Protein 3LRK (pdb70)

Nearest PDB structures (foldseek):
  3lrk-assembly1_A  TM=1.002E+00  e=0.000E+00  Saccharomyces cerevisiae
  3lrm-assembly1_D  TM=1.002E+00  e=3.483E-104  Saccharomyces cerevisiae
  3a5v-assembly1_A  TM=9.708E-01  e=8.062E-57  Umbelopsis vinacea
  3tv8-assembly1_B  TM=8.707E-01  e=4.237E-37  Homo sapiens
  3lx9-assembly1_B  TM=8.626E-01  e=6.511E-37  Homo sapiens

Radius of gyration: 21.51 Å; Cα contacts (8 Å, |Δi|>4): 1093; chains: 1; bounding box: 49×53×59 Å

Structure (mmCIF, N/CA/C/O backbone):
data_3LRK
#
_entry.id   3LRK
#
_cell.length_a   101.243
_cell.length_b   101.243
_cell.length_c   111.521
_cell.angle_alpha   90.00
_cell.angle_beta   90.00
_cell.angle_gamma   90.00
#
_symmetry.space_group_name_H-M   'P 4 21 2'
#
loop_
_entity.id
_entity.type
_entity.pdbx_description
1 polymer 'Alpha-galactosidase 1'
2 branched 2-acetamido-2-deoxy-beta-D-glucopyranose-(1-3)-2-acetamido-2-deoxy-beta-D-glucopyranose
3 branched 2-acetamido-2-deoxy-beta-D-glucopyranose-(1-4)-2-acetamido-2-deoxy-beta-D-glucopyranose
4 non-polymer 2-acetamido-2-deoxy-beta-D-glucopyranose
5 non-polymer GLYCEROL
6 non-polymer 'SODIUM ION'
7 non-polymer 2-[BIS-(2-HYDROXY-ETHYL)-AMINO]-2-HYDROXYMETHYL-PROPANE-1,3-DIOL
8 water water
#
loop_
_atom_site.group_PDB
_atom_site.id
_atom_site.type_symbol
_atom_site.label_atom_id
_atom_site.label_alt_id
_atom_site.label_comp_id
_atom_site.label_asym_id
_atom_site.label_entity_id
_atom_site.label_seq_id
_atom_site.pdbx_PDB_ins_code
_atom_site.Cartn_x
_atom_site.Cartn_y
_atom_site.Cartn_z
_atom_site.occupancy
_atom_site.B_iso_or_equiv
_atom_site.auth_seq_id
_atom_site.auth_comp_id
_atom_site.auth_asym_id
_atom_site.auth_atom_id
_atom_site.pdbx_PDB_model_num
ATOM 1 N N . VAL A 1 19 ? 26.045 44.667 35.624 1.00 32.15 19 VAL A N 1
ATOM 2 C CA . VAL A 1 19 ? 26.709 43.574 36.412 1.00 31.81 19 VAL A CA 1
ATOM 3 C C . VAL A 1 19 ? 26.414 43.716 37.886 1.00 31.01 19 VAL A C 1
ATOM 4 O O . VAL A 1 19 ? 26.317 44.826 38.410 1.00 31.66 19 VAL A O 1
ATOM 8 N N . SER A 1 20 ? 26.263 42.574 38.538 1.00 29.52 20 SER A N 1
ATOM 9 C CA . SER A 1 20 ? 26.065 42.476 39.969 1.00 28.05 20 SER A CA 1
ATOM 10 C C . SER A 1 20 ? 26.512 41.057 40.311 1.00 26.97 20 SER A C 1
ATOM 11 O O . SER A 1 20 ? 26.478 40.192 39.433 1.00 26.85 20 SER A O 1
ATOM 14 N N . PRO A 1 21 ? 26.941 40.811 41.568 1.00 26.10 21 PRO A N 1
ATOM 15 C CA . PRO A 1 21 ? 27.258 39.429 41.924 1.00 24.99 21 PRO A CA 1
ATOM 16 C C . PRO A 1 21 ? 26.007 38.554 41.920 1.00 24.13 21 PRO A C 1
ATOM 17 O O . PRO A 1 21 ? 24.894 39.070 42.079 1.00 22.87 21 PRO A O 1
ATOM 21 N N . SER A 1 22 ? 26.194 37.249 41.730 1.00 22.31 22 SER A N 1
ATOM 22 C CA . SER A 1 22 ? 25.105 36.296 41.906 1.00 21.81 22 SER A CA 1
ATOM 23 C C . SER A 1 22 ? 24.520 36.479 43.309 1.00 21.07 22 SER A C 1
ATOM 24 O O . SER A 1 22 ? 25.263 36.530 44.278 1.00 20.66 22 SER A O 1
ATOM 27 N N . TYR A 1 23 ? 23.197 36.584 43.429 1.00 20.55 23 TYR A N 1
ATOM 28 C CA . TYR A 1 23 ? 22.586 36.817 44.749 1.00 19.99 23 TYR A CA 1
ATOM 29 C C . TYR A 1 23 ? 22.853 35.698 45.786 1.00 20.09 23 TYR A C 1
ATOM 30 O O . TYR A 1 23 ? 22.892 35.947 46.988 1.00 19.42 23 TYR A O 1
ATOM 39 N N . ASN A 1 24 ? 23.039 34.466 45.310 1.00 20.67 24 ASN A N 1
ATOM 40 C CA . ASN A 1 24 ? 23.222 33.304 46.195 1.00 20.72 24 ASN A CA 1
ATOM 41 C C . ASN A 1 24 ? 24.456 32.462 45.863 1.00 21.19 24 ASN A C 1
ATOM 42 O O . ASN A 1 24 ? 24.638 31.381 46.437 1.00 21.47 24 ASN A O 1
ATOM 47 N N . GLY A 1 25 ? 25.257 32.932 44.907 1.00 21.26 25 GLY A N 1
ATOM 48 C CA . GLY A 1 25 ? 26.467 32.227 44.474 1.00 21.61 25 GLY A CA 1
ATOM 49 C C . GLY A 1 25 ? 26.255 31.179 43.395 1.00 21.72 25 GLY A C 1
ATOM 50 O O . GLY A 1 25 ? 27.219 30.638 42.873 1.00 21.36 25 GLY A O 1
ATOM 51 N N . LEU A 1 26 ? 24.996 30.891 43.056 1.00 21.49 26 LEU A N 1
ATOM 52 C CA . LEU A 1 26 ? 24.680 29.927 41.997 1.00 21.67 26 LEU A CA 1
ATOM 53 C C . LEU A 1 26 ? 24.382 30.613 40.656 1.00 21.76 26 LEU A C 1
ATOM 54 O O . LEU A 1 26 ? 24.354 31.839 40.570 1.00 21.65 26 LEU A O 1
ATOM 59 N N . GLY A 1 27 ? 24.156 29.815 39.617 1.00 21.92 27 GLY A N 1
ATOM 60 C CA . GLY A 1 27 ? 23.878 30.339 38.274 1.00 21.52 27 GLY A CA 1
ATOM 61 C C . GLY A 1 27 ? 25.031 31.137 37.681 1.00 21.68 27 GLY A C 1
ATOM 62 O O . GLY A 1 27 ? 24.814 32.102 36.949 1.00 21.80 27 GLY A O 1
ATOM 63 N N . LEU A 1 28 ? 26.266 30.741 37.988 1.00 21.06 28 LEU A N 1
ATOM 64 C CA . LEU A 1 28 ? 27.429 31.438 37.424 1.00 20.52 28 LEU A CA 1
ATOM 65 C C . LEU A 1 28 ? 27.474 31.290 35.905 1.00 19.98 28 LEU A C 1
ATOM 66 O O . LEU A 1 28 ? 28.030 32.134 35.211 1.00 20.01 28 LEU A O 1
ATOM 71 N N . THR A 1 29 ? 26.884 30.204 35.408 1.00 19.40 29 THR A N 1
ATOM 72 C CA . THR A 1 29 ? 26.529 30.046 34.000 1.00 19.14 29 THR A CA 1
ATOM 73 C C . THR A 1 29 ? 25.060 29.569 34.004 1.00 18.89 29 THR A C 1
ATOM 74 O O . THR A 1 29 ? 24.561 29.154 35.052 1.00 18.03 29 THR A O 1
ATOM 78 N N . PRO A 1 30 ? 24.368 29.631 32.849 1.00 18.87 30 PRO A N 1
ATOM 79 C CA . PRO A 1 30 ? 22.974 29.186 32.818 1.00 19.32 30 PRO A CA 1
ATOM 80 C C . PRO A 1 30 ? 22.866 27.702 33.173 1.00 20.35 30 PRO A C 1
ATOM 81 O O . PRO A 1 30 ? 23.805 26.946 32.921 1.00 20.52 30 PRO A O 1
ATOM 85 N N . GLN A 1 31 ? 21.755 27.303 33.786 1.00 20.86 31 GLN A N 1
ATOM 86 C CA . GLN A 1 31 ? 21.564 25.899 34.175 1.00 21.08 31 GLN A CA 1
ATOM 87 C C . GLN A 1 31 ? 21.326 25.011 32.965 1.00 21.10 31 GLN A C 1
ATOM 88 O O . GLN A 1 31 ? 20.863 25.473 31.929 1.00 21.18 31 GLN A O 1
ATOM 94 N N . MET A 1 32 ? 21.677 23.734 33.103 1.00 21.19 32 MET A N 1
ATOM 95 C CA . MET A 1 32 ? 21.390 22.737 32.083 1.00 21.31 32 MET A CA 1
ATOM 96 C C . MET A 1 32 ? 20.771 21.527 32.765 1.00 20.96 32 MET A C 1
ATOM 97 O O . MET A 1 32 ? 21.140 21.185 33.889 1.00 20.05 32 MET A O 1
ATOM 102 N N . GLY A 1 33 ? 19.837 20.881 32.077 1.00 20.73 33 GLY A N 1
ATOM 103 C CA . GLY A 1 33 ? 19.188 19.712 32.631 1.00 20.82 33 GLY A CA 1
ATOM 104 C C . GLY A 1 33 ? 18.038 19.202 31.797 1.00 20.68 33 GLY A C 1
ATOM 105 O O . GLY A 1 33 ? 18.074 19.268 30.577 1.00 20.65 33 GLY A O 1
ATOM 106 N N . TRP A 1 34 ? 17.012 18.708 32.476 1.00 21.46 34 TRP A N 1
ATOM 107 C CA . TRP A 1 34 ? 15.852 18.110 31.835 1.00 21.81 34 TRP A CA 1
ATOM 108 C C . TRP A 1 34 ? 14.627 18.274 32.736 1.00 22.18 34 TRP A C 1
ATOM 109 O O . TRP A 1 34 ? 14.734 18.238 33.965 1.00 21.73 34 TRP A O 1
ATOM 120 N N . ASP A 1 35 ? 13.468 18.444 32.107 1.00 22.67 35 ASP A N 1
ATOM 121 C CA . ASP A 1 35 ? 12.192 18.569 32.805 1.00 23.45 35 ASP A CA 1
ATOM 122 C C . ASP A 1 35 ? 11.209 17.605 32.120 1.00 24.18 35 ASP A C 1
ATOM 123 O O . ASP A 1 35 ? 11.177 17.515 30.889 1.00 24.12 35 ASP A O 1
ATOM 128 N N . ASN A 1 36 ? 10.420 16.896 32.918 1.00 25.22 36 ASN A N 1
ATOM 129 C CA . ASN A 1 36 ? 9.529 15.839 32.417 1.00 27.53 36 ASN A CA 1
ATOM 130 C C . ASN A 1 36 ? 8.241 16.310 31.737 1.00 28.42 36 ASN A C 1
ATOM 131 O O . ASN A 1 36 ? 7.517 15.498 31.147 1.00 29.02 36 ASN A O 1
ATOM 136 N N . TRP A 1 37 ? 7.944 17.606 31.827 1.00 29.49 37 TRP A N 1
ATOM 137 C CA . TRP A 1 37 ? 6.622 18.095 31.435 1.00 30.32 37 TRP A CA 1
ATOM 138 C C . TRP A 1 37 ? 6.252 17.846 29.963 1.00 31.36 37 TRP A C 1
ATOM 139 O O . TRP A 1 37 ? 5.244 17.179 29.689 1.00 31.46 37 TRP A O 1
ATOM 150 N N . ASN A 1 38 ? 7.050 18.378 29.032 1.00 32.07 38 ASN A N 1
ATOM 151 C CA . ASN A 1 38 ? 6.710 18.314 27.599 1.00 33.13 38 ASN A CA 1
ATOM 152 C C . ASN A 1 38 ? 6.240 16.937 27.147 1.00 33.56 38 ASN A C 1
ATOM 153 O O . ASN A 1 38 ? 5.354 16.833 26.302 1.00 34.29 38 ASN A O 1
ATOM 158 N N . THR A 1 39 ? 6.802 15.889 27.742 1.00 33.99 39 THR A N 1
ATOM 159 C CA . THR A 1 39 ? 6.603 14.536 27.234 1.00 34.23 39 THR A CA 1
ATOM 160 C C . THR A 1 39 ? 5.847 13.601 28.179 1.00 34.49 39 THR A C 1
ATOM 161 O O . THR A 1 39 ? 5.354 12.555 27.737 1.00 34.74 39 THR A O 1
ATOM 165 N N . PHE A 1 40 ? 5.724 13.979 29.455 1.00 34.53 40 PHE A N 1
ATOM 166 C CA . PHE A 1 40 ? 5.024 13.145 30.452 1.00 34.56 40 PHE A CA 1
ATOM 167 C C . PHE A 1 40 ? 3.849 13.797 31.206 1.00 34.23 40 PHE A C 1
ATOM 168 O O . PHE A 1 40 ? 3.053 13.099 31.840 1.00 34.11 40 PHE A O 1
ATOM 176 N N . ALA A 1 41 ? 3.747 15.125 31.133 1.00 34.05 41 ALA A N 1
ATOM 177 C CA . ALA A 1 41 ? 2.710 15.879 31.851 1.00 33.56 41 ALA A CA 1
ATOM 178 C C . ALA A 1 41 ? 2.574 15.405 33.314 1.00 33.45 41 ALA A C 1
ATOM 179 O O . ALA A 1 41 ? 3.592 15.250 33.989 1.00 33.43 41 ALA A O 1
ATOM 181 N N . CYS A 1 42 ? 1.349 15.168 33.795 1.00 32.88 42 CYS A N 1
ATOM 182 C CA . CYS A 1 42 ? 1.121 14.744 35.190 1.00 32.88 42 CYS A CA 1
ATOM 183 C C . CYS A 1 42 ? 1.510 13.296 35.490 1.00 33.08 42 CYS A C 1
ATOM 184 O O . CYS A 1 42 ? 1.529 12.886 36.652 1.00 32.97 42 CYS A O 1
ATOM 187 N N . ASP A 1 43 ? 1.818 12.532 34.447 1.00 33.26 43 ASP A N 1
ATOM 188 C CA . ASP A 1 43 ? 2.162 11.120 34.597 1.00 33.65 43 ASP A CA 1
ATOM 189 C C . ASP A 1 43 ? 3.638 10.960 34.988 1.00 33.22 43 ASP A C 1
ATOM 190 O O . ASP A 1 43 ? 4.485 10.594 34.160 1.00 33.73 43 ASP A O 1
ATOM 195 N N . VAL A 1 44 ? 3.924 11.250 36.257 1.00 32.22 44 VAL A N 1
ATOM 196 C CA . VAL A 1 44 ? 5.274 11.218 36.810 1.00 31.16 44 VAL A CA 1
ATOM 197 C C . VAL A 1 44 ? 5.368 10.149 37.895 1.00 30.84 44 VAL A C 1
ATOM 198 O O . VAL A 1 44 ? 4.355 9.752 38.471 1.00 30.37 44 VAL A O 1
ATOM 202 N N . SER A 1 45 ? 6.585 9.681 38.169 1.00 30.45 45 SER A N 1
ATOM 203 C CA . SER A 1 45 ? 6.824 8.754 39.278 1.00 30.36 45 SER A CA 1
ATOM 204 C C . SER A 1 45 ? 8.310 8.726 39.590 1.00 30.31 45 SER A C 1
ATOM 205 O O . SER A 1 45 ? 9.104 9.225 38.802 1.00 30.18 45 SER A O 1
ATOM 208 N N . GLU A 1 46 ? 8.683 8.153 40.736 1.00 30.59 46 GLU A N 1
ATOM 209 C CA . GLU A 1 46 ? 10.101 7.936 41.040 1.00 31.20 46 GLU A CA 1
ATOM 210 C C . GLU A 1 46 ? 10.770 7.193 39.890 1.00 31.46 46 GLU A C 1
ATOM 211 O O . GLU A 1 46 ? 11.829 7.607 39.406 1.00 30.89 46 GLU A O 1
ATOM 217 N N . GLN A 1 47 ? 10.124 6.113 39.447 1.00 32.21 47 GLN A N 1
ATOM 218 C CA . GLN A 1 47 ? 10.651 5.253 38.382 1.00 33.31 47 GLN A CA 1
ATOM 219 C C . GLN A 1 47 ? 10.948 6.007 37.091 1.00 33.17 47 GLN A C 1
ATOM 220 O O . GLN A 1 47 ? 12.023 5.830 36.514 1.00 33.13 47 GLN A O 1
ATOM 226 N N . LEU A 1 48 ? 10.004 6.843 36.646 1.00 33.51 48 LEU A N 1
ATOM 227 C CA . LEU A 1 48 ? 10.208 7.714 35.476 1.00 33.57 48 LEU A CA 1
ATOM 228 C C . LEU A 1 48 ? 11.464 8.544 35.638 1.00 33.31 48 LEU A C 1
ATOM 229 O O . LEU A 1 48 ? 12.300 8.623 34.733 1.00 33.76 48 LEU A O 1
ATOM 234 N N . LEU A 1 49 ? 11.577 9.175 36.800 1.00 32.76 49 LEU A N 1
ATOM 235 C CA . LEU A 1 49 ? 12.636 10.122 37.059 1.00 32.11 49 LEU A CA 1
ATOM 236 C C . LEU A 1 49 ? 13.995 9.434 37.029 1.00 31.74 49 LEU A C 1
ATOM 237 O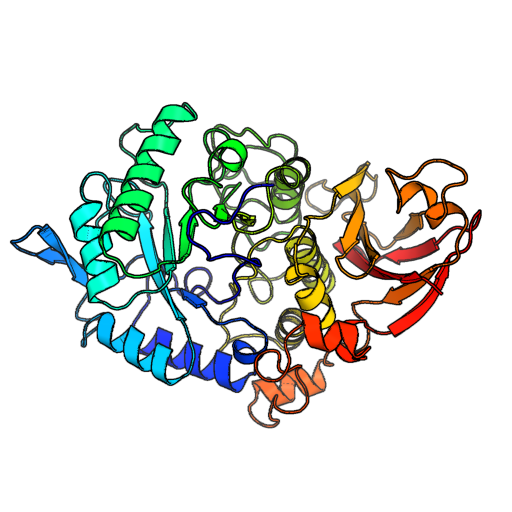 O . LEU A 1 49 ? 14.941 9.941 36.426 1.00 31.83 49 LEU A O 1
ATOM 242 N N . LEU A 1 50 ? 14.085 8.271 37.669 1.00 31.20 50 LEU A N 1
ATOM 243 C CA . LEU A 1 50 ? 15.355 7.548 37.763 1.00 30.65 50 LEU A CA 1
ATOM 244 C C . LEU A 1 50 ? 15.751 6.855 36.453 1.00 30.45 50 LEU A C 1
ATOM 245 O O . LEU A 1 50 ? 16.930 6.832 36.108 1.00 29.93 50 LEU A O 1
ATOM 250 N N . ASP A 1 51 ? 14.771 6.288 35.740 1.00 30.71 51 ASP A N 1
ATOM 251 C CA . ASP A 1 51 ? 14.991 5.747 34.378 1.00 30.84 51 ASP A CA 1
ATOM 252 C C . ASP A 1 51 ? 15.510 6.805 33.410 1.00 30.46 51 ASP A C 1
ATOM 253 O O . ASP A 1 51 ? 16.442 6.554 32.648 1.00 30.29 51 ASP A O 1
ATOM 258 N N . THR A 1 52 ? 14.900 7.989 33.444 1.00 29.85 52 THR A N 1
ATOM 259 C CA . THR A 1 52 ? 15.346 9.116 32.619 1.00 29.48 52 THR A CA 1
ATOM 260 C C . THR A 1 52 ? 16.757 9.549 32.997 1.00 28.75 52 THR A C 1
ATOM 261 O O . THR A 1 52 ? 17.600 9.742 32.129 1.00 28.68 52 THR A O 1
ATOM 265 N N . ALA A 1 53 ? 16.995 9.702 34.297 1.00 28.11 53 ALA A N 1
ATOM 266 C CA . ALA A 1 53 ? 18.288 10.117 34.797 1.00 27.99 53 ALA A CA 1
ATOM 267 C C . ALA A 1 53 ? 19.371 9.116 34.393 1.00 27.58 53 ALA A C 1
ATOM 268 O O . ALA A 1 53 ? 20.454 9.521 33.990 1.00 27.42 53 ALA A O 1
ATOM 270 N N . ASP A 1 54 ? 19.070 7.818 34.503 1.00 27.46 54 ASP A N 1
ATOM 271 C CA . ASP A 1 54 ? 19.999 6.760 34.069 1.00 27.54 54 ASP A CA 1
ATOM 272 C C . ASP A 1 54 ? 20.347 6.927 32.595 1.00 27.53 54 ASP A C 1
ATOM 273 O O . ASP A 1 54 ? 21.515 6.831 32.215 1.00 27.98 54 ASP A O 1
ATOM 278 N N . ARG A 1 55 ? 19.324 7.178 31.778 1.00 27.60 55 ARG A N 1
ATOM 279 C CA . ARG A 1 55 ? 19.477 7.386 30.333 1.00 27.87 55 ARG A CA 1
ATOM 280 C C . ARG A 1 55 ? 20.303 8.635 30.022 1.00 27.96 55 ARG A C 1
ATOM 281 O O . ARG A 1 55 ? 21.174 8.590 29.166 1.00 27.92 55 ARG A O 1
ATOM 289 N N . ILE A 1 56 ? 20.044 9.738 30.731 1.00 27.82 56 ILE A N 1
ATOM 290 C CA . ILE A 1 56 ? 20.802 10.985 30.522 1.00 27.65 56 ILE A CA 1
ATOM 291 C C . ILE A 1 56 ? 22.271 10.808 30.908 1.00 27.42 56 ILE A C 1
ATOM 292 O O . ILE A 1 56 ? 23.167 11.318 30.233 1.00 27.53 56 ILE A O 1
ATOM 297 N N . SER A 1 57 ? 22.506 10.080 31.995 1.00 27.50 57 SER A N 1
ATOM 298 C CA . SER A 1 57 ? 23.857 9.680 32.375 1.00 27.71 57 SER A CA 1
ATOM 299 C C . SER A 1 57 ? 24.521 8.826 31.276 1.00 27.76 57 SER A C 1
ATOM 300 O O . SER A 1 57 ? 25.619 9.157 30.804 1.00 27.68 57 SER A O 1
ATOM 303 N N . ASP A 1 58 ? 23.847 7.748 30.868 1.00 28.00 58 ASP A N 1
ATOM 304 C CA . ASP A 1 58 ? 24.431 6.774 29.922 1.00 28.24 58 ASP A CA 1
ATOM 305 C C . ASP A 1 58 ? 24.692 7.367 28.535 1.00 28.30 58 ASP A C 1
ATOM 306 O O . ASP A 1 58 ? 25.672 6.998 27.878 1.00 28.41 58 ASP A O 1
ATOM 311 N N . LEU A 1 59 ? 23.841 8.302 28.105 1.00 27.84 59 LEU A N 1
ATOM 312 C CA . LEU A 1 59 ? 24.060 9.021 26.837 1.00 27.35 59 LEU A CA 1
ATOM 313 C C . LEU A 1 59 ? 25.206 10.034 26.902 1.00 26.61 59 LEU A C 1
ATOM 314 O O . LEU A 1 59 ? 25.552 10.648 25.892 1.00 26.96 59 LEU A O 1
ATOM 319 N N . GLY A 1 60 ? 25.790 10.210 28.085 1.00 26.08 60 GLY A N 1
ATOM 320 C CA . GLY A 1 60 ? 26.917 11.128 28.263 1.00 25.12 60 GLY A CA 1
ATOM 321 C C . GLY A 1 60 ? 26.466 12.579 28.296 1.00 24.77 60 GLY A C 1
ATOM 322 O O . GLY A 1 60 ? 27.285 13.489 28.243 1.00 24.26 60 GLY A O 1
ATOM 323 N N . LEU A 1 61 ? 25.151 12.785 28.371 1.00 24.53 61 LEU A N 1
ATOM 324 C CA . LEU A 1 61 ? 24.575 14.132 28.419 1.00 24.18 61 LEU A CA 1
ATOM 325 C C . LEU A 1 61 ? 24.755 14.781 29.788 1.00 24.11 61 LEU A C 1
ATOM 326 O O . LEU A 1 61 ? 24.992 15.991 29.879 1.00 23.64 61 LEU A O 1
ATOM 331 N N . LYS A 1 62 ? 24.674 13.969 30.844 1.00 24.42 62 LYS A N 1
ATOM 332 C CA . LYS A 1 62 ? 24.965 14.433 32.207 1.00 24.57 62 LYS A CA 1
ATOM 333 C C . LYS A 1 62 ? 26.352 15.077 32.288 1.00 25.05 62 LYS A C 1
ATOM 334 O O . LYS A 1 62 ? 26.502 16.191 32.800 1.00 24.67 62 LYS A O 1
ATOM 340 N N . ASP A 1 63 ? 27.362 14.384 31.764 1.00 25.24 63 ASP A N 1
ATOM 341 C CA . ASP A 1 63 ? 28.730 14.892 31.848 1.00 25.38 63 ASP A CA 1
ATOM 342 C C . ASP A 1 63 ? 29.042 16.012 30.850 1.00 25.62 63 ASP A C 1
ATOM 343 O O . ASP A 1 63 ? 30.156 16.557 30.852 1.00 26.20 63 ASP A O 1
ATOM 348 N N . MET A 1 64 ? 28.062 16.367 30.016 1.00 25.42 64 MET A N 1
ATOM 349 C CA . MET A 1 64 ? 28.153 17.580 29.191 1.00 25.44 64 MET A CA 1
ATOM 350 C C . MET A 1 64 ? 27.634 18.803 29.954 1.00 25.50 64 MET A C 1
ATOM 351 O O . MET A 1 64 ? 27.846 19.944 29.540 1.00 25.40 64 MET A O 1
ATOM 356 N N . GLY A 1 65 ? 26.955 18.550 31.068 1.00 25.32 65 GLY A N 1
ATOM 357 C CA . GLY A 1 65 ? 26.498 19.616 31.941 1.00 24.88 65 GLY A CA 1
ATOM 358 C C . GLY A 1 65 ? 25.015 19.551 32.235 1.00 24.33 65 GLY A C 1
ATOM 359 O O . GLY A 1 65 ? 24.538 20.284 33.096 1.00 24.40 65 GLY A O 1
ATOM 360 N N . TYR A 1 66 ? 24.292 18.676 31.533 1.00 24.00 66 TYR A N 1
ATOM 361 C CA . TYR A 1 66 ? 22.841 18.499 31.752 1.00 23.67 66 TYR A CA 1
ATOM 362 C C . TYR A 1 66 ? 22.578 17.749 33.060 1.00 23.73 66 TYR A C 1
ATOM 363 O O . TYR A 1 66 ? 22.276 16.545 33.068 1.00 23.36 66 TYR A O 1
ATOM 372 N N . LYS A 1 67 ? 22.680 18.475 34.166 1.00 23.62 67 LYS A N 1
ATOM 373 C CA . LYS A 1 67 ? 22.769 17.848 35.489 1.00 24.01 67 LYS A CA 1
ATOM 374 C C . LYS A 1 67 ? 21.565 18.022 36.404 1.00 23.50 67 LYS A C 1
ATOM 375 O O . LYS A 1 67 ? 21.429 17.291 37.385 1.00 23.32 67 LYS A O 1
ATOM 381 N N . TYR A 1 68 ? 20.709 18.992 36.091 1.00 22.39 68 TYR A N 1
ATOM 382 C CA . TYR A 1 68 ? 19.473 19.186 36.849 1.00 21.91 68 TYR A CA 1
ATOM 383 C C . TYR A 1 68 ? 18.358 18.304 36.287 1.00 21.65 68 TYR A C 1
ATOM 384 O O . TYR A 1 68 ? 17.959 18.456 35.128 1.00 22.30 68 TYR A O 1
ATOM 393 N N . ILE A 1 69 ? 17.910 17.354 37.103 1.00 20.99 69 ILE A N 1
ATOM 394 C CA . ILE A 1 69 ? 16.731 16.531 36.813 1.00 20.42 69 ILE A CA 1
ATOM 395 C C . ILE A 1 69 ? 15.544 17.194 37.500 1.00 20.05 69 ILE A C 1
ATOM 396 O O . ILE A 1 69 ? 15.395 17.126 38.741 1.00 20.06 69 ILE A O 1
ATOM 401 N N . ILE A 1 70 ? 14.720 17.863 36.698 1.00 19.83 70 ILE A N 1
ATOM 402 C CA . ILE A 1 70 ? 13.667 18.718 37.241 1.00 19.77 70 ILE A CA 1
ATOM 403 C C . ILE A 1 70 ? 12.291 18.072 37.123 1.00 19.61 70 ILE A C 1
ATOM 404 O O . ILE A 1 70 ? 11.737 17.946 36.031 1.00 19.71 70 ILE A O 1
ATOM 409 N N . LEU A 1 71 ? 11.765 17.667 38.272 1.00 19.67 71 LEU A N 1
ATOM 410 C CA . LEU A 1 71 ? 10.419 17.135 38.397 1.00 19.78 71 LEU A CA 1
ATOM 411 C C . LEU A 1 71 ? 9.467 18.326 38.394 1.00 20.45 71 LEU A C 1
ATOM 412 O O . LEU A 1 71 ? 9.618 19.245 39.208 1.00 20.26 71 LEU A O 1
ATOM 417 N N . ASP A 1 72 ? 8.499 18.298 37.483 1.00 20.60 72 ASP A N 1
ATOM 418 C CA . ASP A 1 72 ? 7.560 19.407 37.298 1.00 20.90 72 ASP A CA 1
ATOM 419 C C . ASP A 1 72 ? 6.292 19.205 38.150 1.00 20.71 72 ASP A C 1
ATOM 420 O O . ASP A 1 72 ? 6.372 18.693 39.263 1.00 21.12 72 ASP A O 1
ATOM 425 N N . ASP A 1 73 ? 5.139 19.629 37.631 1.00 21.28 73 ASP A N 1
ATOM 426 C CA . ASP A 1 73 ? 3.859 19.683 38.357 1.00 21.64 73 ASP A CA 1
ATOM 427 C C . ASP A 1 73 ? 3.312 18.278 38.688 1.00 22.61 73 ASP A C 1
ATOM 428 O O . ASP A 1 73 ? 3.880 17.272 38.261 1.00 22.84 73 ASP A O 1
ATOM 433 N N . CYS A 1 74 ? 2.211 18.230 39.450 1.00 23.33 74 CYS A N 1
ATOM 434 C CA . CYS A 1 74 ? 1.410 17.003 39.693 1.00 24.27 74 CYS A CA 1
ATOM 435 C C . CYS A 1 74 ? 2.072 15.924 40.552 1.00 24.14 74 CYS A C 1
ATOM 436 O O . CYS A 1 74 ? 1.791 14.721 40.395 1.00 24.59 74 CYS A O 1
ATOM 439 N N . TRP A 1 75 ? 2.928 16.343 41.477 1.00 23.21 75 TRP A N 1
ATOM 440 C CA . TRP A 1 75 ? 3.734 15.390 42.237 1.00 22.16 75 TRP A CA 1
ATOM 441 C C . TRP A 1 75 ? 3.158 15.163 43.642 1.00 22.32 75 TRP A C 1
ATOM 442 O O . TRP A 1 75 ? 3.418 14.127 44.264 1.00 22.30 75 TRP A O 1
ATOM 453 N N . SER A 1 76 ? 2.383 16.138 44.130 1.00 21.54 76 SER A N 1
ATOM 454 C CA . SER A 1 76 ? 1.835 16.121 45.489 1.00 21.54 76 SER A CA 1
ATOM 455 C C . SER A 1 76 ? 0.406 15.568 45.541 1.00 21.95 76 SER A C 1
ATOM 456 O O . SER A 1 76 ? -0.275 15.462 44.518 1.00 22.06 76 SER A O 1
ATOM 459 N N . SER A 1 77 ? -0.039 15.220 46.740 1.00 22.54 77 SER A N 1
ATOM 460 C CA . SER A 1 77 ? -1.413 14.739 46.934 1.00 23.23 77 SER A CA 1
ATOM 461 C C . SER A 1 77 ? -2.241 15.646 47.854 1.00 23.54 77 SER A C 1
ATOM 462 O O . SER A 1 77 ? -3.452 15.454 48.002 1.00 23.91 77 SER A O 1
ATOM 465 N N . GLY A 1 78 ? -1.597 16.649 48.440 1.00 23.83 78 GLY A N 1
ATOM 466 C CA . GLY A 1 78 ? -2.247 17.543 49.407 1.00 24.06 78 GLY A CA 1
ATOM 467 C C . GLY A 1 78 ? -1.286 18.027 50.479 1.00 24.15 78 GLY A C 1
ATOM 468 O O . GLY A 1 78 ? -0.063 18.074 50.257 1.00 24.10 78 GLY A O 1
ATOM 469 N N . ARG A 1 79 ? -1.837 18.382 51.640 1.00 23.83 79 ARG A N 1
ATOM 470 C CA . ARG A 1 79 ? -1.048 18.824 52.795 1.00 24.12 79 ARG A CA 1
ATOM 471 C C . ARG A 1 79 ? -1.448 18.027 54.041 1.00 24.57 79 ARG A C 1
ATOM 472 O O . ARG A 1 79 ? -2.617 17.635 54.188 1.00 24.41 79 ARG A O 1
ATOM 480 N N . ASP A 1 80 ? -0.484 17.788 54.928 1.00 24.95 80 ASP A N 1
ATOM 481 C CA . ASP A 1 80 ? -0.738 17.040 56.172 1.00 25.93 80 ASP A CA 1
ATOM 482 C C . ASP A 1 80 ? -1.364 17.915 57.267 1.00 26.29 80 ASP A C 1
ATOM 483 O O . ASP A 1 80 ? -1.643 19.094 57.033 1.00 26.12 80 ASP A O 1
ATOM 488 N N . SER A 1 81 ? -1.564 17.356 58.462 1.00 26.87 81 SER A N 1
ATOM 489 C CA . SER A 1 81 ? -2.201 18.099 59.563 1.00 27.44 81 SER A CA 1
ATOM 490 C C . SER A 1 81 ? -1.386 19.310 60.043 1.00 27.51 81 SER A C 1
ATOM 491 O O . SER A 1 81 ? -1.928 20.216 60.673 1.00 27.53 81 SER A O 1
ATOM 494 N N . ASP A 1 82 ? -0.091 19.319 59.739 1.00 27.45 82 ASP A N 1
ATOM 495 C CA . ASP A 1 82 ? 0.766 20.474 60.027 1.00 27.26 82 ASP A CA 1
ATOM 496 C C . ASP A 1 82 ? 0.843 21.483 58.888 1.00 26.48 82 ASP A C 1
ATOM 497 O O . ASP A 1 82 ? 1.539 22.499 58.999 1.00 26.82 82 ASP A O 1
ATOM 502 N N . GLY A 1 83 ? 0.140 21.208 57.797 1.00 25.70 83 GLY A N 1
ATOM 503 C CA . GLY A 1 83 ? 0.123 22.111 56.651 1.00 25.09 83 GLY A CA 1
ATOM 504 C C . GLY A 1 83 ? 1.278 21.903 55.687 1.00 24.44 83 GLY A C 1
ATOM 505 O O . GLY A 1 83 ? 1.427 22.661 54.730 1.00 24.40 83 GLY A O 1
ATOM 506 N N . PHE A 1 84 ? 2.085 20.871 55.937 1.00 24.04 84 PHE A N 1
ATOM 507 C CA . PHE A 1 84 ? 3.205 20.509 55.071 1.00 23.65 84 PHE A CA 1
ATOM 508 C C . PHE A 1 84 ? 2.745 19.797 53.820 1.00 23.31 84 PHE A C 1
ATOM 509 O O . PHE A 1 84 ? 1.829 18.964 53.877 1.00 23.66 84 PHE A O 1
ATOM 517 N N . LEU A 1 85 ? 3.394 20.113 52.699 1.00 22.57 85 LEU A N 1
ATOM 518 C CA . LEU A 1 85 ? 3.207 19.392 51.449 1.00 22.47 85 LEU A CA 1
ATOM 519 C C . LEU A 1 85 ? 3.442 17.902 51.660 1.00 22.53 85 LEU A C 1
ATOM 520 O O . LEU A 1 85 ? 4.363 17.513 52.388 1.00 22.30 85 LEU A O 1
ATOM 525 N N . VAL A 1 86 ? 2.601 17.095 51.022 1.00 22.29 86 VAL A N 1
ATOM 526 C CA . VAL A 1 86 ? 2.740 15.636 51.027 1.00 22.83 86 VAL A CA 1
ATOM 527 C C . VAL A 1 86 ? 2.932 15.169 49.583 1.00 23.12 86 VAL A C 1
ATOM 528 O O . VAL A 1 86 ? 2.118 15.481 48.718 1.00 23.27 86 VAL A O 1
ATOM 532 N N . ALA A 1 87 ? 4.018 14.445 49.317 1.00 23.29 87 ALA A N 1
ATOM 533 C CA . ALA A 1 87 ? 4.213 13.837 48.002 1.00 24.15 87 ALA A CA 1
ATOM 534 C C . ALA A 1 87 ? 3.175 12.730 47.791 1.00 24.42 87 ALA A C 1
ATOM 535 O O . ALA A 1 87 ? 2.818 12.046 48.738 1.00 24.71 87 ALA A O 1
ATOM 537 N N . ASP A 1 88 ? 2.692 12.581 46.558 1.00 24.96 88 ASP A N 1
ATOM 538 C CA . ASP A 1 88 ? 1.751 11.524 46.219 1.00 25.99 88 ASP A CA 1
ATOM 539 C C . ASP A 1 88 ? 2.454 10.181 46.463 1.00 26.83 88 ASP A C 1
ATOM 540 O O . ASP A 1 88 ? 3.461 9.885 45.825 1.00 26.34 88 ASP A O 1
ATOM 545 N N . GLU A 1 89 ? 1.939 9.392 47.405 1.00 28.61 89 GLU A N 1
ATOM 546 C CA . GLU A 1 89 ? 2.604 8.134 47.791 1.00 30.34 89 GLU A CA 1
ATOM 547 C C . GLU A 1 89 ? 2.484 6.994 46.779 1.00 30.18 89 GLU A C 1
ATOM 548 O O . GLU A 1 89 ? 3.223 6.008 46.864 1.00 30.88 89 GLU A O 1
ATOM 554 N N . GLN A 1 90 ? 1.567 7.132 45.827 1.00 29.93 90 GLN A N 1
ATOM 555 C CA . GLN A 1 90 ? 1.481 6.210 44.695 1.00 30.14 90 GLN A CA 1
ATOM 556 C C . GLN A 1 90 ? 2.585 6.501 43.671 1.00 29.10 90 GLN A C 1
ATOM 557 O O . GLN A 1 90 ? 3.199 5.580 43.124 1.00 28.71 90 GLN A O 1
ATOM 563 N N . LYS A 1 91 ? 2.832 7.787 43.419 1.00 27.68 91 LYS A N 1
ATOM 564 C CA . LYS A 1 91 ? 3.837 8.207 42.444 1.00 26.68 91 LYS A CA 1
ATOM 565 C C . LYS A 1 91 ? 5.249 8.185 43.044 1.00 26.06 91 LYS A C 1
ATOM 566 O O . LYS A 1 91 ? 6.214 7.883 42.352 1.00 26.40 91 LYS A O 1
ATOM 572 N N . PHE A 1 92 ? 5.351 8.516 44.329 1.00 25.60 92 PHE A N 1
ATOM 573 C CA . PHE A 1 92 ? 6.627 8.595 45.049 1.00 25.36 92 PHE A CA 1
ATOM 574 C C . PHE A 1 92 ? 6.534 7.834 46.375 1.00 25.38 92 PHE A C 1
ATOM 575 O O . PHE A 1 92 ? 6.465 8.440 47.448 1.00 25.21 92 PHE A O 1
ATOM 583 N N . PRO A 1 93 ? 6.539 6.482 46.294 1.00 25.51 93 PRO A N 1
ATOM 584 C CA . PRO A 1 93 ? 6.335 5.605 47.456 1.00 25.59 93 PRO A CA 1
ATOM 585 C C . PRO A 1 93 ? 7.369 5.722 48.585 1.00 25.74 93 PRO A C 1
ATOM 586 O O . PRO A 1 93 ? 7.082 5.331 49.715 1.00 25.77 93 PRO A O 1
ATOM 590 N N . ASN A 1 94 ? 8.538 6.281 48.278 1.00 25.44 94 ASN A N 1
ATOM 591 C CA . ASN A 1 94 ? 9.640 6.411 49.232 1.00 25.47 94 ASN A CA 1
ATOM 592 C C . ASN A 1 94 ? 9.889 7.866 49.690 1.00 25.08 94 ASN A C 1
ATOM 593 O O . ASN A 1 94 ? 10.826 8.144 50.445 1.00 25.56 94 ASN A O 1
ATOM 598 N N . GLY A 1 95 ? 9.023 8.782 49.266 1.00 25.09 95 GLY A N 1
ATOM 599 C CA . GLY A 1 95 ? 9.208 10.206 49.565 1.00 23.96 95 GLY A CA 1
ATOM 600 C C . GLY A 1 95 ? 10.135 10.829 48.529 1.00 23.40 95 GLY A C 1
ATOM 601 O O . GLY A 1 95 ? 10.732 10.128 47.708 1.00 22.99 95 GLY A O 1
ATOM 602 N N . MET A 1 96 ? 10.251 12.153 48.558 1.00 22.31 96 MET A N 1
ATOM 603 C CA . MET A 1 96 ? 11.066 12.865 47.580 1.00 21.25 96 MET A CA 1
ATOM 604 C C . MET A 1 96 ? 12.556 12.801 47.915 1.00 20.86 96 MET A C 1
ATOM 605 O O . MET A 1 96 ? 13.377 12.700 47.019 1.00 20.89 96 MET A O 1
ATOM 610 N N . GLY A 1 97 ? 12.896 12.857 49.203 1.00 20.51 97 GLY A N 1
ATOM 611 C CA . GLY A 1 97 ? 14.301 12.864 49.634 1.00 20.84 97 GLY A CA 1
ATOM 612 C C . GLY A 1 97 ? 15.029 11.631 49.122 1.00 20.89 97 GLY A C 1
ATOM 613 O O . GLY A 1 97 ? 16.197 11.693 48.763 1.00 20.72 97 GLY A O 1
ATOM 614 N N . HIS A 1 98 ? 14.319 10.508 49.075 1.00 21.46 98 HIS A N 1
ATOM 615 C CA . HIS A 1 98 ? 14.875 9.272 48.518 1.00 21.74 98 HIS A CA 1
ATOM 616 C C . HIS A 1 98 ? 15.189 9.348 47.011 1.00 21.53 98 HIS A C 1
ATOM 617 O O . HIS A 1 98 ? 16.173 8.751 46.539 1.00 21.48 98 HIS A O 1
ATOM 624 N N . VAL A 1 99 ? 14.359 10.073 46.263 1.00 21.24 99 VAL A N 1
ATOM 625 C CA . VAL A 1 99 ? 14.640 10.362 44.842 1.00 21.42 99 VAL A CA 1
ATOM 626 C C . VAL A 1 99 ? 15.907 11.224 44.729 1.00 21.57 99 VAL A C 1
ATOM 627 O O . VAL A 1 99 ? 16.783 10.936 43.918 1.00 21.84 99 VAL A O 1
ATOM 631 N N . ALA A 1 100 ? 15.994 12.273 45.553 1.00 22.06 100 ALA A N 1
ATOM 632 C CA . ALA A 1 100 ? 17.186 13.135 45.628 1.00 21.85 100 ALA A CA 1
ATOM 633 C C . ALA A 1 100 ? 18.475 12.336 45.865 1.00 21.81 100 ALA A C 1
ATOM 634 O O . ALA A 1 100 ? 19.504 12.620 45.259 1.00 22.33 100 ALA A O 1
ATOM 636 N N . ASP A 1 101 ? 18.405 11.358 46.765 1.00 22.54 101 ASP A N 1
ATOM 637 C CA . ASP A 1 101 ? 19.573 10.545 47.168 1.00 22.56 101 ASP A CA 1
ATOM 638 C C . ASP A 1 101 ? 20.095 9.702 46.014 1.00 22.41 101 ASP A C 1
ATOM 639 O O . ASP A 1 101 ? 21.310 9.647 45.771 1.00 21.97 101 ASP A O 1
ATOM 644 N N . HIS A 1 102 ? 19.173 9.043 45.309 1.00 22.36 102 HIS A N 1
ATOM 645 C CA . HIS A 1 102 ? 19.493 8.317 44.067 1.00 22.47 102 HIS A CA 1
ATOM 646 C C . HIS A 1 102 ? 20.112 9.225 43.012 1.00 22.26 102 HIS A C 1
ATOM 647 O O . HIS A 1 102 ? 21.106 8.863 42.367 1.00 22.40 102 HIS A O 1
ATOM 654 N N . LEU A 1 103 ? 19.526 10.411 42.831 1.00 21.89 103 LEU A N 1
ATOM 655 C CA . LEU A 1 103 ? 20.072 11.386 41.889 1.00 21.50 103 LEU A CA 1
ATOM 656 C C . LEU A 1 103 ? 21.482 11.833 42.282 1.00 21.43 103 LEU A C 1
ATOM 657 O O . LEU A 1 103 ? 22.394 11.800 41.454 1.00 21.32 103 LEU A O 1
ATOM 662 N N . HIS A 1 104 ? 21.660 12.223 43.544 1.00 21.78 104 HIS A N 1
ATOM 663 C CA . HIS A 1 104 ? 22.958 12.682 44.038 1.00 22.58 104 HIS A CA 1
ATOM 664 C C . HIS A 1 104 ? 24.028 11.588 43.948 1.00 23.25 104 HIS A C 1
ATOM 665 O O . HIS A 1 104 ? 25.190 11.871 43.655 1.00 23.67 104 HIS A O 1
ATOM 672 N N . ASN A 1 105 ? 23.623 10.345 44.186 1.00 24.24 105 ASN A N 1
ATOM 673 C CA . ASN A 1 105 ? 24.535 9.201 44.071 1.00 25.57 105 ASN A CA 1
ATOM 674 C C . ASN A 1 105 ? 24.997 8.912 42.642 1.00 26.25 105 ASN A C 1
ATOM 675 O O . ASN A 1 105 ? 25.965 8.175 42.442 1.00 27.22 105 ASN A O 1
ATOM 680 N N . ASN A 1 106 ? 24.316 9.491 41.653 1.00 26.48 106 ASN A N 1
ATOM 681 C CA . ASN A 1 106 ? 24.781 9.436 40.263 1.00 26.73 106 ASN A CA 1
ATOM 682 C C . ASN A 1 106 ? 25.232 10.811 39.749 1.00 26.02 106 ASN A C 1
ATOM 683 O O . ASN A 1 106 ? 25.260 11.056 38.541 1.00 26.52 106 ASN A O 1
ATOM 688 N N . SER A 1 107 ? 25.605 11.686 40.680 1.00 25.72 107 SER A N 1
ATOM 689 C CA . SER A 1 107 ? 26.160 13.018 40.383 1.00 25.36 107 SER A CA 1
ATOM 690 C C . SER A 1 107 ? 25.175 13.928 39.647 1.00 24.60 107 SER A C 1
ATOM 691 O O . SER A 1 107 ? 25.576 14.788 38.854 1.00 24.51 107 SER A O 1
ATOM 694 N N . PHE A 1 108 ? 23.886 13.716 39.900 1.00 23.75 108 PHE A N 1
ATOM 695 C CA . PHE A 1 108 ? 22.841 14.611 39.414 1.00 23.06 108 PHE A CA 1
ATOM 696 C C . PHE A 1 108 ? 22.432 15.596 40.507 1.00 22.50 108 PHE A C 1
ATOM 697 O O . PHE A 1 108 ? 22.694 15.373 41.692 1.00 22.32 108 PHE A O 1
ATOM 705 N N . LEU A 1 109 ? 21.769 16.674 40.095 1.00 21.32 109 LEU A N 1
ATOM 706 C CA . LEU A 1 109 ? 21.103 17.574 41.017 1.00 20.42 109 LEU A CA 1
ATOM 707 C C . LEU A 1 109 ? 19.581 17.451 40.816 1.00 20.10 109 LEU A C 1
ATOM 708 O O . LEU A 1 109 ? 19.127 17.146 39.714 1.00 19.99 109 LEU A O 1
ATOM 713 N N . PHE A 1 110 ? 18.817 17.677 41.882 1.00 19.88 110 PHE A N 1
ATOM 714 C CA . PHE A 1 110 ? 17.371 17.410 41.891 1.00 19.73 110 PHE A CA 1
ATOM 715 C C . PHE A 1 110 ? 16.578 18.722 41.924 1.00 19.62 110 PHE A C 1
ATOM 716 O O . PHE A 1 110 ? 16.780 19.554 42.811 1.00 19.42 110 PHE A O 1
ATOM 724 N N . GLY A 1 111 ? 15.703 18.895 40.937 1.00 19.29 111 GLY A N 1
ATOM 725 C CA . GLY A 1 111 ? 14.801 20.041 40.879 1.00 19.48 111 GLY A CA 1
ATOM 726 C C . GLY A 1 111 ? 13.364 19.637 41.165 1.00 19.32 111 GLY A C 1
ATOM 727 O O . GLY A 1 111 ? 12.927 18.534 40.808 1.00 19.39 111 GLY A O 1
ATOM 728 N N . MET A 1 112 ? 12.639 20.528 41.835 1.00 18.86 112 MET A N 1
ATOM 729 C CA . MET A 1 112 ? 11.210 20.343 42.109 1.00 18.79 112 MET A CA 1
ATOM 730 C C . MET A 1 112 ? 10.422 21.586 41.696 1.00 18.71 112 MET A C 1
ATOM 731 O O . MET A 1 112 ? 11.000 22.564 41.226 1.00 18.79 112 MET A O 1
ATOM 736 N N . TYR A 1 113 ? 9.105 21.530 41.860 1.00 19.22 113 TYR A N 1
ATOM 737 C CA . TYR A 1 113 ? 8.213 22.538 41.302 1.00 19.53 113 TYR A CA 1
ATOM 738 C C . TYR A 1 113 ? 7.124 22.971 42.296 1.00 19.49 113 TYR A C 1
ATOM 739 O O . TYR A 1 113 ? 6.568 22.158 43.040 1.00 19.56 113 TYR A O 1
ATOM 748 N N . SER A 1 114 ? 6.846 24.271 42.308 1.00 19.03 114 SER A N 1
ATOM 749 C CA . SER A 1 114 ? 5.629 24.781 42.907 1.00 19.01 114 SER A CA 1
ATOM 750 C C . SER A 1 114 ? 5.143 26.006 42.137 1.00 18.75 114 SER A C 1
ATOM 751 O O . SER A 1 114 ? 5.653 26.314 41.054 1.00 18.60 114 SER A O 1
ATOM 754 N N . SER A 1 115 ? 4.128 26.673 42.678 1.00 18.61 115 SER A N 1
ATOM 755 C CA . SER A 1 115 ? 3.611 27.908 42.088 1.00 18.14 115 SER A CA 1
ATOM 756 C C . SER A 1 115 ? 3.452 28.946 43.175 1.00 17.47 115 SER A C 1
ATOM 757 O O . SER A 1 115 ? 3.060 28.616 44.294 1.00 17.38 115 SER A O 1
ATOM 760 N N . ALA A 1 116 ? 3.754 30.200 42.826 1.00 17.10 116 ALA A N 1
ATOM 761 C CA . ALA A 1 116 ? 3.533 31.352 43.688 1.00 16.81 116 ALA A CA 1
ATOM 762 C C . ALA A 1 116 ? 2.046 31.712 43.639 1.00 17.39 116 ALA A C 1
ATOM 763 O O . A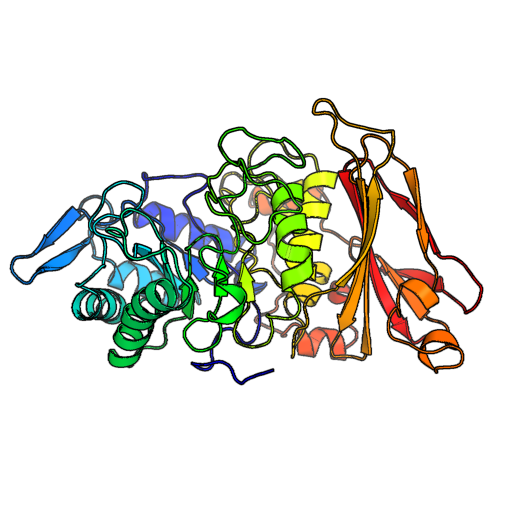LA A 1 116 ? 1.660 32.850 43.337 1.00 16.73 116 ALA A O 1
ATOM 765 N N . GLY A 1 117 ? 1.220 30.718 43.930 1.00 17.35 117 GLY A N 1
ATOM 766 C CA . GLY A 1 117 ? -0.224 30.894 43.890 1.00 17.81 117 GLY A CA 1
ATOM 767 C C . GLY A 1 117 ? -0.887 29.932 44.838 1.00 18.33 117 GLY A C 1
ATOM 768 O O . GLY A 1 117 ? -0.218 29.153 45.519 1.00 18.03 117 GLY A O 1
ATOM 769 N N . GLU A 1 118 ? -2.211 29.998 44.878 1.00 18.80 118 GLU A N 1
ATOM 770 C CA . GLU A 1 118 ? -3.018 29.133 45.709 1.00 18.94 118 GLU A CA 1
ATOM 771 C C . GLU A 1 118 ? -2.867 27.675 45.251 1.00 18.87 118 GLU A C 1
ATOM 772 O O . GLU A 1 118 ? -2.835 26.759 46.072 1.00 18.24 118 GLU A O 1
ATOM 778 N N . TYR A 1 119 ? -2.796 27.495 43.932 1.00 18.42 119 TYR A N 1
ATOM 779 C CA . TYR A 1 119 ? -2.638 26.192 43.293 1.00 19.16 119 TYR A CA 1
ATOM 780 C C . TYR A 1 119 ? -1.549 26.272 42.250 1.00 18.97 119 TYR A C 1
ATOM 781 O O . TYR A 1 119 ? -1.196 27.357 41.791 1.00 17.79 119 TYR A O 1
ATOM 790 N N . THR A 1 120 ? -1.046 25.103 41.854 1.00 19.17 120 THR A N 1
ATOM 791 C CA . THR A 1 120 ? -0.149 24.996 40.720 1.00 19.49 120 THR A CA 1
ATOM 792 C C . THR A 1 120 ? -0.981 25.095 39.449 1.00 19.65 120 THR A C 1
ATOM 793 O O . THR A 1 120 ? -2.214 25.098 39.499 1.00 20.19 120 THR A O 1
ATOM 797 N N . CYS A 1 121 ? -0.312 25.163 38.307 1.00 20.10 121 CYS A N 1
ATOM 798 C CA . CYS A 1 121 ? -1.020 25.257 37.035 1.00 21.07 121 CYS A CA 1
ATOM 799 C C . CYS A 1 121 ? -1.951 24.066 36.750 1.00 21.64 121 CYS A C 1
ATOM 800 O O . CYS A 1 121 ? -3.004 24.237 36.136 1.00 21.42 121 CYS A O 1
ATOM 803 N N . ALA A 1 122 ? -1.573 22.877 37.219 1.00 21.92 122 ALA A N 1
ATOM 804 C CA . ALA A 1 122 ? -2.425 21.690 37.091 1.00 22.13 122 ALA A CA 1
ATOM 805 C C . ALA A 1 122 ? -3.393 21.495 38.260 1.00 22.26 122 ALA A C 1
ATOM 806 O O . ALA A 1 122 ? -4.094 20.482 38.330 1.00 22.69 122 ALA A O 1
ATOM 808 N N . GLY A 1 123 ? -3.422 22.458 39.181 1.00 22.44 123 GLY A N 1
ATOM 809 C CA . GLY A 1 123 ? -4.410 22.488 40.264 1.00 22.16 123 GLY A CA 1
ATOM 810 C C . GLY A 1 123 ? -4.045 21.781 41.548 1.00 21.95 123 GLY A C 1
ATOM 811 O O . GLY A 1 123 ? -4.920 21.489 42.366 1.00 21.45 123 GLY A O 1
ATOM 812 N N . TYR A 1 124 ? -2.752 21.502 41.729 1.00 21.58 124 TYR A N 1
ATOM 813 C CA . TYR A 1 124 ? -2.228 20.926 42.967 1.00 21.40 124 TYR A CA 1
ATOM 814 C C . TYR A 1 124 ? -1.910 22.045 43.961 1.00 21.10 124 TYR A C 1
ATOM 815 O O . TYR A 1 124 ? -1.950 23.209 43.582 1.00 21.56 124 TYR A O 1
ATOM 824 N N . PRO A 1 125 ? -1.627 21.704 45.241 1.00 21.03 125 PRO A N 1
ATOM 825 C CA . PRO A 1 125 ? -1.342 22.734 46.248 1.00 20.48 125 PRO A CA 1
ATOM 826 C C . PRO A 1 125 ? -0.218 23.690 45.857 1.00 20.03 125 PRO A C 1
ATOM 827 O O . PRO A 1 125 ? 0.880 23.258 45.509 1.00 19.69 125 PRO A O 1
ATOM 831 N N . GLY A 1 126 ? -0.519 24.985 45.925 1.00 19.95 126 GLY A N 1
ATOM 832 C CA . GLY A 1 126 ? 0.448 26.039 45.635 1.00 19.67 126 GLY A CA 1
ATOM 833 C C . GLY A 1 126 ? 1.030 26.637 46.903 1.00 19.17 126 GLY A C 1
ATOM 834 O O . GLY A 1 126 ? 0.513 26.413 48.003 1.00 19.78 126 GLY A O 1
ATOM 835 N N . SER A 1 127 ? 2.111 27.405 46.752 1.00 18.58 127 SER A N 1
ATOM 836 C CA . SER A 1 127 ? 2.898 27.866 47.891 1.00 18.48 127 SER A CA 1
ATOM 837 C C . SER A 1 127 ? 2.631 29.299 48.368 1.00 18.64 127 SER A C 1
ATOM 838 O O . SER A 1 127 ? 3.250 29.742 49.339 1.00 18.47 127 SER A O 1
ATOM 841 N N . LEU A 1 128 ? 1.736 30.023 47.701 1.00 18.25 128 LEU A N 1
ATOM 842 C CA . LEU A 1 128 ? 1.468 31.419 48.108 1.00 17.83 128 LEU A CA 1
ATOM 843 C C . LEU A 1 128 ? 0.961 31.512 49.558 1.00 17.84 128 LEU A C 1
ATOM 844 O O . LEU A 1 128 ? -0.059 30.911 49.912 1.00 17.45 128 LEU A O 1
ATOM 849 N N . GLY A 1 129 ? 1.708 32.251 50.378 1.00 17.52 129 GLY A N 1
ATOM 850 C CA . GLY A 1 129 ? 1.429 32.416 51.802 1.00 18.07 129 GLY A CA 1
ATOM 851 C C . GLY A 1 129 ? 1.877 31.217 52.626 1.00 18.20 129 GLY A C 1
ATOM 852 O O . GLY A 1 129 ? 1.632 31.158 53.822 1.00 18.47 129 GLY A O 1
ATOM 853 N N . ARG A 1 130 ? 2.521 30.257 51.969 1.00 17.96 130 ARG A N 1
ATOM 854 C CA . ARG A 1 130 ? 2.971 29.026 52.607 1.00 18.48 130 ARG A CA 1
ATOM 855 C C . ARG A 1 130 ? 4.449 28.821 52.331 1.00 18.32 130 ARG A C 1
ATOM 856 O O . ARG A 1 130 ? 4.953 27.701 52.394 1.00 17.66 130 ARG A O 1
ATOM 864 N N . GLU A 1 131 ? 5.146 29.924 52.060 1.00 18.74 131 GLU A N 1
ATOM 865 C CA . GLU A 1 131 ? 6.508 29.859 51.534 1.00 19.51 131 GLU A CA 1
ATOM 866 C C . GLU A 1 131 ? 7.483 29.247 52.523 1.00 20.08 131 GLU A C 1
ATOM 867 O O . GLU A 1 131 ? 8.332 28.448 52.127 1.00 20.05 131 GLU A O 1
ATOM 873 N N . GLU A 1 132 ? 7.364 29.620 53.800 1.00 20.77 132 GLU A N 1
ATOM 874 C CA . GLU A 1 132 ? 8.283 29.111 54.812 1.00 21.34 132 GLU A CA 1
ATOM 875 C C . GLU A 1 132 ? 8.227 27.580 54.920 1.00 20.92 132 GLU A C 1
ATOM 876 O O . GLU A 1 132 ? 9.273 26.935 54.835 1.00 19.89 132 GLU A O 1
ATOM 882 N N . GLU A 1 133 ? 7.016 27.021 55.061 1.00 20.39 133 GLU A N 1
ATOM 883 C CA . GLU A 1 133 ? 6.812 25.556 55.155 1.00 20.93 133 GLU A CA 1
ATOM 884 C C . GLU A 1 133 ? 7.258 24.863 53.895 1.00 20.02 133 GLU A C 1
ATOM 885 O O . GLU A 1 133 ? 7.789 23.748 53.943 1.00 20.55 133 GLU A O 1
ATOM 891 N N . ASP A 1 134 ? 6.960 25.472 52.751 1.00 19.96 134 ASP A N 1
ATOM 892 C CA . ASP A 1 134 ? 7.185 24.780 51.484 1.00 18.80 134 ASP A CA 1
ATOM 893 C C . ASP A 1 134 ? 8.670 24.731 51.125 1.00 18.76 134 ASP A C 1
ATOM 894 O O . ASP A 1 134 ? 9.190 23.674 50.748 1.00 18.24 134 ASP A O 1
ATOM 899 N N . ALA A 1 135 ? 9.354 25.862 51.293 1.00 17.89 135 ALA A N 1
ATOM 900 C CA . ALA A 1 135 ? 10.818 25.893 51.206 1.00 18.22 135 ALA A CA 1
ATOM 901 C C . ALA A 1 135 ? 11.451 24.870 52.160 1.00 18.17 135 ALA A C 1
ATOM 902 O O . ALA A 1 135 ? 12.390 24.178 51.777 1.00 18.08 135 ALA A O 1
ATOM 904 N N . GLN A 1 136 ? 10.944 24.793 53.397 1.00 19.26 136 GLN A N 1
ATOM 905 C CA . GLN A 1 136 ? 11.392 23.802 54.377 1.00 20.03 136 GLN A CA 1
ATOM 906 C C . GLN A 1 136 ? 11.188 22.359 53.908 1.00 20.20 136 GLN A C 1
ATOM 907 O O . GLN A 1 136 ? 12.105 21.531 54.018 1.00 19.80 136 GLN A O 1
ATOM 913 N N . PHE A 1 137 ? 9.995 22.064 53.390 1.00 19.71 137 PHE A N 1
ATOM 914 C CA . PHE A 1 137 ? 9.746 20.773 52.733 1.00 19.76 137 PHE A CA 1
ATOM 915 C C . PHE A 1 137 ? 10.800 20.451 51.663 1.00 19.78 137 PHE A C 1
ATOM 916 O O . PHE A 1 137 ? 11.344 19.326 51.635 1.00 18.64 137 PHE A O 1
ATOM 924 N N . PHE A 1 138 ? 11.097 21.415 50.783 1.00 19.46 138 PHE A N 1
ATOM 925 C CA . PHE A 1 138 ? 12.058 21.149 49.710 1.00 20.28 138 PHE A CA 1
ATOM 926 C C . PHE A 1 138 ? 13.472 20.877 50.263 1.00 20.80 138 PHE A C 1
ATOM 927 O O . PHE A 1 138 ? 14.152 19.961 49.810 1.00 21.42 138 PHE A O 1
ATOM 935 N N . ALA A 1 139 ? 13.887 21.660 51.255 1.00 21.03 139 ALA A N 1
ATOM 936 C CA . ALA A 1 139 ? 15.182 21.460 51.913 1.00 21.06 139 ALA A CA 1
ATOM 937 C C . ALA A 1 139 ? 15.248 20.138 52.696 1.00 21.21 139 ALA A C 1
ATOM 938 O O . ALA A 1 139 ? 16.273 19.446 52.657 1.00 20.61 139 ALA A O 1
ATOM 940 N N . ASN A 1 140 ? 14.157 19.784 53.384 1.00 21.29 140 ASN A N 1
ATOM 941 C CA . ASN A 1 140 ? 14.065 18.493 54.102 1.00 21.60 140 ASN A CA 1
ATOM 942 C C . ASN A 1 140 ? 14.227 17.315 53.153 1.00 21.61 140 ASN A C 1
ATOM 943 O O . ASN A 1 140 ? 14.742 16.257 53.531 1.00 21.95 140 ASN A O 1
ATOM 948 N N . ASN A 1 141 ? 13.768 17.512 51.918 1.00 21.48 141 ASN A N 1
ATOM 949 C CA . ASN A 1 141 ? 13.837 16.499 50.871 1.00 20.95 141 ASN A CA 1
ATOM 950 C C . ASN A 1 141 ? 15.038 16.632 49.934 1.00 20.49 141 ASN A C 1
ATOM 951 O O . ASN A 1 141 ? 15.089 15.995 48.882 1.00 20.27 141 ASN A O 1
ATOM 956 N N . ARG A 1 142 ? 15.991 17.479 50.334 1.00 20.02 142 ARG A N 1
ATOM 957 C CA . ARG A 1 142 ? 17.331 17.562 49.710 1.00 19.83 142 ARG A CA 1
ATOM 958 C C . ARG A 1 142 ? 17.291 17.979 48.238 1.00 19.78 142 ARG A C 1
ATOM 959 O O . ARG A 1 142 ? 18.092 17.540 47.411 1.00 19.21 142 ARG A O 1
ATOM 967 N N . VAL A 1 143 ? 16.349 18.874 47.951 1.00 19.57 143 VAL A N 1
ATOM 968 C CA . VAL A 1 143 ? 16.148 19.476 46.642 1.00 18.71 143 VAL A CA 1
ATOM 969 C C . VAL A 1 143 ? 17.220 20.551 46.377 1.00 18.90 143 VAL A C 1
ATOM 970 O O . VAL A 1 143 ? 17.621 21.249 47.290 1.00 19.38 143 VAL A O 1
ATOM 974 N N . ASP A 1 144 ? 17.666 20.673 45.127 1.00 19.04 144 ASP A N 1
ATOM 975 C CA . ASP A 1 144 ? 18.752 21.607 44.747 1.00 19.25 144 ASP A CA 1
ATOM 976 C C . ASP A 1 144 ? 18.322 22.761 43.857 1.00 19.13 144 ASP A C 1
ATOM 977 O O . ASP A 1 144 ? 19.136 23.641 43.554 1.00 19.31 144 ASP A O 1
ATOM 982 N N . TYR A 1 145 ? 17.053 22.750 43.434 1.00 18.93 145 TYR A N 1
ATOM 983 C CA . TYR A 1 145 ? 16.543 23.637 42.387 1.00 18.57 145 TYR A CA 1
ATOM 984 C C . TYR A 1 145 ? 15.027 23.719 42.528 1.00 18.75 145 TYR A C 1
ATOM 985 O O . TYR A 1 145 ? 14.360 22.704 42.747 1.00 18.65 145 TYR A O 1
ATOM 994 N N . LEU A 1 146 ? 14.481 24.925 42.406 1.00 18.64 146 LEU A N 1
ATOM 995 C CA . LEU A 1 146 ? 13.017 25.098 42.427 1.00 18.66 146 LEU A CA 1
ATOM 996 C C . LEU A 1 146 ? 12.556 25.889 41.223 1.00 18.57 146 LEU A C 1
ATOM 997 O O . LEU A 1 146 ? 12.995 27.027 41.016 1.00 18.30 146 LEU A O 1
ATOM 1002 N N . LYS A 1 147 ? 11.668 25.293 40.430 1.00 18.65 147 LYS A N 1
ATOM 1003 C CA . LYS A 1 147 ? 10.962 26.032 39.383 1.00 18.98 147 LYS A CA 1
ATOM 1004 C C . LYS A 1 147 ? 9.657 26.570 39.998 1.00 18.95 147 LYS A C 1
ATOM 1005 O O . LYS A 1 147 ? 8.871 25.809 40.568 1.00 18.56 147 LYS A O 1
ATOM 1011 N N . TYR A 1 148 ? 9.430 27.884 39.895 1.00 18.00 148 TYR A N 1
ATOM 1012 C CA . TYR A 1 148 ? 8.412 28.509 40.733 1.00 17.96 148 TYR A CA 1
ATOM 1013 C C . TYR A 1 148 ? 7.431 29.315 39.885 1.00 17.53 148 TYR A C 1
ATOM 1014 O O . TYR A 1 148 ? 7.727 30.422 39.449 1.00 16.82 148 TYR A O 1
ATOM 1023 N N . ASP A 1 149 ? 6.257 28.725 39.687 1.00 17.26 149 ASP A N 1
ATOM 1024 C CA . ASP A 1 149 ? 5.293 29.139 38.670 1.00 17.13 149 ASP A CA 1
ATOM 1025 C C . ASP A 1 149 ? 4.473 30.367 39.082 1.00 16.85 149 ASP A C 1
ATOM 1026 O O . ASP A 1 149 ? 4.740 30.964 40.121 1.00 17.52 149 ASP A O 1
ATOM 1031 N N . ASN A 1 150 ? 3.475 30.710 38.263 1.00 16.48 150 ASN A N 1
ATOM 1032 C CA . ASN A 1 150 ? 2.700 31.957 38.412 1.00 16.33 150 ASN A CA 1
ATOM 1033 C C . ASN A 1 150 ? 1.205 31.753 38.198 1.00 16.44 150 ASN A C 1
ATOM 1034 O O . ASN A 1 150 ? 0.458 32.715 37.965 1.00 16.23 150 ASN A O 1
ATOM 1039 N N . CYS A 1 151 ? 0.766 30.501 38.273 1.00 16.31 151 CYS A N 1
ATOM 1040 C CA . CYS A 1 151 ? -0.668 30.199 38.230 1.00 17.42 151 CYS A CA 1
ATOM 1041 C C . CYS A 1 151 ? -1.371 30.505 39.546 1.00 17.23 151 CYS A C 1
ATOM 1042 O O . CYS A 1 151 ? -0.798 30.308 40.611 1.00 16.94 151 CYS A O 1
ATOM 1045 N N . TYR A 1 152 ? -2.619 30.985 39.452 1.00 17.97 152 TYR A N 1
ATOM 1046 C CA . TYR A 1 152 ? -3.493 31.227 40.616 1.00 18.07 152 TYR A CA 1
ATOM 1047 C C . TYR A 1 152 ? -2.900 32.144 41.684 1.00 17.79 152 TYR A C 1
ATOM 1048 O O . TYR A 1 152 ? -2.939 31.847 42.888 1.00 17.10 152 TYR A O 1
ATOM 1057 N N . ASN A 1 153 ? -2.351 33.276 41.235 1.00 18.60 153 ASN A N 1
ATOM 1058 C CA . ASN A 1 153 ? -1.625 34.171 42.151 1.00 18.89 153 ASN A CA 1
ATOM 1059 C C . ASN A 1 153 ? -2.498 35.139 42.972 1.00 18.86 153 ASN A C 1
ATOM 1060 O O . ASN A 1 153 ? -1.981 36.071 43.595 1.00 18.95 153 ASN A O 1
ATOM 1065 N N . LYS A 1 154 ? -3.818 34.933 42.952 1.00 18.79 154 LYS A N 1
ATOM 1066 C CA . LYS A 1 154 ? -4.735 35.669 43.832 1.00 18.64 154 LYS A CA 1
ATOM 1067 C C . LYS A 1 154 ? -4.637 37.198 43.690 1.00 18.19 154 LYS A C 1
ATOM 1068 O O . LYS A 1 154 ? -4.662 37.914 44.686 1.00 18.40 154 LYS A O 1
ATOM 1074 N N . GLY A 1 155 ? -4.507 37.677 42.457 1.00 18.10 155 GLY A N 1
ATOM 1075 C CA . GLY A 1 155 ? -4.423 39.113 42.169 1.00 18.26 155 GLY A CA 1
ATOM 1076 C C . GLY A 1 155 ? -3.104 39.796 42.507 1.00 18.71 155 GLY A C 1
ATOM 1077 O O . GLY A 1 155 ? -2.994 41.029 42.371 1.00 18.55 155 GLY A O 1
ATOM 1078 N N . GLN A 1 156 ? -2.094 39.011 42.891 1.00 18.46 156 GLN A N 1
ATOM 1079 C CA . GLN A 1 156 ? -0.802 39.572 43.338 1.00 19.25 156 GLN A CA 1
ATOM 1080 C C . GLN A 1 156 ? 0.203 39.771 42.199 1.00 19.12 156 GLN A C 1
ATOM 1081 O O . GLN A 1 156 ? 1.340 39.280 42.234 1.00 19.62 156 GLN A O 1
ATOM 1087 N N . PHE A 1 157 ? -0.244 40.515 41.198 1.00 19.14 157 PHE A N 1
ATOM 1088 C CA . PHE A 1 157 ? 0.533 40.856 40.016 1.00 19.08 157 PHE A CA 1
ATOM 1089 C C . PHE A 1 157 ? 0.023 42.212 39.515 1.00 19.37 157 PHE A C 1
ATOM 1090 O O . PHE A 1 157 ? -0.935 42.760 40.080 1.00 19.47 157 PHE A O 1
ATOM 1098 N N . GLY A 1 158 ? 0.641 42.749 38.465 1.00 19.66 158 GLY A N 1
ATOM 1099 C CA . GLY A 1 158 ? 0.130 43.968 37.824 1.00 20.19 158 GLY A CA 1
ATOM 1100 C C . GLY A 1 158 ? 1.077 45.144 37.884 1.00 20.37 158 GLY A C 1
ATOM 1101 O O . GLY A 1 158 ? 1.034 46.031 37.023 1.00 21.07 158 GLY A O 1
ATOM 1102 N N . THR A 1 159 ? 1.949 45.136 38.888 1.00 19.47 159 THR A N 1
ATOM 1103 C CA . THR A 1 159 ? 3.058 46.087 38.986 1.00 19.13 159 THR A CA 1
ATOM 1104 C C . THR A 1 159 ? 4.354 45.329 39.295 1.00 18.60 159 THR A C 1
ATOM 1105 O O . THR A 1 159 ? 4.316 44.235 39.846 1.00 18.98 159 THR A O 1
ATOM 1109 N N . PRO A 1 160 ? 5.517 45.888 38.910 1.00 19.01 160 PRO A N 1
ATOM 1110 C CA . PRO A 1 160 ? 6.799 45.271 39.328 1.00 18.57 160 PRO A CA 1
ATOM 1111 C C . PRO A 1 160 ? 6.889 44.984 40.835 1.00 18.49 160 PRO A C 1
ATOM 1112 O O . PRO A 1 160 ? 7.321 43.900 41.246 1.00 18.11 160 PRO A O 1
ATOM 1116 N N . GLU A 1 161 ? 6.470 45.940 41.652 1.00 18.69 161 GLU A N 1
ATOM 1117 C CA . GLU A 1 161 ? 6.641 45.831 43.103 1.00 19.46 161 GLU A CA 1
ATOM 1118 C C . GLU A 1 161 ? 5.862 44.672 43.738 1.00 18.30 161 GLU A C 1
ATOM 1119 O O . GLU A 1 161 ? 6.385 43.973 44.611 1.00 17.24 161 GLU A O 1
ATOM 1125 N N . ILE A 1 162 ? 4.609 44.484 43.325 1.00 17.50 162 ILE A N 1
ATOM 1126 C CA . ILE A 1 162 ? 3.814 43.375 43.862 1.00 17.24 162 ILE A CA 1
ATOM 1127 C C . ILE A 1 162 ? 4.338 41.986 43.433 1.00 16.46 162 ILE A C 1
ATOM 1128 O O . ILE A 1 162 ? 4.377 41.066 44.247 1.00 16.16 162 ILE A O 1
ATOM 1133 N N . SER A 1 163 ? 4.732 41.837 42.168 1.00 15.86 163 SER A N 1
ATOM 1134 C CA . SER A 1 163 ? 5.269 40.552 41.692 1.00 16.13 163 SER A CA 1
ATOM 1135 C C . SER A 1 163 ? 6.642 40.263 42.313 1.00 16.04 163 SER A C 1
ATOM 1136 O O . SER A 1 163 ? 6.939 39.131 42.712 1.00 15.86 163 SER A O 1
ATOM 1139 N N . TYR A 1 164 ? 7.479 41.292 42.394 1.00 16.02 164 TYR A N 1
ATOM 1140 C CA . TYR A 1 164 ? 8.759 41.178 43.077 1.00 16.64 164 TYR A CA 1
ATOM 1141 C C . TYR A 1 164 ? 8.614 40.695 44.528 1.00 16.81 164 TYR A C 1
ATOM 1142 O O . TYR A 1 164 ? 9.333 39.801 44.953 1.00 16.90 164 TYR A O 1
ATOM 1151 N N . HIS A 1 165 ? 7.703 41.290 45.294 1.00 17.27 165 HIS A N 1
ATOM 1152 C CA . HIS A 1 165 ? 7.559 40.886 46.695 1.00 18.01 165 HIS A CA 1
ATOM 1153 C C . HIS A 1 165 ? 7.043 39.447 46.848 1.00 17.71 165 HIS A C 1
ATOM 1154 O O . HIS A 1 165 ? 7.485 38.722 47.742 1.00 17.42 165 HIS A O 1
ATOM 1161 N N . ARG A 1 166 ? 6.172 39.018 45.936 1.00 16.81 166 ARG A N 1
ATOM 1162 C CA . ARG A 1 166 ? 5.662 37.629 45.938 1.00 16.83 166 ARG A CA 1
ATOM 1163 C C . ARG A 1 166 ? 6.785 36.614 45.656 1.00 17.19 166 ARG A C 1
ATOM 1164 O O . ARG A 1 166 ? 6.885 35.579 46.338 1.00 18.03 166 ARG A O 1
ATOM 1172 N N . TYR A 1 167 ? 7.617 36.911 44.664 1.00 17.26 167 TYR A N 1
ATOM 1173 C CA . TYR A 1 167 ? 8.763 36.049 44.337 1.00 17.88 167 TYR A CA 1
ATOM 1174 C C . TYR A 1 167 ? 9.898 36.124 45.359 1.00 18.14 167 TYR A C 1
ATOM 1175 O O . TYR A 1 167 ? 10.549 35.098 45.639 1.00 17.49 167 TYR A O 1
ATOM 1184 N N . LYS A 1 168 ? 10.095 37.316 45.941 1.00 17.68 168 LYS A N 1
ATOM 1185 C CA . LYS A 1 168 ? 11.010 37.491 47.070 1.00 18.13 168 LYS A CA 1
ATOM 1186 C C . LYS A 1 168 ? 10.617 36.692 48.307 1.00 17.77 168 LYS A C 1
ATOM 1187 O O . LYS A 1 168 ? 11.493 36.189 49.016 1.00 17.06 168 LYS A O 1
ATOM 1193 N N . ALA A 1 169 ? 9.313 36.577 48.579 1.00 17.44 169 ALA A N 1
ATOM 1194 C CA . ALA A 1 169 ? 8.838 35.762 49.695 1.00 17.57 169 ALA A CA 1
ATOM 1195 C C . ALA A 1 169 ? 9.398 34.332 49.647 1.00 17.49 169 ALA A C 1
ATOM 1196 O O . ALA A 1 169 ? 9.844 33.813 50.680 1.00 17.09 169 ALA A O 1
ATOM 1198 N N . MET A 1 170 ? 9.392 33.704 48.472 1.00 16.81 170 MET A N 1
ATOM 1199 C CA . MET A 1 170 ? 9.965 32.344 48.356 1.00 17.63 170 MET A CA 1
ATOM 1200 C C . MET A 1 170 ? 11.508 32.345 48.325 1.00 17.66 170 MET A C 1
ATOM 1201 O O . MET A 1 170 ? 12.135 31.440 48.873 1.00 18.39 170 MET A O 1
ATOM 1206 N N . SER A 1 171 ? 12.100 33.363 47.706 1.00 17.95 171 SER A N 1
ATOM 1207 C CA . SER A 1 171 ? 13.560 33.540 47.715 1.00 18.41 171 SER A CA 1
ATOM 1208 C C . SER A 1 171 ? 14.092 33.548 49.156 1.00 18.52 171 SER A C 1
ATOM 1209 O O . SER A 1 171 ? 15.035 32.808 49.486 1.00 18.27 171 SER A O 1
ATOM 1212 N N . ASP A 1 172 ? 13.475 34.385 49.994 1.00 18.02 172 ASP A N 1
ATOM 1213 C CA . ASP A 1 172 ? 13.838 34.499 51.409 1.00 18.66 172 ASP A CA 1
ATOM 1214 C C . ASP A 1 172 ? 13.607 33.209 52.190 1.00 18.39 172 ASP A C 1
ATOM 1215 O O . ASP A 1 172 ? 14.449 32.808 53.002 1.00 18.80 172 ASP A O 1
ATOM 1220 N N . ALA A 1 173 ? 12.458 32.578 51.959 1.00 18.27 173 ALA A N 1
ATOM 1221 C CA . ALA A 1 173 ? 12.116 31.308 52.610 1.00 18.06 173 ALA A CA 1
ATOM 1222 C C . ALA A 1 173 ? 13.143 30.212 52.293 1.00 17.82 173 ALA A C 1
ATOM 1223 O O . ALA A 1 173 ? 13.521 29.451 53.173 1.00 18.04 173 ALA A O 1
ATOM 1225 N N . LEU A 1 174 ? 13.578 30.130 51.042 1.00 17.49 174 LEU A N 1
ATOM 1226 C CA . LEU A 1 174 ? 14.595 29.153 50.638 1.00 17.85 174 LEU A CA 1
ATOM 1227 C C . LEU A 1 174 ? 15.934 29.466 51.304 1.00 18.87 174 LEU A C 1
ATOM 1228 O O . LEU A 1 174 ? 16.608 28.568 51.840 1.00 18.60 174 LEU A O 1
ATOM 1233 N N . ASN A 1 175 ? 16.304 30.747 51.310 1.00 19.00 175 ASN A N 1
ATOM 1234 C CA . ASN A 1 175 ? 17.517 31.156 52.003 1.00 19.74 175 ASN A CA 1
ATOM 1235 C C . ASN A 1 175 ? 17.491 30.736 53.478 1.00 19.90 175 ASN A C 1
ATOM 1236 O O . ASN A 1 175 ? 18.496 30.258 54.007 1.00 19.70 175 ASN A O 1
ATOM 1241 N N . LYS A 1 176 ? 16.333 30.904 54.120 1.00 20.00 176 LYS A N 1
ATOM 1242 C CA . LYS A 1 176 ? 16.142 30.612 55.551 1.00 21.02 176 LYS A CA 1
ATOM 1243 C C . LYS A 1 176 ? 16.454 29.148 55.903 1.00 20.75 176 LYS A C 1
ATOM 1244 O O . LYS A 1 176 ? 16.874 28.863 57.023 1.00 21.18 176 LYS A O 1
ATOM 1250 N N . THR A 1 177 ? 16.279 28.244 54.941 1.00 20.38 177 THR A N 1
ATOM 1251 C CA . THR A 1 177 ? 16.541 26.810 55.159 1.00 20.30 177 THR A CA 1
ATOM 1252 C C . THR A 1 177 ? 18.030 26.487 55.304 1.00 21.24 177 THR A C 1
ATOM 1253 O O . THR A 1 177 ? 18.392 25.435 55.858 1.00 21.63 177 THR A O 1
ATOM 1257 N N . GLY A 1 178 ? 18.879 27.374 54.790 1.00 21.49 178 GLY A N 1
ATOM 1258 C CA . GLY A 1 178 ? 20.328 27.159 54.794 1.00 22.15 178 GLY A CA 1
ATOM 1259 C C . GLY A 1 178 ? 20.840 26.231 53.697 1.00 22.33 178 GLY A C 1
ATOM 1260 O O . GLY A 1 178 ? 22.062 26.073 53.541 1.00 22.18 178 GLY A O 1
ATOM 1261 N N . ARG A 1 179 ? 19.922 25.607 52.950 1.00 21.94 179 ARG A N 1
ATOM 1262 C CA . ARG A 1 179 ? 20.304 24.699 51.871 1.00 22.33 179 ARG A CA 1
ATOM 1263 C C . ARG A 1 179 ? 20.346 25.499 50.577 1.00 22.25 179 ARG A C 1
ATOM 1264 O O . ARG A 1 179 ? 19.353 26.141 50.239 1.00 22.20 179 ARG A O 1
ATOM 1272 N N . PRO A 1 180 ? 21.493 25.473 49.858 1.00 22.29 180 PRO A N 1
ATOM 1273 C CA . PRO A 1 180 ? 21.559 26.145 48.562 1.00 22.47 180 PRO A CA 1
ATOM 1274 C C . PRO A 1 180 ? 20.543 25.558 47.592 1.00 22.03 180 PRO A C 1
ATOM 1275 O O . PRO A 1 180 ? 20.475 24.336 47.395 1.00 21.66 180 PRO A O 1
ATOM 1279 N N . VAL A 1 181 ? 19.730 26.440 47.031 1.00 21.20 181 VAL A N 1
ATOM 1280 C CA . VAL A 1 181 ? 18.732 26.057 46.033 1.00 20.04 181 VAL A CA 1
ATOM 1281 C C . VAL A 1 181 ? 18.827 27.044 44.876 1.00 19.71 181 VAL A C 1
ATOM 1282 O O . VAL A 1 181 ? 18.734 28.270 45.070 1.00 19.78 181 VAL A O 1
ATOM 1286 N N . PHE A 1 182 ? 19.058 26.509 43.680 1.00 18.48 182 PHE A N 1
ATOM 1287 C CA . PHE A 1 182 ? 18.980 27.276 42.451 1.00 17.80 182 PHE A CA 1
ATOM 1288 C C . PHE A 1 182 ? 17.515 27.690 42.263 1.00 17.81 182 PHE A C 1
ATOM 1289 O O . PHE A 1 182 ? 16.635 26.832 42.155 1.00 16.97 182 PHE A O 1
ATOM 1297 N N . TYR A 1 183 ? 17.257 29.000 42.226 1.00 17.40 183 TYR A N 1
ATOM 1298 C CA . TYR A 1 183 ? 15.870 29.497 42.209 1.00 17.37 183 TYR A CA 1
ATOM 1299 C C . TYR A 1 183 ? 15.477 30.006 40.815 1.00 17.76 183 TYR A C 1
ATOM 1300 O O . TYR A 1 183 ? 15.987 31.030 40.336 1.00 17.96 183 TYR A O 1
ATOM 1309 N N . SER A 1 184 ? 14.583 29.254 40.171 1.00 17.47 184 SER A N 1
ATOM 1310 C CA . SER A 1 184 ? 14.140 29.492 38.804 1.00 17.45 184 SER A CA 1
ATOM 1311 C C . SER A 1 184 ? 12.729 30.070 38.808 1.00 17.79 184 SER A C 1
ATOM 1312 O O . SER A 1 184 ? 11.780 29.405 39.200 1.00 17.19 184 SER A O 1
ATOM 1315 N N . LEU A 1 185 ? 12.603 31.329 38.395 1.00 18.23 185 LEU A N 1
ATOM 1316 C CA . LEU A 1 185 ? 11.296 31.991 38.311 1.00 18.78 185 LEU A CA 1
ATOM 1317 C C . LEU A 1 185 ? 10.520 31.561 37.077 1.00 18.61 185 LEU A C 1
ATOM 1318 O O . LEU A 1 185 ? 11.088 31.391 36.001 1.00 18.40 185 LEU A O 1
ATOM 1323 N N . CYS A 1 186 ? 9.209 31.384 37.237 1.00 18.75 186 CYS A N 1
ATOM 1324 C CA . CYS A 1 186 ? 8.357 31.058 36.106 1.00 18.24 186 CYS A CA 1
ATOM 1325 C C . CYS A 1 186 ? 7.126 31.955 36.145 1.00 17.81 186 CYS A C 1
ATOM 1326 O O . CYS A 1 186 ? 6.028 31.485 36.403 1.00 16.71 186 CYS A O 1
ATOM 1329 N N . ASN A 1 187 ? 7.327 33.253 35.900 1.00 17.65 187 ASN A N 1
ATOM 1330 C CA . ASN A 1 187 ? 6.217 34.184 35.816 1.00 17.53 187 ASN A CA 1
ATOM 1331 C C . ASN A 1 187 ? 6.021 34.789 34.425 1.00 17.42 187 ASN A C 1
ATOM 1332 O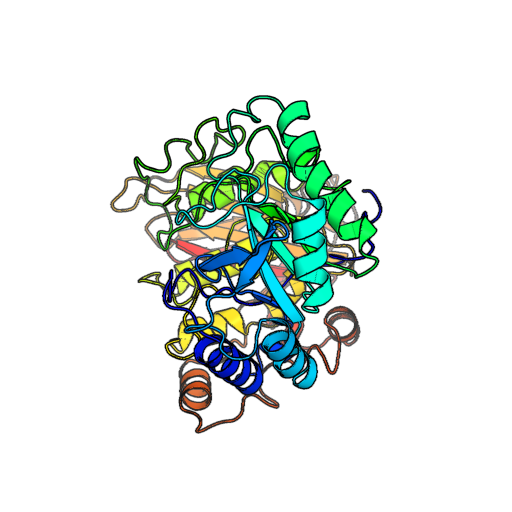 O . ASN A 1 187 ? 5.310 35.784 34.283 1.00 17.44 187 ASN A O 1
ATOM 1337 N N . TRP A 1 188 ? 6.662 34.196 33.412 1.00 17.04 188 TRP A N 1
ATOM 1338 C CA . TRP A 1 188 ? 6.411 34.530 32.001 1.00 17.30 188 TRP A CA 1
ATOM 1339 C C . TRP A 1 188 ? 6.753 35.984 31.594 1.00 17.07 188 TRP A C 1
ATOM 1340 O O . TRP A 1 188 ? 6.184 36.520 30.631 1.00 17.10 188 TRP A O 1
ATOM 1351 N N . GLY A 1 189 ? 7.665 36.605 32.336 1.00 17.10 189 GLY A N 1
ATOM 1352 C CA . GLY A 1 189 ? 8.103 37.988 32.067 1.00 17.44 189 GLY A CA 1
ATOM 1353 C C . GLY A 1 189 ? 7.197 39.051 32.647 1.00 17.59 189 GLY A C 1
ATOM 1354 O O . GLY A 1 189 ? 7.427 40.250 32.449 1.00 17.26 189 GLY A O 1
ATOM 1355 N N . GLN A 1 190 ? 6.171 38.615 33.374 1.00 18.16 190 GLN A N 1
ATOM 1356 C CA . GLN A 1 190 ? 5.080 39.494 33.806 1.00 18.25 190 GLN A CA 1
ATOM 1357 C C . GLN A 1 190 ? 5.610 40.555 34.748 1.00 18.50 190 GLN A C 1
ATOM 1358 O O . GLN A 1 190 ? 6.362 40.246 35.687 1.00 19.02 190 GLN A O 1
ATOM 1364 N N . ASP A 1 191 ? 5.220 41.801 34.485 1.00 17.75 191 ASP A N 1
ATOM 1365 C CA . ASP A 1 191 ? 5.643 42.954 35.280 1.00 17.38 191 ASP A CA 1
ATOM 1366 C C . ASP A 1 191 ? 7.161 43.235 35.179 1.00 17.29 191 ASP A C 1
ATOM 1367 O O . ASP A 1 191 ? 7.773 43.666 36.150 1.00 16.65 191 ASP A O 1
ATOM 1372 N N . LEU A 1 192 ? 7.721 43.018 33.983 1.00 17.41 192 LEU A N 1
ATOM 1373 C CA . LEU A 1 192 ? 9.121 43.354 33.640 1.00 17.72 192 LEU A CA 1
ATOM 1374 C C . LEU A 1 192 ? 10.180 42.648 34.485 1.00 17.83 192 LEU A C 1
ATOM 1375 O O . LEU A 1 192 ? 11.139 43.270 34.978 1.00 17.41 192 LEU A O 1
ATOM 1380 N N . THR A 1 193 ? 10.017 41.333 34.605 1.00 17.00 193 THR A N 1
ATOM 1381 C CA . THR A 1 193 ? 10.858 40.512 35.455 1.00 17.15 193 THR A CA 1
ATOM 1382 C C . THR A 1 193 ? 12.366 40.712 35.265 1.00 16.70 193 THR A C 1
ATOM 1383 O O . THR A 1 193 ? 13.107 40.632 36.225 1.00 16.34 193 THR A O 1
ATOM 1387 N N . PHE A 1 194 ? 12.799 40.951 34.033 1.00 17.30 194 PHE A N 1
ATOM 1388 C CA . PHE A 1 194 ? 14.232 41.146 33.717 1.00 18.09 194 PHE A CA 1
ATOM 1389 C C . PHE A 1 194 ? 14.875 42.276 34.544 1.00 18.18 194 PHE A C 1
ATOM 1390 O O . PHE A 1 194 ? 16.101 42.291 34.764 1.00 17.75 194 PHE A O 1
ATOM 1398 N N . TYR A 1 195 ? 14.049 43.224 34.998 1.00 18.08 195 TYR A N 1
ATOM 1399 C CA . TYR A 1 195 ? 14.548 44.346 35.797 1.00 18.44 195 TYR A CA 1
ATOM 1400 C C . TYR A 1 195 ? 14.814 43.963 37.265 1.00 18.38 195 TYR A C 1
ATOM 1401 O O . TYR A 1 195 ? 15.759 44.474 37.878 1.00 18.50 195 TYR A O 1
ATOM 1410 N N . TRP A 1 196 ? 13.997 43.067 37.820 1.00 17.73 196 TRP A N 1
ATOM 1411 C CA . TRP A 1 196 ? 14.040 42.752 39.259 1.00 17.97 196 TRP A CA 1
ATOM 1412 C C . TRP A 1 196 ? 14.416 41.310 39.642 1.00 17.48 196 TRP A C 1
ATOM 1413 O O . TRP A 1 196 ? 14.556 40.992 40.823 1.00 17.77 196 TRP A O 1
ATOM 1424 N N . GLY A 1 197 ? 14.545 40.445 38.653 1.00 17.32 197 GLY A N 1
ATOM 1425 C CA . GLY A 1 197 ? 14.854 39.039 38.913 1.00 17.95 197 GLY A CA 1
ATOM 1426 C C . GLY A 1 197 ? 16.187 38.799 39.600 1.00 18.31 197 GLY A C 1
ATOM 1427 O O . GLY A 1 197 ? 16.283 37.936 40.470 1.00 18.31 197 GLY A O 1
ATOM 1428 N N . SER A 1 198 ? 17.211 39.578 39.242 1.00 18.45 198 SER A N 1
ATOM 1429 C CA . SER A 1 198 ? 18.607 39.236 39.597 1.00 18.53 198 SER A CA 1
ATOM 1430 C C . SER A 1 198 ? 18.923 39.223 41.094 1.00 19.18 198 SER A C 1
ATOM 1431 O O . SER A 1 198 ? 19.699 38.375 41.568 1.00 19.48 198 SER A O 1
ATOM 1434 N N . GLY A 1 199 ? 18.318 40.143 41.840 1.00 18.74 199 GLY A N 1
ATOM 1435 C CA . GLY A 1 199 ? 18.571 40.266 43.271 1.00 18.57 199 GLY A CA 1
ATOM 1436 C C . GLY A 1 199 ? 17.940 39.209 44.153 1.00 18.68 199 GLY A C 1
ATOM 1437 O O . GLY A 1 199 ? 18.261 39.116 45.345 1.00 18.49 199 GLY A O 1
ATOM 1438 N N . ILE A 1 200 ? 17.038 38.410 43.577 1.00 18.86 200 ILE A N 1
ATOM 1439 C CA . ILE A 1 200 ? 16.304 37.399 44.339 1.00 18.56 200 ILE A CA 1
ATOM 1440 C C . ILE A 1 200 ? 16.251 36.003 43.684 1.00 18.59 200 ILE A C 1
ATOM 1441 O O . ILE A 1 200 ? 15.722 35.076 44.289 1.00 18.72 200 ILE A O 1
ATOM 1446 N N . ALA A 1 201 ? 16.764 35.865 42.459 1.00 18.65 201 ALA A N 1
ATOM 1447 C CA . ALA A 1 201 ? 16.654 34.609 41.694 1.00 19.05 201 ALA A CA 1
ATOM 1448 C C . ALA A 1 201 ? 17.827 34.382 40.741 1.00 19.23 201 ALA A C 1
ATOM 1449 O O . ALA A 1 201 ? 18.551 35.320 40.409 1.00 19.84 201 ALA A O 1
ATOM 1451 N N . ASN A 1 202 ? 17.985 33.134 40.289 1.00 18.61 202 ASN A N 1
ATOM 1452 C CA . ASN A 1 202 ? 19.051 32.748 39.365 1.00 18.11 202 ASN A CA 1
ATOM 1453 C C . ASN A 1 202 ? 18.659 32.755 37.889 1.00 17.65 202 ASN A C 1
ATOM 1454 O O . ASN A 1 202 ? 19.517 32.862 37.007 1.00 16.97 202 ASN A O 1
ATOM 1459 N N . SER A 1 203 ? 17.363 32.603 37.614 1.00 17.29 203 SER A N 1
ATOM 1460 C CA . SER A 1 203 ? 16.844 32.704 36.249 1.00 17.19 203 SER A CA 1
ATOM 1461 C C . SER A 1 203 ? 15.351 33.065 36.319 1.00 17.26 203 SER A C 1
ATOM 1462 O O . SER A 1 203 ? 14.711 32.902 37.365 1.00 16.60 203 SER A O 1
ATOM 1465 N N . TRP A 1 204 ? 14.831 33.599 35.220 1.00 17.28 204 TRP A N 1
ATOM 1466 C CA . TRP A 1 204 ? 13.411 33.970 35.117 1.00 17.31 204 TRP A CA 1
ATOM 1467 C C . TRP A 1 204 ? 12.895 33.710 33.716 1.00 17.38 204 TRP A C 1
ATOM 1468 O O . TRP A 1 204 ? 13.475 34.167 32.726 1.00 17.10 204 TRP A O 1
ATOM 1479 N N . ARG A 1 205 ? 11.798 32.962 33.627 1.00 17.96 205 ARG A N 1
ATOM 1480 C CA . ARG A 1 205 ? 11.082 32.856 32.372 1.00 17.95 205 ARG A CA 1
ATOM 1481 C C . ARG A 1 205 ? 10.700 34.272 31.956 1.00 18.37 205 ARG A C 1
ATOM 1482 O O . ARG A 1 205 ? 10.318 35.072 32.797 1.00 18.75 205 ARG A O 1
ATOM 1490 N N . MET A 1 206 ? 10.807 34.583 30.671 1.00 18.02 206 MET A N 1
ATOM 1491 C CA . MET A 1 206 ? 10.520 35.937 30.220 1.00 18.22 206 MET A CA 1
ATOM 1492 C C . MET A 1 206 ? 9.379 35.951 29.216 1.00 18.00 206 MET A C 1
ATOM 1493 O O . MET A 1 206 ? 9.128 36.973 28.584 1.00 17.29 206 MET A O 1
ATOM 1498 N N . SER A 1 207 ? 8.716 34.802 29.056 1.00 18.12 207 SER A N 1
ATOM 1499 C CA . SER A 1 207 ? 7.586 34.676 28.123 1.00 18.37 207 SER A CA 1
ATOM 1500 C C . SER A 1 207 ? 6.625 33.553 28.522 1.00 19.10 207 SER A C 1
ATOM 1501 O O . SER A 1 207 ? 6.940 32.734 29.390 1.00 19.50 207 SER A O 1
ATOM 1504 N N . GLY A 1 208 ? 5.462 33.514 27.863 1.00 19.79 208 GLY A N 1
ATOM 1505 C CA . GLY A 1 208 ? 4.556 32.354 27.922 1.00 20.30 208 GLY A CA 1
ATOM 1506 C C . GLY A 1 208 ? 5.234 31.117 27.341 1.00 20.60 208 GLY A C 1
ATOM 1507 O O . GLY A 1 208 ? 6.280 31.227 26.691 1.00 21.22 208 GLY A O 1
ATOM 1508 N N . ASP A 1 209 ? 4.649 29.942 27.556 1.00 20.80 209 ASP A N 1
ATOM 1509 C CA . ASP A 1 209 ? 5.316 28.685 27.174 1.00 20.85 209 ASP A CA 1
ATOM 1510 C C . ASP A 1 209 ? 5.601 28.608 25.684 1.00 20.68 209 ASP A C 1
ATOM 1511 O O . ASP A 1 209 ? 4.765 28.977 24.867 1.00 20.22 209 ASP A O 1
ATOM 1516 N N . VAL A 1 210 ? 6.805 28.142 25.361 1.00 20.52 210 VAL A N 1
ATOM 1517 C CA . VAL A 1 210 ? 7.177 27.769 24.007 1.00 20.43 210 VAL A CA 1
ATOM 1518 C C . VAL A 1 210 ? 6.406 26.522 23.555 1.00 20.51 210 VAL A C 1
ATOM 1519 O O . VAL A 1 210 ? 5.886 25.764 24.378 1.00 20.10 210 VAL A O 1
ATOM 1523 N N . THR A 1 211 ? 6.325 26.349 22.239 1.00 21.12 211 THR A N 1
ATOM 1524 C CA . THR A 1 211 ? 5.777 25.150 21.631 1.00 21.88 211 THR A CA 1
ATOM 1525 C C . THR A 1 211 ? 6.655 24.771 20.439 1.00 22.23 211 THR A C 1
ATOM 1526 O O . THR A 1 211 ? 7.486 25.575 19.996 1.00 22.26 211 THR A O 1
ATOM 1530 N N . ALA A 1 212 ? 6.491 23.544 19.945 1.00 22.36 212 ALA A N 1
ATOM 1531 C CA . ALA A 1 212 ? 7.278 23.042 18.822 1.00 22.81 212 ALA A CA 1
ATOM 1532 C C . ALA A 1 212 ? 6.818 23.625 17.473 1.00 22.76 212 ALA A C 1
ATOM 1533 O O . ALA A 1 212 ? 6.450 22.893 16.541 1.00 22.95 212 ALA A O 1
ATOM 1535 N N . GLU A 1 213 ? 6.840 24.952 17.386 1.00 21.95 213 GLU A N 1
ATOM 1536 C CA . GLU A 1 213 ? 6.524 25.675 16.165 1.00 22.13 213 GLU A CA 1
ATOM 1537 C C . GLU A 1 213 ? 7.577 26.758 16.017 1.00 21.86 213 GLU A C 1
ATOM 1538 O O . GLU A 1 213 ? 7.905 27.437 16.993 1.00 21.60 213 GLU A O 1
ATOM 1544 N N . PHE A 1 214 ? 8.110 26.926 14.810 1.00 21.61 214 PHE A N 1
ATOM 1545 C CA . PHE A 1 214 ? 9.217 27.866 14.635 1.00 21.72 214 PHE A CA 1
ATOM 1546 C C . PHE A 1 214 ? 8.735 29.314 14.521 1.00 21.70 214 PHE A C 1
ATOM 1547 O O . PHE A 1 214 ? 9.403 30.216 15.016 1.00 22.19 214 PHE A O 1
ATOM 1555 N N . THR A 1 215 ? 7.575 29.526 13.890 1.00 21.69 215 THR A N 1
ATOM 1556 C CA . THR A 1 215 ? 7.071 30.880 13.618 1.00 21.80 215 THR A CA 1
ATOM 1557 C C . THR A 1 215 ? 5.581 31.086 13.913 1.00 22.38 215 THR A C 1
ATOM 1558 O O . THR A 1 215 ? 5.120 32.225 13.996 1.00 22.72 215 THR A O 1
ATOM 1562 N N . ARG A 1 216 ? 4.827 29.998 14.038 1.00 22.89 216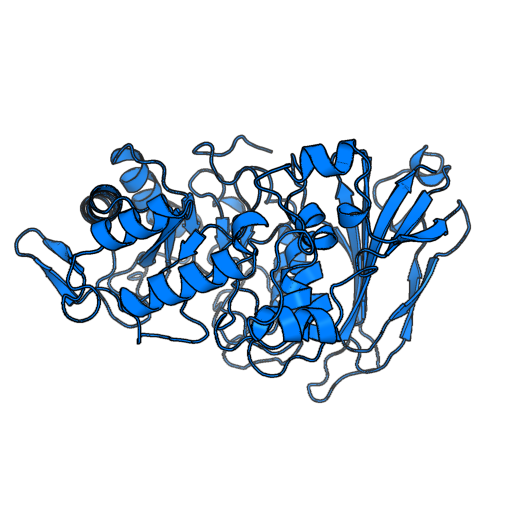 ARG A N 1
ATOM 1563 C CA . ARG A 1 216 ? 3.353 30.066 14.020 1.00 23.37 216 ARG A CA 1
ATOM 1564 C C . ARG A 1 216 ? 2.735 31.019 15.069 1.00 23.59 216 ARG A C 1
ATOM 1565 O O . ARG A 1 216 ? 2.875 30.793 16.274 1.00 22.99 216 ARG A O 1
ATOM 1573 N N . PRO A 1 217 ? 2.058 32.094 14.613 1.00 24.01 217 PRO A N 1
ATOM 1574 C CA . PRO A 1 217 ? 1.265 32.868 15.561 1.00 24.32 217 PRO A CA 1
ATOM 1575 C C . PRO A 1 217 ? 0.133 32.007 16.132 1.00 24.27 217 PRO A C 1
ATOM 1576 O O . PRO A 1 217 ? -0.420 31.152 15.428 1.00 24.54 217 PRO A O 1
ATOM 1580 N N . ASP A 1 218 ? -0.170 32.209 17.411 1.00 23.72 218 ASP A N 1
ATOM 1581 C CA . ASP A 1 218 ? -1.183 31.433 18.100 1.00 23.37 218 ASP A CA 1
ATOM 1582 C C . ASP A 1 218 ? -2.056 32.370 18.925 1.00 23.07 218 ASP A C 1
ATOM 1583 O O . ASP A 1 218 ? -1.547 33.255 19.613 1.00 22.64 218 ASP A O 1
ATOM 1588 N N . SER A 1 219 ? -3.371 32.160 18.857 1.00 22.24 219 SER A N 1
ATOM 1589 C CA . SER A 1 219 ? -4.330 32.994 19.576 1.00 21.96 219 SER A CA 1
ATOM 1590 C C . SER A 1 219 ? -4.150 32.881 21.102 1.00 21.42 219 SER A C 1
ATOM 1591 O O . SER A 1 219 ? -4.546 33.775 21.842 1.00 21.27 219 SER A O 1
ATOM 1594 N N . ARG A 1 220 ? -3.548 31.782 21.556 1.00 21.01 220 ARG A N 1
ATOM 1595 C CA . ARG A 1 220 ? -3.242 31.585 22.981 1.00 20.93 220 ARG A CA 1
ATOM 1596 C C . ARG A 1 220 ? -1.981 32.343 23.427 1.00 20.56 220 ARG A C 1
ATOM 1597 O O . ARG A 1 220 ? -1.679 32.392 24.621 1.00 20.23 220 ARG A O 1
ATOM 1605 N N . CYS A 1 221 ? -1.265 32.919 22.461 1.00 20.60 221 CYS A N 1
ATOM 1606 C CA . CYS A 1 221 ? -0.078 33.747 22.709 1.00 21.09 221 CYS A CA 1
ATOM 1607 C C . CYS A 1 221 ? -0.262 35.107 22.017 1.00 21.32 221 CYS A C 1
ATOM 1608 O O . CYS A 1 221 ? 0.382 35.384 20.996 1.00 22.01 221 CYS A O 1
ATOM 1611 N N . PRO A 1 222 ? -1.162 35.961 22.563 1.00 21.62 222 PRO A N 1
ATOM 1612 C CA . PRO A 1 222 ? -1.594 37.168 21.843 1.00 21.82 222 PRO A CA 1
ATOM 1613 C C . PRO A 1 222 ? -0.532 38.264 21.654 1.00 22.15 222 PRO A C 1
ATOM 1614 O O . PRO A 1 222 ? -0.698 39.118 20.776 1.00 22.79 222 PRO A O 1
ATOM 1618 N N . CYS A 1 223 ? 0.541 38.241 22.442 1.00 21.82 223 CYS A N 1
ATOM 1619 C CA . CYS A 1 223 ? 1.606 39.240 22.307 1.00 21.74 223 CYS A CA 1
ATOM 1620 C C . CYS A 1 223 ? 2.597 38.809 21.241 1.00 21.79 223 CYS A C 1
ATOM 1621 O O . CYS A 1 223 ? 3.164 37.719 21.329 1.00 21.54 223 CYS A O 1
ATOM 1624 N N . ASP A 1 224 ? 2.794 39.652 20.225 1.00 22.08 224 ASP A N 1
ATOM 1625 C CA . ASP A 1 224 ? 3.733 39.318 19.153 1.00 22.66 224 ASP A CA 1
ATOM 1626 C C . ASP A 1 224 ? 5.195 39.516 19.587 1.00 22.41 224 ASP A C 1
ATOM 1627 O O . ASP A 1 224 ? 5.457 39.869 20.742 1.00 22.52 224 ASP A O 1
ATOM 1632 N N . GLY A 1 225 ? 6.132 39.276 18.672 1.00 21.99 225 GLY A N 1
ATOM 1633 C CA . GLY A 1 225 ? 7.565 39.303 18.988 1.00 22.15 225 GLY A CA 1
ATOM 1634 C C . GLY A 1 225 ? 8.082 40.635 19.490 1.00 22.41 225 GLY A C 1
ATOM 1635 O O . GLY A 1 225 ? 9.093 40.690 20.202 1.00 22.06 225 GLY A O 1
ATOM 1636 N N . ASP A 1 226 ? 7.396 41.715 19.118 1.00 22.36 226 ASP A N 1
ATOM 1637 C CA . ASP A 1 226 ? 7.808 43.060 19.542 1.00 23.54 226 ASP A CA 1
ATOM 1638 C C . ASP A 1 226 ? 7.226 43.459 20.899 1.00 23.39 226 ASP A C 1
ATOM 1639 O O . ASP A 1 226 ? 7.606 44.486 21.452 1.00 23.68 226 ASP A O 1
ATOM 1644 N N . GLU A 1 227 ? 6.294 42.662 21.416 1.00 23.32 227 GLU A N 1
ATOM 1645 C CA . GLU A 1 227 ? 5.630 43.000 22.679 1.00 23.52 227 GLU A CA 1
ATOM 1646 C C . GLU A 1 227 ? 6.300 42.313 23.876 1.00 23.44 227 GLU A C 1
ATOM 1647 O O . GLU A 1 227 ? 5.735 41.391 24.479 1.00 23.48 227 GLU A O 1
ATOM 1653 N N . TYR A 1 228 ? 7.521 42.761 24.192 1.00 23.32 228 TYR A N 1
ATOM 1654 C CA . TYR A 1 228 ? 8.306 42.239 25.319 1.00 23.24 228 TYR A CA 1
ATOM 1655 C C . TYR A 1 228 ? 7.642 42.524 26.665 1.00 22.95 228 TYR A C 1
ATOM 1656 O O . TYR A 1 228 ? 7.828 41.780 27.618 1.00 22.61 228 TYR A O 1
ATOM 1665 N N . ASP A 1 229 ? 6.902 43.633 26.740 1.00 23.13 229 ASP A N 1
ATOM 1666 C CA . ASP A 1 229 ? 6.138 44.007 27.918 1.00 22.73 229 ASP A CA 1
ATOM 1667 C C . ASP A 1 229 ? 4.687 43.628 27.638 1.00 22.50 229 ASP A C 1
ATOM 1668 O O . ASP A 1 229 ? 3.884 44.441 27.177 1.00 22.78 229 ASP A O 1
ATOM 1673 N N . CYS A 1 230 ? 4.369 42.380 27.942 1.00 21.68 230 CYS A N 1
ATOM 1674 C CA . CYS A 1 230 ? 3.124 41.747 27.535 1.00 20.95 230 CYS A CA 1
ATOM 1675 C C . CYS A 1 230 ? 2.205 41.595 28.742 1.00 20.72 230 CYS A C 1
ATOM 1676 O O . CYS A 1 230 ? 2.660 41.208 29.815 1.00 20.72 230 CYS A O 1
ATOM 1679 N N . LYS A 1 231 ? 0.911 41.877 28.568 1.00 20.46 231 LYS A N 1
ATOM 1680 C CA . LYS A 1 231 ? -0.039 41.798 29.681 1.00 20.28 231 LYS A CA 1
ATOM 1681 C C . LYS A 1 231 ? -0.812 40.473 29.746 1.00 20.28 231 LYS A C 1
ATOM 1682 O O . LYS A 1 231 ? -1.580 40.228 30.685 1.00 19.51 231 LYS A O 1
ATOM 1688 N N . TYR A 1 232 ? -0.604 39.625 28.749 1.00 19.62 232 TYR A N 1
ATOM 1689 C CA . TYR A 1 232 ? -1.197 38.292 28.727 1.00 19.95 232 TYR A CA 1
ATOM 1690 C C . TYR A 1 232 ? -0.193 37.351 28.085 1.00 19.61 232 TYR A C 1
ATOM 1691 O O . TYR A 1 232 ? -0.262 37.107 26.883 1.00 19.92 232 TYR A O 1
ATOM 1700 N N . ALA A 1 233 ? 0.753 36.851 28.882 1.00 19.78 233 ALA A N 1
ATOM 1701 C CA . ALA A 1 233 ? 1.856 36.031 28.366 1.00 19.80 233 ALA A CA 1
ATOM 1702 C C . ALA A 1 233 ? 1.377 34.813 27.569 1.00 19.80 233 ALA A C 1
ATOM 1703 O O . ALA A 1 233 ? 1.926 34.493 26.500 1.00 19.75 233 ALA A O 1
ATOM 1705 N N . GLY A 1 234 ? 0.348 34.159 28.096 1.00 20.09 234 GLY A N 1
ATOM 1706 C CA . GLY A 1 234 ? -0.291 33.023 27.438 1.00 19.95 234 GLY A CA 1
ATOM 1707 C C . GLY A 1 234 ? 0.663 31.856 27.277 1.00 20.30 234 GLY A C 1
ATOM 1708 O O . GLY A 1 234 ? 1.572 31.674 28.092 1.00 19.73 234 GLY A O 1
ATOM 1709 N N . PHE A 1 235 ? 0.456 31.076 26.215 1.00 20.15 235 PHE A N 1
ATOM 1710 C CA . PHE A 1 235 ? 1.314 29.930 25.890 1.00 20.70 235 PHE A CA 1
ATOM 1711 C C . PHE A 1 235 ? 1.134 29.503 24.432 1.00 21.12 235 PHE A C 1
ATOM 1712 O O . PHE A 1 235 ? 0.436 30.183 23.675 1.00 20.57 235 PHE A O 1
ATOM 1720 N N . HIS A 1 236 ? 1.782 28.398 24.045 1.00 21.36 236 HIS A N 1
ATOM 1721 C CA . HIS A 1 236 ? 1.910 28.015 22.625 1.00 22.00 236 HIS A CA 1
ATOM 1722 C C . HIS A 1 236 ? 2.539 29.122 21.781 1.00 21.76 236 HIS A C 1
ATOM 1723 O O . HIS A 1 236 ? 2.190 29.326 20.613 1.00 21.66 236 HIS A O 1
ATOM 1730 N N . CYS A 1 237 ? 3.494 29.821 22.390 1.00 22.07 237 CYS A N 1
ATOM 1731 C CA . CYS A 1 237 ? 4.259 30.852 21.707 1.00 22.21 237 CYS A CA 1
ATOM 1732 C C . CYS A 1 237 ? 5.332 30.161 20.872 1.00 21.97 237 CYS A C 1
ATOM 1733 O O . CYS A 1 237 ? 5.958 29.220 21.340 1.00 22.41 237 CYS A O 1
ATOM 1736 N N . SER A 1 238 ? 5.523 30.614 19.638 1.00 21.71 238 SER A N 1
ATOM 1737 C CA . SER A 1 238 ? 6.524 30.021 18.743 1.00 21.51 238 SER A CA 1
ATOM 1738 C C . SER A 1 238 ? 7.957 30.368 19.153 1.00 21.21 238 SER A C 1
ATOM 1739 O O . SER A 1 238 ? 8.189 31.299 19.921 1.00 21.28 238 SER A O 1
ATOM 1742 N N . ILE A 1 239 ? 8.907 29.604 18.624 1.00 20.61 239 ILE A N 1
ATOM 1743 C CA . ILE A 1 239 ? 10.340 29.810 18.872 1.00 20.33 239 ILE A CA 1
ATOM 1744 C C . ILE A 1 239 ? 10.788 31.256 18.569 1.00 20.42 239 ILE A C 1
ATOM 1745 O O . ILE A 1 239 ? 11.393 31.914 19.418 1.00 19.98 239 ILE A O 1
ATOM 1750 N N . MET A 1 240 ? 10.447 31.742 17.379 1.00 20.39 240 MET A N 1
ATOM 1751 C CA . MET A 1 240 ? 10.798 33.089 16.945 1.00 20.73 240 MET A CA 1
ATOM 1752 C C . MET A 1 240 ? 10.078 34.178 17.728 1.00 20.40 240 MET A C 1
ATOM 1753 O O . MET A 1 240 ? 10.635 35.254 17.941 1.00 20.93 240 MET A O 1
ATOM 1758 N N . ASN A 1 241 ? 8.833 33.911 18.125 1.00 20.54 241 ASN A N 1
ATOM 1759 C CA . ASN A 1 241 ? 8.073 34.837 18.967 1.00 20.42 241 ASN A CA 1
ATOM 1760 C C . ASN A 1 241 ? 8.824 35.086 20.272 1.00 20.25 241 ASN A C 1
ATOM 1761 O O . ASN A 1 241 ? 8.952 36.231 20.700 1.00 19.82 241 ASN A O 1
ATOM 1766 N N . ILE A 1 242 ? 9.350 34.008 20.866 1.00 19.72 242 ILE A N 1
ATOM 1767 C CA . ILE A 1 242 ? 10.028 34.067 22.163 1.00 20.01 242 ILE A CA 1
ATOM 1768 C C . ILE A 1 242 ? 11.427 34.672 22.033 1.00 20.01 242 ILE A C 1
ATOM 1769 O O . ILE A 1 242 ? 11.818 35.505 22.851 1.00 19.58 242 ILE A O 1
ATOM 1774 N N . LEU A 1 243 ? 12.162 34.276 20.991 1.00 20.19 243 LEU A N 1
ATOM 1775 C CA . LEU A 1 243 ? 13.471 34.881 20.724 1.00 20.47 243 LEU A CA 1
ATOM 1776 C C . LEU A 1 243 ? 13.348 36.396 20.514 1.00 20.34 243 LEU A C 1
ATOM 1777 O O . LEU A 1 243 ? 14.158 37.167 21.023 1.00 20.29 243 LEU A O 1
ATOM 1782 N N . ASN A 1 244 ? 12.346 36.805 19.749 1.00 20.24 244 ASN A N 1
ATOM 1783 C CA . ASN A 1 244 ? 12.088 38.229 19.499 1.00 20.72 244 ASN A CA 1
ATOM 1784 C C . ASN A 1 244 ? 11.765 39.019 20.770 1.00 20.25 244 ASN A C 1
ATOM 1785 O O . ASN A 1 244 ? 12.274 40.125 20.973 1.00 20.52 244 ASN A O 1
ATOM 1790 N N . LYS A 1 245 ? 10.914 38.450 21.614 1.00 20.08 245 LYS A N 1
ATOM 1791 C CA . LYS A 1 245 ? 10.659 39.001 22.949 1.00 19.65 245 LYS A CA 1
ATOM 1792 C C . LYS A 1 245 ? 11.938 39.138 23.795 1.00 19.89 245 LYS A C 1
ATOM 1793 O O . LYS A 1 245 ? 12.114 40.133 24.512 1.00 19.52 245 LYS A O 1
ATOM 1799 N N . ALA A 1 246 ? 12.824 38.147 23.692 1.00 19.54 246 ALA A N 1
ATOM 1800 C CA . ALA A 1 246 ? 14.058 38.118 24.480 1.00 19.74 246 ALA A CA 1
ATOM 1801 C C . ALA A 1 246 ? 15.121 39.115 24.012 1.00 19.41 246 ALA A C 1
ATOM 1802 O O . ALA A 1 246 ? 15.987 39.517 24.794 1.00 19.53 246 ALA A O 1
ATOM 1804 N N . ALA A 1 247 ? 15.061 39.482 22.735 1.00 19.47 247 ALA A N 1
ATOM 1805 C CA . ALA A 1 247 ? 16.094 40.296 22.094 1.00 19.76 247 ALA A CA 1
ATOM 1806 C C . ALA A 1 247 ? 16.563 41.529 22.888 1.00 19.68 247 ALA A C 1
ATOM 1807 O O . ALA A 1 247 ? 17.773 41.680 23.114 1.00 19.56 247 ALA A O 1
ATOM 1809 N N . PRO A 1 248 ? 15.626 42.410 23.318 1.00 19.34 248 PRO A N 1
ATOM 1810 C CA . PRO A 1 248 ? 16.076 43.576 24.089 1.00 19.34 248 PRO A CA 1
ATOM 1811 C C . PRO A 1 248 ? 16.538 43.237 25.515 1.00 19.27 248 PRO A C 1
ATOM 1812 O O . PRO A 1 248 ? 17.220 44.044 26.129 1.00 19.52 248 PRO A O 1
ATOM 1816 N N . MET A 1 249 ? 16.200 42.041 26.006 1.00 19.06 249 MET A N 1
ATOM 1817 C CA . MET A 1 249 ? 16.420 41.668 27.418 1.00 18.80 249 MET A CA 1
ATOM 1818 C C . MET A 1 249 ? 17.824 41.205 27.789 1.00 18.23 249 MET A C 1
ATOM 1819 O O . MET A 1 249 ? 18.138 41.099 28.975 1.00 18.12 249 MET A O 1
ATOM 1824 N N . GLY A 1 250 ? 18.660 40.931 26.792 1.00 18.26 250 GLY A N 1
ATOM 1825 C CA . GLY A 1 250 ? 20.032 40.458 27.044 1.00 18.80 250 GLY A CA 1
ATOM 1826 C C . GLY A 1 250 ? 20.833 41.358 27.968 1.00 18.76 250 GLY A C 1
ATOM 1827 O O . GLY A 1 250 ? 21.623 40.888 28.788 1.00 18.96 250 GLY A O 1
ATOM 1828 N N . GLN A 1 251 ? 20.620 42.663 27.831 1.00 18.60 251 GLN A N 1
ATOM 1829 C CA . GLN A 1 251 ? 21.321 43.666 28.626 1.00 18.70 251 GLN A CA 1
ATOM 1830 C C . GLN A 1 251 ? 21.032 43.583 30.125 1.00 18.84 251 GLN A C 1
ATOM 1831 O O . GLN A 1 251 ? 21.783 44.130 30.925 1.00 19.20 251 GLN A O 1
ATOM 1837 N N . ASN A 1 252 ? 19.936 42.913 30.492 1.00 18.79 252 ASN A N 1
ATOM 1838 C CA . ASN A 1 252 ? 19.576 42.710 31.890 1.00 19.08 252 ASN A CA 1
ATOM 1839 C C . ASN A 1 252 ? 19.839 41.297 32.406 1.00 19.35 252 ASN A C 1
ATOM 1840 O O . ASN A 1 252 ? 19.404 40.941 33.497 1.00 19.57 252 ASN A O 1
ATOM 1845 N N . ALA A 1 253 ? 20.589 40.512 31.636 1.00 19.97 253 ALA A N 1
ATOM 1846 C CA . ALA A 1 253 ? 21.065 39.210 32.098 1.00 20.12 253 ALA A CA 1
ATOM 1847 C C . ALA A 1 253 ? 22.595 39.154 32.225 1.00 20.94 253 ALA A C 1
ATOM 1848 O O . ALA A 1 253 ? 23.308 39.997 31.683 1.00 21.05 253 ALA A O 1
ATOM 1850 N N . GLY A 1 254 ? 23.083 38.150 32.946 1.00 21.19 254 GLY A N 1
ATOM 1851 C CA . GLY A 1 254 ? 24.516 37.955 33.144 1.00 21.62 254 GLY A CA 1
ATOM 1852 C C . GLY A 1 254 ? 24.785 37.036 34.320 1.00 21.43 254 GLY A C 1
ATOM 1853 O O . GLY A 1 254 ? 23.853 36.480 34.901 1.00 20.64 254 GLY A O 1
ATOM 1854 N N . VAL A 1 255 ? 26.068 36.878 34.665 1.00 21.07 255 VAL A N 1
ATOM 1855 C CA . VAL A 1 255 ? 26.486 35.971 35.734 1.00 21.17 255 VAL A CA 1
ATOM 1856 C C . VAL A 1 255 ? 25.546 36.038 36.941 1.00 20.96 255 VAL A C 1
ATOM 1857 O O . VAL A 1 255 ? 25.352 37.115 37.522 1.00 20.59 255 VAL A O 1
ATOM 1861 N N . GLY A 1 256 ? 24.943 34.894 37.280 1.00 20.23 256 GLY A N 1
ATOM 1862 C CA . GLY A 1 256 ? 24.068 34.793 38.445 1.00 20.51 256 GLY A CA 1
ATOM 1863 C C . GLY A 1 256 ? 22.568 34.933 38.204 1.00 20.37 256 GLY A C 1
ATOM 1864 O O . GLY A 1 256 ? 21.777 34.546 39.052 1.00 21.20 256 GLY A O 1
ATOM 1865 N N . GLY A 1 257 ? 22.173 35.490 37.063 1.00 20.08 257 GLY A N 1
ATOM 1866 C CA . GLY A 1 257 ? 20.755 35.778 36.792 1.00 19.21 257 GLY A CA 1
ATOM 1867 C C . GLY A 1 257 ? 20.488 35.856 35.298 1.00 19.35 257 GLY A C 1
ATOM 1868 O O . GLY A 1 257 ? 20.932 36.786 34.638 1.00 18.90 257 GLY A O 1
ATOM 1869 N N . TRP A 1 258 ? 19.734 34.891 34.774 1.00 18.47 258 TRP A N 1
ATOM 1870 C CA . TRP A 1 258 ? 19.583 34.725 33.333 1.00 18.61 258 TRP A CA 1
ATOM 1871 C C . TRP A 1 258 ? 18.140 34.862 32.876 1.00 18.51 258 TRP A C 1
ATOM 1872 O O . TRP A 1 258 ? 17.231 34.517 33.608 1.00 18.66 258 TRP A O 1
ATOM 1883 N N . ASN A 1 259 ? 17.955 35.354 31.654 1.00 18.92 259 ASN A N 1
ATOM 1884 C CA . ASN A 1 259 ? 16.684 35.241 30.949 1.00 19.49 259 ASN A CA 1
ATOM 1885 C C . ASN A 1 259 ? 16.479 33.770 30.576 1.00 19.93 259 ASN A C 1
ATOM 1886 O O . ASN A 1 259 ? 17.426 33.084 30.181 1.00 20.01 259 ASN A O 1
ATOM 1891 N N . ASP A 1 260 ? 15.243 33.299 30.707 1.00 19.61 260 ASP A N 1
ATOM 1892 C CA . ASP A 1 260 ? 14.894 31.890 30.461 1.00 19.64 260 ASP A CA 1
ATOM 1893 C C . ASP A 1 260 ? 13.855 31.851 29.342 1.00 19.64 260 ASP A C 1
ATOM 1894 O O . ASP A 1 260 ? 12.722 32.317 29.511 1.00 19.31 260 ASP A O 1
ATOM 1899 N N . LEU A 1 261 ? 14.256 31.314 28.190 1.00 19.31 261 LEU A N 1
ATOM 1900 C CA . LEU A 1 261 ? 13.388 31.232 27.013 1.00 19.45 261 LEU A CA 1
ATOM 1901 C C . LEU A 1 261 ? 12.554 29.922 26.937 1.00 19.43 261 LEU A C 1
ATOM 1902 O O . LEU A 1 261 ? 12.020 29.578 25.873 1.00 19.13 261 LEU A O 1
ATOM 1907 N N . ASP A 1 262 ? 12.454 29.222 28.073 1.00 19.17 262 ASP A N 1
ATOM 1908 C CA . ASP A 1 262 ? 11.659 27.989 28.261 1.00 19.53 262 ASP A CA 1
ATOM 1909 C C . ASP A 1 262 ? 12.423 26.752 27.765 1.00 20.22 262 ASP A C 1
ATOM 1910 O O . ASP A 1 262 ? 13.447 26.885 27.109 1.00 20.62 262 ASP A O 1
ATOM 1915 N N . ASN A 1 263 ? 11.943 25.560 28.115 1.00 20.39 263 ASN A N 1
ATOM 1916 C CA . ASN A 1 263 ? 12.627 24.318 27.752 1.00 21.08 263 ASN A CA 1
ATOM 1917 C C . ASN A 1 263 ? 12.758 24.157 26.234 1.00 21.70 263 ASN A C 1
ATOM 1918 O O . ASN A 1 263 ? 11.880 24.582 25.473 1.00 21.69 263 ASN A O 1
ATOM 1923 N N . LEU A 1 264 ? 13.861 23.546 25.816 1.00 22.13 264 LEU A N 1
ATOM 1924 C CA . LEU A 1 264 ? 14.138 23.250 24.413 1.00 22.60 264 LEU A CA 1
ATOM 1925 C C . LEU A 1 264 ? 13.143 22.252 23.838 1.00 23.06 264 LEU A C 1
ATOM 1926 O O . LEU A 1 264 ? 12.798 21.258 24.486 1.00 23.83 264 LEU A O 1
ATOM 1931 N N . GLU A 1 265 ? 12.694 22.526 22.618 1.00 23.55 265 GLU A N 1
ATOM 1932 C CA . GLU A 1 265 ? 11.747 21.680 21.918 1.00 24.30 265 GLU A CA 1
ATOM 1933 C C . GLU A 1 265 ? 12.474 20.747 20.945 1.00 24.05 265 GLU A C 1
ATOM 1934 O O . GLU A 1 265 ? 11.842 20.035 20.164 1.00 23.67 265 GLU A O 1
ATOM 1940 N N . VAL A 1 266 ? 13.805 20.763 21.007 1.00 24.14 266 VAL A N 1
ATOM 1941 C CA . VAL A 1 266 ? 14.626 19.827 20.248 1.00 23.46 266 VAL A CA 1
ATOM 1942 C C . VAL A 1 266 ? 14.191 18.407 20.626 1.00 23.30 266 VAL A C 1
ATOM 1943 O O . VAL A 1 266 ? 14.114 18.063 21.805 1.00 22.11 266 VAL A O 1
ATOM 1947 N N . GLY A 1 267 ? 13.867 17.606 19.615 1.00 23.59 267 GLY A N 1
ATOM 1948 C CA . GLY A 1 267 ? 13.400 16.240 19.837 1.00 24.53 267 GLY A CA 1
ATOM 1949 C C . GLY A 1 267 ? 11.946 16.151 20.259 1.00 25.16 267 GLY A C 1
ATOM 1950 O O . GLY A 1 267 ? 11.480 15.077 20.647 1.00 25.27 267 GLY A O 1
ATOM 1951 N N . VAL A 1 268 ? 11.235 17.278 20.204 1.00 25.81 268 VAL A N 1
ATOM 1952 C CA . VAL A 1 268 ? 9.802 17.309 20.513 1.00 26.77 268 VAL A CA 1
ATOM 1953 C C . VAL A 1 268 ? 9.024 17.716 19.260 1.00 27.45 268 VAL A C 1
ATOM 1954 O O . VAL A 1 268 ? 9.414 18.639 18.543 1.00 28.12 268 VAL A O 1
ATOM 1958 N N . GLY A 1 269 ? 7.917 17.030 19.008 1.00 28.27 269 GLY A N 1
ATOM 1959 C CA . GLY A 1 269 ? 7.071 17.343 17.868 1.00 29.13 269 GLY A CA 1
ATOM 1960 C C . GLY A 1 269 ? 7.802 17.198 16.547 1.00 29.58 269 GLY A C 1
ATOM 1961 O O . GLY A 1 269 ? 8.626 16.289 16.375 1.00 29.91 269 GLY A O 1
ATOM 1962 N N . ASN A 1 270 ? 7.534 18.097 15.618 1.00 30.09 270 ASN A N 1
ATOM 1963 C CA . ASN A 1 270 ? 7.973 17.941 14.241 1.00 30.76 270 ASN A CA 1
ATOM 1964 C C . ASN A 1 270 ? 8.814 19.063 13.637 1.00 30.33 270 ASN A C 1
ATOM 1965 O O . ASN A 1 270 ? 8.687 19.434 12.520 1.00 30.96 270 ASN A O 1
ATOM 1970 N N . LEU A 1 271 ? 9.711 19.582 14.419 1.00 30.16 271 LEU A N 1
ATOM 1971 C CA . LEU A 1 271 ? 10.659 20.574 13.949 1.00 29.55 271 LEU A CA 1
ATOM 1972 C C . LEU A 1 271 ? 11.613 19.913 12.950 1.00 29.34 271 LEU A C 1
ATOM 1973 O O . LEU A 1 271 ? 11.980 18.741 13.111 1.00 29.30 271 LEU A O 1
ATOM 1978 N N . THR A 1 272 ? 11.977 20.646 11.901 1.00 28.89 272 THR A N 1
ATOM 1979 C CA . THR A 1 272 ? 12.988 20.161 10.957 1.00 28.70 272 THR A CA 1
ATOM 1980 C C . THR A 1 272 ? 14.350 20.188 11.644 1.00 28.10 272 THR A C 1
ATOM 1981 O O . THR A 1 272 ? 14.485 20.746 12.738 1.00 27.92 272 THR A O 1
ATOM 1985 N N . ASP A 1 273 ? 15.357 19.588 11.018 1.00 27.42 273 ASP A N 1
ATOM 1986 C CA . ASP A 1 273 ? 16.708 19.611 11.576 1.00 27.24 273 ASP A CA 1
ATOM 1987 C C . ASP A 1 273 ? 17.262 21.041 11.613 1.00 26.97 273 ASP A C 1
ATOM 1988 O O . ASP A 1 273 ? 17.913 21.435 12.577 1.00 26.64 273 ASP A O 1
ATOM 1993 N N . ASP A 1 274 ? 17.005 21.809 10.561 1.00 26.87 274 ASP A N 1
ATOM 1994 C CA . ASP A 1 274 ? 17.409 23.218 10.546 1.00 26.65 274 ASP A CA 1
ATOM 1995 C C . ASP A 1 274 ? 16.746 24.027 11.659 1.00 25.92 274 ASP A C 1
ATOM 1996 O O . ASP A 1 274 ? 17.409 24.828 12.311 1.00 25.59 274 ASP A O 1
ATOM 2001 N N . GLU A 1 275 ? 15.445 23.805 11.860 1.00 25.12 275 GLU A N 1
ATOM 2002 C CA . GLU A 1 275 ? 14.680 24.481 12.905 1.00 24.96 275 GLU A CA 1
ATOM 2003 C C . GLU A 1 275 ? 15.224 24.170 14.299 1.00 24.83 275 GLU A C 1
ATOM 2004 O O . GLU A 1 275 ? 15.331 25.068 15.131 1.00 25.02 275 GLU A O 1
ATOM 2010 N N . GLU A 1 276 ? 15.570 22.904 14.542 1.00 24.33 276 GLU A N 1
ATOM 2011 C CA . GLU A 1 276 ? 16.142 22.490 15.816 1.00 24.14 276 GLU A CA 1
ATOM 2012 C C . GLU A 1 276 ? 17.542 23.074 16.044 1.00 24.03 276 GLU A C 1
ATOM 2013 O O . GLU A 1 276 ? 17.874 23.444 17.166 1.00 23.77 276 GLU A O 1
ATOM 2019 N N . LYS A 1 277 ? 18.344 23.187 14.981 1.00 24.29 277 LYS A N 1
ATOM 2020 C CA . LYS A 1 277 ? 19.692 23.784 15.082 1.00 24.62 277 LYS A CA 1
ATOM 2021 C C . LYS A 1 277 ? 19.624 25.280 15.397 1.00 24.48 277 LYS A C 1
ATOM 2022 O O . LYS A 1 277 ? 20.386 25.783 16.230 1.00 24.84 277 LYS A O 1
ATOM 2028 N N . ALA A 1 278 ? 18.725 25.978 14.703 1.00 24.13 278 ALA A N 1
ATOM 2029 C CA . ALA A 1 278 ? 18.468 27.404 14.926 1.00 24.01 278 ALA A CA 1
ATOM 2030 C C . ALA A 1 278 ? 18.022 27.650 16.367 1.00 23.78 278 ALA A C 1
ATOM 2031 O O . ALA A 1 278 ? 18.540 28.537 17.040 1.00 23.78 278 ALA A O 1
ATOM 2033 N N . HIS A 1 279 ? 17.079 26.827 16.827 1.00 23.67 279 HIS A N 1
ATOM 2034 C CA . HIS A 1 279 ? 16.490 26.918 18.163 1.00 23.24 279 HIS A CA 1
ATOM 2035 C C . HIS A 1 279 ? 17.538 26.672 19.267 1.00 23.16 279 HIS A C 1
ATOM 2036 O O . HIS A 1 279 ? 17.685 27.491 20.182 1.00 23.30 279 HIS A O 1
ATOM 2043 N N . PHE A 1 280 ? 18.290 25.575 19.156 1.00 22.11 280 PHE A N 1
ATOM 2044 C CA . PHE A 1 280 ? 19.333 25.248 20.131 1.00 21.74 280 PHE A CA 1
ATOM 2045 C C . PHE A 1 280 ? 20.452 26.298 20.147 1.00 21.12 280 PHE A C 1
ATOM 2046 O O . PHE A 1 280 ? 20.875 26.738 21.219 1.00 20.65 280 PHE A O 1
ATOM 2054 N N . SER A 1 281 ? 20.895 26.713 18.958 1.00 21.07 281 SER A N 1
ATOM 2055 C CA . SER A 1 281 ? 21.966 27.706 18.811 1.00 21.43 281 SER A CA 1
ATOM 2056 C C . SER A 1 281 ? 21.579 29.072 19.370 1.00 21.24 281 SER A C 1
ATOM 2057 O O . SER A 1 281 ? 22.400 29.733 20.009 1.00 20.97 281 SER A O 1
ATOM 2060 N N . MET A 1 282 ? 20.339 29.498 19.121 1.00 21.28 282 MET A N 1
ATOM 2061 C CA . MET A 1 282 ? 19.899 30.817 19.599 1.00 21.16 282 MET A CA 1
ATOM 2062 C C . MET A 1 282 ? 19.680 30.860 21.123 1.00 21.16 282 MET A C 1
ATOM 2063 O O . MET A 1 282 ? 20.086 31.824 21.775 1.00 21.13 282 MET A O 1
ATOM 2068 N N . TRP A 1 283 ? 19.083 29.806 21.681 1.00 20.75 283 TRP A N 1
ATOM 2069 C CA . TRP A 1 283 ? 18.979 29.638 23.146 1.00 20.62 283 TRP A CA 1
ATOM 2070 C C . TRP A 1 283 ? 20.371 29.626 23.798 1.00 20.79 283 TRP A C 1
ATOM 2071 O O . TRP A 1 283 ? 20.586 30.267 24.834 1.00 20.80 283 TRP A O 1
ATOM 2082 N N . ALA A 1 284 ? 21.327 28.915 23.197 1.00 21.00 284 ALA A N 1
ATOM 2083 C CA . ALA A 1 284 ? 22.701 28.958 23.713 1.00 21.16 284 ALA A CA 1
ATOM 2084 C C . ALA A 1 284 ? 23.260 30.390 23.699 1.00 20.89 284 ALA A C 1
ATOM 2085 O O . ALA A 1 284 ? 23.809 30.878 24.703 1.00 20.88 284 ALA A O 1
ATOM 2087 N N . MET A 1 285 ? 23.104 31.045 22.555 1.00 20.83 285 MET A N 1
ATOM 2088 C CA . MET A 1 285 ? 23.728 32.337 22.281 1.00 21.40 285 MET A CA 1
ATOM 2089 C C . MET A 1 285 ? 23.220 33.487 23.156 1.00 21.27 285 MET A C 1
ATOM 2090 O O . MET A 1 285 ? 23.969 34.427 23.455 1.00 21.43 285 MET A O 1
ATOM 2095 N N . VAL A 1 286 ? 21.946 33.420 23.549 1.00 21.12 286 VAL A N 1
ATOM 2096 C CA . VAL A 1 286 ? 21.373 34.425 24.452 1.00 20.71 286 VAL A CA 1
ATOM 2097 C C . VAL A 1 286 ? 21.534 34.040 25.927 1.00 21.10 286 VAL A C 1
ATOM 2098 O O . VAL A 1 286 ? 21.008 34.720 26.815 1.00 20.92 286 VAL A O 1
ATOM 2102 N N . LYS A 1 287 ? 22.262 32.950 26.184 1.00 21.15 287 LYS A N 1
ATOM 2103 C CA . LYS A 1 287 ? 22.491 32.461 27.550 1.00 21.33 287 LYS A CA 1
ATOM 2104 C C . LYS A 1 287 ? 21.175 32.131 28.285 1.00 21.28 287 LYS A C 1
ATOM 21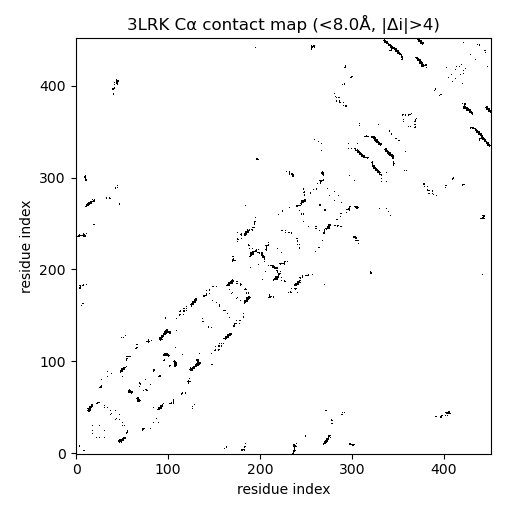05 O O . LYS A 1 287 ? 21.002 32.420 29.475 1.00 21.53 287 LYS A O 1
ATOM 2111 N N . SER A 1 288 ? 20.247 31.523 27.554 1.00 21.22 288 SER A N 1
ATOM 2112 C CA . SER A 1 288 ? 19.096 30.894 28.171 1.00 21.48 288 SER A CA 1
ATOM 2113 C C . SER A 1 288 ? 19.570 29.616 28.868 1.00 21.83 288 SER A C 1
ATOM 2114 O O . SER A 1 288 ? 20.560 29.007 28.432 1.00 21.49 288 SER A O 1
ATOM 2117 N N . PRO A 1 289 ? 18.891 29.222 29.968 1.00 21.88 289 PRO A N 1
ATOM 2118 C CA . PRO A 1 289 ? 18.991 27.839 30.427 1.00 21.84 289 PRO A CA 1
ATOM 2119 C C . PRO A 1 289 ? 18.818 26.867 29.257 1.00 21.99 289 PRO A C 1
ATOM 2120 O O . PRO A 1 289 ? 18.091 27.156 28.294 1.00 21.85 289 PRO A O 1
ATOM 2124 N N . LEU A 1 290 ? 19.511 25.733 29.326 1.00 22.19 290 LEU A N 1
ATOM 2125 C CA . LEU A 1 290 ? 19.370 24.703 28.307 1.00 22.39 290 LEU A CA 1
ATOM 2126 C C . LEU A 1 290 ? 18.823 23.470 28.995 1.00 22.45 290 LEU A C 1
ATOM 2127 O O . LEU A 1 290 ? 19.569 22.665 29.532 1.00 21.85 290 LEU A O 1
ATOM 2132 N N . ILE A 1 291 ? 17.499 23.372 29.000 1.00 22.47 291 ILE A N 1
ATOM 2133 C CA . ILE A 1 291 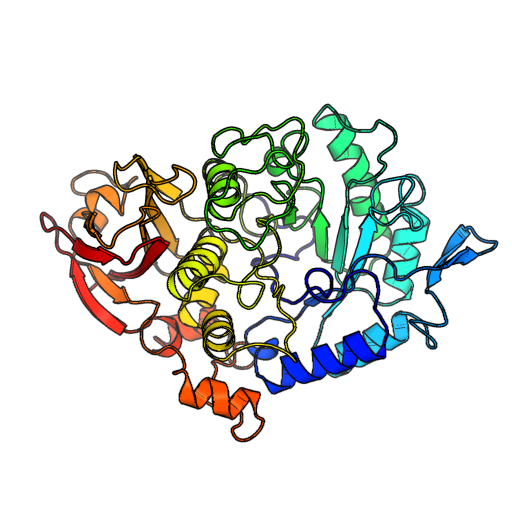? 16.792 22.300 29.663 1.00 22.66 291 ILE A CA 1
ATOM 2134 C C . ILE A 1 291 ? 16.131 21.453 28.567 1.00 22.76 291 ILE A C 1
ATOM 2135 O O . ILE A 1 291 ? 15.313 21.944 27.777 1.00 22.90 291 ILE A O 1
ATOM 2140 N N . ILE A 1 292 ? 16.544 20.189 28.504 1.00 22.50 292 ILE A N 1
ATOM 2141 C CA . ILE A 1 292 ? 16.017 19.236 27.540 1.00 22.59 292 ILE A CA 1
ATOM 2142 C C . ILE A 1 292 ? 14.521 19.057 27.774 1.00 22.54 292 ILE A C 1
ATOM 2143 O O . ILE A 1 292 ? 14.101 18.739 28.883 1.00 22.71 292 ILE A O 1
ATOM 2148 N N . GLY A 1 293 ? 13.723 19.280 26.729 1.00 22.91 293 GLY A N 1
ATOM 2149 C CA . GLY A 1 293 ? 12.264 19.079 26.795 1.00 23.41 293 GLY A CA 1
ATOM 2150 C C . GLY A 1 293 ? 11.820 17.745 26.205 1.00 24.04 293 GLY A C 1
ATOM 2151 O O . GLY A 1 293 ? 10.683 17.308 26.408 1.00 24.25 293 GLY A O 1
ATOM 2152 N N . ALA A 1 294 ? 12.731 17.093 25.494 1.00 24.49 294 ALA A N 1
ATOM 2153 C CA . ALA A 1 294 ? 12.479 15.802 24.853 1.00 25.18 294 ALA A CA 1
ATOM 2154 C C . ALA A 1 294 ? 12.338 14.645 25.853 1.00 25.75 294 ALA A C 1
ATOM 2155 O O . ALA A 1 294 ? 12.733 14.756 27.020 1.00 25.35 294 ALA A O 1
ATOM 2157 N N . ASN A 1 295 ? 11.731 13.550 25.393 1.00 26.74 295 ASN A N 1
ATOM 2158 C CA . ASN A 1 295 ? 11.778 12.273 26.107 1.00 27.61 295 ASN A CA 1
ATOM 2159 C C . ASN A 1 295 ? 13.081 11.606 25.702 1.00 27.93 295 ASN A C 1
ATOM 2160 O O . ASN A 1 295 ? 13.245 11.223 24.538 1.00 27.94 295 ASN A O 1
ATOM 2165 N N . VAL A 1 296 ? 14.013 11.487 26.643 1.00 28.32 296 VAL A N 1
ATOM 2166 C CA . VAL A 1 296 ? 15.353 10.983 26.322 1.00 29.22 296 VAL A CA 1
ATOM 2167 C C . VAL A 1 296 ? 15.357 9.482 25.976 1.00 30.24 296 VAL A C 1
ATOM 2168 O O . VAL A 1 296 ? 16.287 8.995 25.331 1.00 30.13 296 VAL A O 1
ATOM 2172 N N . ASN A 1 297 ? 14.311 8.773 26.399 1.00 31.59 297 ASN A N 1
ATOM 2173 C CA . ASN A 1 297 ? 14.124 7.358 26.048 1.00 33.23 297 ASN A CA 1
ATOM 2174 C C . ASN A 1 297 ? 13.297 7.201 24.771 1.00 33.45 297 ASN A C 1
ATOM 2175 O O . ASN A 1 297 ? 12.974 6.089 24.352 1.00 33.68 297 ASN A O 1
ATOM 2180 N N . ASN A 1 298 ? 12.957 8.333 24.163 1.00 33.61 298 ASN A N 1
ATOM 2181 C CA . ASN A 1 298 ? 12.252 8.362 22.898 1.00 33.79 298 ASN A CA 1
ATOM 2182 C C . ASN A 1 298 ? 12.762 9.567 22.111 1.00 33.50 298 ASN A C 1
ATOM 2183 O O . ASN A 1 298 ? 11.993 10.431 21.671 1.00 33.71 298 ASN A O 1
ATOM 2188 N N . LEU A 1 299 ? 14.084 9.619 21.972 1.00 32.72 299 LEU A N 1
ATOM 2189 C CA . LEU A 1 299 ? 14.778 10.729 21.352 1.00 31.72 299 LEU A CA 1
ATOM 2190 C C . LEU A 1 299 ? 15.416 10.249 20.049 1.00 31.29 299 LEU A C 1
ATOM 2191 O O . LEU A 1 299 ? 16.154 9.253 20.049 1.00 31.18 299 LEU A O 1
ATOM 2196 N N . LYS A 1 300 ? 15.129 10.951 18.953 1.00 30.18 300 LYS A N 1
ATOM 2197 C CA . LYS A 1 300 ? 15.695 10.598 17.653 1.00 29.80 300 LYS A CA 1
ATOM 2198 C C . LYS A 1 300 ? 17.144 11.060 17.506 1.00 29.22 300 LYS A C 1
ATOM 2199 O O . LYS A 1 300 ? 17.599 11.953 18.237 1.00 28.70 300 LYS A O 1
ATOM 2205 N N . ALA A 1 301 ? 17.842 10.440 16.550 1.00 28.31 301 ALA A N 1
ATOM 2206 C CA . ALA A 1 301 ? 19.274 10.642 16.316 1.00 27.52 301 ALA A CA 1
ATOM 2207 C C . ALA A 1 301 ? 19.689 12.094 16.066 1.00 26.93 301 ALA A C 1
ATOM 2208 O O . ALA A 1 301 ? 20.621 12.588 16.710 1.00 27.05 301 ALA A O 1
ATOM 2210 N N . SER A 1 302 ? 19.024 12.766 15.126 1.00 26.38 302 SER A N 1
ATOM 2211 C CA . SER A 1 302 ? 19.390 14.144 14.780 1.00 25.29 302 SER A CA 1
ATOM 2212 C C . SER A 1 302 ? 19.240 15.081 15.976 1.00 25.24 302 SER A C 1
ATOM 2213 O O . SER A 1 302 ? 20.043 16.005 16.157 1.00 24.59 302 SER A O 1
ATOM 2216 N N . SER A 1 303 ? 18.207 14.843 16.781 1.00 24.97 303 SER A N 1
ATOM 2217 C CA . SER A 1 303 ? 17.947 15.673 17.961 1.00 24.94 303 SER A CA 1
ATOM 2218 C C . SER A 1 303 ? 18.999 15.439 19.039 1.00 25.18 303 SER A C 1
ATOM 2219 O O . SER A 1 303 ? 19.505 16.391 19.642 1.00 25.29 303 SER A O 1
ATOM 2222 N N . TYR A 1 304 ? 19.341 14.171 19.266 1.00 25.37 304 TYR A N 1
ATOM 2223 C CA . TYR A 1 304 ? 20.424 13.807 20.184 1.00 25.61 304 TYR A CA 1
ATOM 2224 C C . TYR A 1 304 ? 21.747 14.508 19.856 1.00 25.63 304 TYR A C 1
ATOM 2225 O O . TYR A 1 304 ? 22.400 15.025 20.750 1.00 25.36 304 TYR A O 1
ATOM 2234 N N . SER A 1 305 ? 22.139 14.541 18.583 1.00 26.11 305 SER A N 1
ATOM 2235 C CA . SER A 1 305 ? 23.417 15.176 18.234 1.00 26.37 305 SER A CA 1
ATOM 2236 C C . SER A 1 305 ? 23.356 16.709 18.300 1.00 26.14 305 SER A C 1
ATOM 2237 O O . SER A 1 305 ? 24.391 17.374 18.387 1.00 25.90 305 SER A O 1
ATOM 2240 N N . ILE A 1 306 ? 22.145 17.261 18.249 1.00 25.81 306 ILE A N 1
ATOM 2241 C CA . ILE A 1 306 ? 21.967 18.693 18.508 1.00 25.57 306 ILE A CA 1
ATOM 2242 C C . ILE A 1 306 ? 22.254 18.985 19.996 1.00 25.71 306 ILE A C 1
ATOM 2243 O O . ILE A 1 306 ? 23.110 19.825 20.318 1.00 25.48 306 ILE A O 1
ATOM 2248 N N . TYR A 1 307 ? 21.585 18.253 20.891 1.00 25.55 307 TYR A N 1
ATOM 2249 C CA . TYR A 1 307 ? 21.805 18.400 22.340 1.00 25.23 307 TYR A CA 1
ATOM 2250 C C . TYR A 1 307 ? 23.252 18.142 22.758 1.00 25.76 307 TYR A C 1
ATOM 2251 O O . TYR A 1 307 ? 23.691 18.613 23.802 1.00 25.07 307 TYR A O 1
ATOM 2260 N N . SER A 1 308 ? 23.975 17.371 21.948 1.00 26.26 308 SER A N 1
ATOM 2261 C CA . SER A 1 308 ? 25.325 16.950 22.300 1.00 27.18 308 SER A CA 1
ATOM 2262 C C . SER A 1 308 ? 26.420 17.778 21.623 1.00 27.52 308 SER A C 1
ATOM 2263 O O . SER A 1 308 ? 27.601 17.453 21.745 1.00 27.58 308 SER A O 1
ATOM 2266 N N . GLN A 1 309 ? 26.041 18.857 20.936 1.00 27.88 309 GLN A N 1
ATOM 2267 C CA . GLN A 1 309 ? 27.032 19.714 20.269 1.00 28.21 309 GLN A CA 1
ATOM 2268 C C . GLN A 1 309 ? 27.822 20.560 21.276 1.00 27.97 309 GLN A C 1
ATOM 2269 O O . GLN A 1 309 ? 27.394 21.658 21.673 1.00 28.20 309 GLN A O 1
ATOM 2275 N N . ALA A 1 310 ? 28.988 20.039 21.661 1.00 27.17 310 ALA A N 1
ATOM 2276 C CA . ALA A 1 310 ? 29.866 20.659 22.653 1.00 26.35 310 ALA A CA 1
ATOM 2277 C C . ALA A 1 310 ? 30.230 22.103 22.328 1.00 25.91 310 ALA A C 1
ATOM 2278 O O . ALA A 1 310 ? 30.301 22.937 23.222 1.00 25.23 310 ALA A O 1
ATOM 2280 N N . SER A 1 311 ? 30.438 22.377 21.043 1.00 25.59 311 SER A N 1
ATOM 2281 C CA . SER A 1 311 ? 30.818 23.695 20.533 1.00 26.03 311 SER A CA 1
ATOM 2282 C C . SER A 1 311 ? 29.760 24.759 20.850 1.00 25.41 311 SER A C 1
ATOM 2283 O O . SER A 1 311 ? 30.075 25.909 21.179 1.00 25.32 311 SER A O 1
ATOM 2286 N N . VAL A 1 312 ? 28.500 24.366 20.728 1.00 24.86 312 VAL A N 1
ATOM 2287 C CA . VAL A 1 312 ? 27.387 25.283 20.962 1.00 24.00 312 VAL A CA 1
ATOM 2288 C C . VAL A 1 312 ? 27.134 25.475 22.466 1.00 23.99 312 VAL A C 1
ATOM 2289 O O . VAL A 1 312 ? 26.878 26.599 22.919 1.00 24.09 312 VAL A O 1
ATOM 2293 N N . ILE A 1 313 ? 27.221 24.390 23.233 1.00 23.50 313 ILE A N 1
ATOM 2294 C CA . ILE A 1 313 ? 27.135 24.443 24.702 1.00 23.60 313 ILE A CA 1
ATOM 2295 C C . ILE A 1 313 ? 28.235 25.331 25.310 1.00 23.80 313 ILE A C 1
ATOM 2296 O O . ILE A 1 313 ? 27.991 26.074 26.273 1.00 23.46 313 ILE A O 1
ATOM 2301 N N . ALA A 1 314 ? 29.432 25.278 24.722 1.00 23.35 314 ALA A N 1
ATOM 2302 C CA . ALA A 1 314 ? 30.545 26.096 25.187 1.00 23.39 314 ALA A CA 1
ATOM 2303 C C . ALA A 1 314 ? 30.243 27.605 25.071 1.00 23.25 314 ALA A C 1
ATOM 2304 O O . ALA A 1 314 ? 30.696 28.386 25.905 1.00 23.31 314 ALA A O 1
ATOM 2306 N N . ILE A 1 315 ? 29.483 27.993 24.045 1.00 23.21 315 ILE A N 1
ATOM 2307 C CA . ILE A 1 315 ? 28.975 29.367 23.901 1.00 23.42 315 ILE A CA 1
ATOM 2308 C C . ILE A 1 315 ? 28.079 29.726 25.085 1.00 23.66 315 ILE A C 1
ATOM 2309 O O . ILE A 1 315 ? 28.265 30.769 25.711 1.00 23.46 315 ILE A O 1
ATOM 2314 N N . ASN A 1 316 ? 27.116 28.848 25.370 1.00 23.38 316 ASN A N 1
ATOM 2315 C CA . ASN A 1 316 ? 26.145 29.037 26.443 1.00 23.11 316 ASN A CA 1
ATOM 2316 C C . ASN A 1 316 ? 26.811 29.081 27.805 1.00 23.44 316 ASN A C 1
ATOM 2317 O O . ASN A 1 316 ? 26.370 29.795 28.698 1.00 23.30 316 ASN A O 1
ATOM 2322 N N . GLN A 1 317 ? 27.899 28.328 27.935 1.00 23.96 317 GLN A N 1
ATOM 2323 C CA . GLN A 1 317 ? 28.601 28.161 29.197 1.00 24.24 317 GLN A CA 1
ATOM 2324 C C . GLN A 1 317 ? 29.884 28.984 29.250 1.00 24.79 317 GLN A C 1
ATOM 2325 O O . GLN A 1 317 ? 30.762 28.715 30.070 1.00 24.31 317 GLN A O 1
ATOM 2331 N N . ASP A 1 318 ? 29.977 29.996 28.387 1.00 25.14 318 ASP A N 1
ATOM 2332 C CA . ASP A 1 318 ? 31.093 30.938 28.429 1.00 25.72 318 ASP A CA 1
ATOM 2333 C C . ASP A 1 318 ? 31.225 31.523 29.840 1.00 26.36 318 ASP A C 1
ATOM 2334 O O . ASP A 1 318 ? 30.231 31.916 30.449 1.00 25.80 318 ASP A O 1
ATOM 2339 N N . SER A 1 319 ? 32.442 31.584 30.367 1.00 26.70 319 SER A N 1
ATOM 2340 C CA . SER A 1 319 ? 32.615 32.156 31.694 1.00 28.08 319 SER A CA 1
ATOM 2341 C C . SER A 1 319 ? 32.408 33.670 31.600 1.00 27.95 319 SER A C 1
ATOM 2342 O O . SER A 1 319 ? 32.653 34.269 30.555 1.00 27.78 319 SER A O 1
ATOM 2345 N N . ASN A 1 320 ? 31.892 34.269 32.669 1.00 28.47 320 ASN A N 1
ATOM 2346 C CA . ASN A 1 320 ? 31.535 35.699 32.650 1.00 29.28 320 ASN A CA 1
ATOM 2347 C C . ASN A 1 320 ? 30.583 36.020 31.493 1.00 28.79 320 ASN A C 1
ATOM 2348 O O . ASN A 1 320 ? 30.644 37.095 30.891 1.00 29.10 320 ASN A O 1
ATOM 2353 N N . GLY A 1 321 ? 29.686 35.068 31.232 1.00 28.06 321 GLY A N 1
ATOM 2354 C CA . GLY A 1 321 ? 28.780 35.059 30.091 1.00 27.02 321 GLY A CA 1
ATOM 2355 C C . GLY A 1 321 ? 28.002 36.323 29.821 1.00 26.74 321 GLY A C 1
ATOM 2356 O O . GLY A 1 321 ? 27.437 36.936 30.728 1.00 26.72 321 GLY A O 1
ATOM 2357 N N . ILE A 1 322 ? 27.980 36.704 28.549 1.00 26.04 322 ILE A N 1
ATOM 2358 C CA . ILE A 1 322 ? 27.214 37.845 28.084 1.00 25.92 322 ILE A CA 1
ATOM 2359 C C . ILE A 1 322 ? 26.283 37.357 26.976 1.00 25.60 322 ILE A C 1
ATOM 2360 O O . ILE A 1 322 ? 26.750 36.758 26.010 1.00 25.31 322 ILE A O 1
ATOM 2365 N N . PRO A 1 323 ? 24.957 37.579 27.128 1.00 24.88 323 PRO A N 1
ATOM 2366 C CA . PRO A 1 323 ? 24.039 37.289 26.035 1.00 24.36 323 PRO A CA 1
ATOM 2367 C C . PRO A 1 323 ? 24.420 38.059 24.775 1.00 24.07 323 PRO A C 1
ATOM 2368 O O . PRO A 1 323 ? 24.858 39.212 24.855 1.00 24.00 323 PRO A O 1
ATOM 2372 N N . ALA A 1 324 ? 24.253 37.434 23.617 1.00 23.94 324 ALA A N 1
ATOM 2373 C CA . ALA A 1 324 ? 24.524 38.115 22.358 1.00 24.10 324 ALA A CA 1
ATOM 2374 C C . ALA A 1 324 ? 23.465 39.186 22.045 1.00 24.08 324 ALA A C 1
ATOM 2375 O O . ALA A 1 324 ? 22.376 39.196 22.631 1.00 24.67 324 ALA A O 1
ATOM 2377 N N . THR A 1 325 ? 23.808 40.078 21.120 1.00 23.99 325 THR A N 1
ATOM 2378 C CA . THR A 1 325 ? 22.992 41.221 20.752 1.00 23.76 325 THR A CA 1
ATOM 2379 C C . THR A 1 325 ? 22.482 41.039 19.331 1.00 24.21 325 THR A C 1
ATOM 2380 O O . THR A 1 325 ? 23.233 40.631 18.441 1.00 23.76 325 THR A O 1
ATOM 2384 N N . ARG A 1 326 ? 21.205 41.341 19.111 1.00 24.33 326 ARG A N 1
ATOM 2385 C CA . ARG A 1 326 ? 20.677 41.327 17.758 1.00 25.36 326 ARG A CA 1
ATOM 2386 C C . ARG A 1 326 ? 21.132 42.602 17.040 1.00 25.69 326 ARG A C 1
ATOM 2387 O O . ARG A 1 326 ? 20.820 43.721 17.475 1.00 26.02 326 ARG A O 1
ATOM 2395 N N . VAL A 1 327 ? 21.887 42.426 15.957 1.00 25.89 327 VAL A N 1
ATOM 2396 C CA . VAL A 1 327 ? 22.480 43.558 15.233 1.00 26.30 327 VAL A CA 1
ATOM 2397 C C . VAL A 1 327 ? 21.479 44.148 14.242 1.00 26.29 327 VAL A C 1
ATOM 2398 O O . VAL A 1 327 ? 21.339 45.377 14.149 1.00 25.60 327 VAL A O 1
ATOM 2402 N N . TRP A 1 328 ? 20.785 43.271 13.514 1.00 26.51 328 TRP A N 1
ATOM 2403 C CA . TRP A 1 328 ? 19.705 43.690 12.611 1.00 26.94 328 TRP A CA 1
ATOM 2404 C C . TRP A 1 328 ? 18.622 42.642 12.413 1.00 26.98 328 TRP A C 1
ATOM 2405 O O . TRP A 1 328 ? 18.842 41.449 12.636 1.00 26.98 328 TRP A O 1
ATOM 2416 N N . ARG A 1 329 ? 17.450 43.118 12.006 1.00 27.39 329 ARG A N 1
ATOM 2417 C CA . ARG A 1 329 ? 16.317 42.271 11.663 1.00 27.98 329 ARG A CA 1
ATOM 2418 C C . ARG A 1 329 ? 15.561 42.883 10.488 1.00 28.77 329 ARG A C 1
ATOM 2419 O O . ARG A 1 329 ? 15.202 44.066 10.517 1.00 29.28 329 ARG A O 1
ATOM 2427 N N . TYR A 1 330 ? 15.322 42.071 9.461 1.00 29.30 330 TYR A N 1
ATOM 2428 C CA . TYR A 1 330 ? 14.549 42.493 8.286 1.00 29.73 330 TYR A CA 1
ATOM 2429 C C . TYR A 1 330 ? 13.505 41.458 7.936 1.00 29.66 330 TYR A C 1
ATOM 2430 O O . TYR A 1 330 ? 13.766 40.254 7.995 1.00 29.28 330 TYR A O 1
ATOM 2439 N N . TYR A 1 331 ? 12.320 41.935 7.575 1.00 29.79 331 TYR A N 1
ATOM 2440 C CA . TYR A 1 331 ? 11.282 41.062 7.072 1.00 30.31 331 TYR A CA 1
ATOM 2441 C C . TYR A 1 331 ? 11.534 40.795 5.591 1.00 30.66 331 TYR A C 1
ATOM 2442 O O . TYR A 1 331 ? 11.936 41.699 4.852 1.00 30.35 331 TYR A O 1
ATOM 2451 N N . VAL A 1 332 ? 11.308 39.548 5.180 1.00 30.72 332 VAL A N 1
ATOM 2452 C CA . VAL A 1 332 ? 11.524 39.112 3.796 1.00 31.12 332 VAL A CA 1
ATOM 2453 C C . VAL A 1 332 ? 10.218 38.682 3.116 1.00 31.48 332 VAL A C 1
ATOM 2454 O O . VAL A 1 332 ? 9.246 38.325 3.786 1.00 31.55 332 VAL A O 1
ATOM 2458 N N . SER A 1 333 ? 10.202 38.711 1.784 1.00 32.10 333 SER A N 1
ATOM 2459 C CA . SER A 1 333 ? 9.010 38.332 1.026 1.00 32.84 333 SER A CA 1
ATOM 2460 C C . SER A 1 333 ? 8.797 36.812 0.997 1.00 33.04 333 SER A C 1
ATOM 2461 O O . SER A 1 333 ? 7.707 36.342 0.684 1.00 33.13 333 SER A O 1
ATOM 2464 N N . ASP A 1 334 ? 9.841 36.058 1.332 1.00 33.22 334 ASP A N 1
ATOM 2465 C CA . ASP A 1 334 ? 9.773 34.598 1.406 1.00 33.68 334 ASP A CA 1
ATOM 2466 C C . ASP A 1 334 ? 9.162 34.170 2.736 1.00 33.49 334 ASP A C 1
ATOM 2467 O O . ASP A 1 334 ? 9.870 33.952 3.722 1.00 33.15 334 ASP A O 1
ATOM 2472 N N . THR A 1 335 ? 7.835 34.061 2.749 1.00 33.19 335 THR A N 1
ATOM 2473 C CA . THR A 1 335 ? 7.099 33.749 3.968 1.00 32.74 335 THR A CA 1
ATOM 2474 C C . THR A 1 335 ? 6.542 32.327 3.940 1.00 32.41 335 THR A C 1
ATOM 2475 O O . THR A 1 335 ? 6.315 31.747 2.870 1.00 32.57 335 THR A O 1
ATOM 2479 N N . ASP A 1 336 ? 6.339 31.766 5.125 1.00 31.42 336 ASP A N 1
ATOM 2480 C CA . ASP A 1 336 ? 5.879 30.392 5.258 1.00 30.81 336 ASP A CA 1
ATOM 2481 C C . ASP A 1 336 ? 4.347 30.328 5.213 1.00 30.93 336 ASP A C 1
ATOM 2482 O O . ASP A 1 336 ? 3.688 31.341 4.954 1.00 30.21 336 ASP A O 1
ATOM 2487 N N . GLU A 1 337 ? 3.797 29.139 5.461 1.00 31.47 337 GLU A N 1
ATOM 2488 C CA . GLU A 1 337 ? 2.346 28.917 5.467 1.00 32.13 337 GLU A CA 1
ATOM 2489 C C . GLU A 1 337 ? 1.572 29.853 6.416 1.00 32.00 337 GLU A C 1
ATOM 2490 O O . GLU A 1 337 ? 0.359 30.048 6.256 1.00 32.11 337 GLU A O 1
ATOM 2496 N N . TYR A 1 338 ? 2.277 30.439 7.386 1.00 31.62 338 TYR A N 1
ATOM 2497 C CA . TYR A 1 338 ? 1.652 31.327 8.376 1.00 31.18 338 TYR A CA 1
ATOM 2498 C C . TYR A 1 338 ? 1.936 32.803 8.127 1.00 30.97 338 TYR A C 1
ATOM 2499 O O . TYR A 1 338 ? 1.660 33.648 8.981 1.00 30.95 338 TYR A O 1
ATOM 2508 N N . GLY A 1 339 ? 2.495 33.105 6.958 1.00 30.51 339 GLY A N 1
ATOM 2509 C CA . GLY A 1 339 ? 2.815 34.478 6.583 1.00 30.21 339 GLY A CA 1
ATOM 2510 C C . GLY A 1 339 ? 4.045 35.053 7.257 1.00 29.87 339 GLY A C 1
ATOM 2511 O O . GLY A 1 339 ? 4.283 36.261 7.193 1.00 29.89 339 GLY A O 1
ATOM 2512 N N . GLN A 1 340 ? 4.842 34.190 7.885 1.00 29.42 340 GLN A N 1
ATOM 2513 C CA . GLN A 1 340 ? 6.002 34.641 8.653 1.00 28.81 340 GLN A CA 1
ATOM 2514 C C . GLN A 1 340 ? 7.295 34.514 7.863 1.00 28.56 340 GLN A C 1
ATOM 2515 O O . GLN A 1 340 ? 7.495 33.530 7.157 1.00 28.72 340 GLN A O 1
ATOM 2521 N N . GLY A 1 341 ? 8.169 35.509 7.993 1.00 28.03 341 GLY A N 1
ATOM 2522 C CA . GLY A 1 341 ? 9.475 35.460 7.347 1.00 27.48 341 GLY A CA 1
ATOM 2523 C C . GLY A 1 341 ? 10.334 36.654 7.672 1.00 27.10 341 GLY A C 1
ATOM 2524 O O . GLY A 1 341 ? 10.030 37.787 7.282 1.00 27.34 341 GLY A O 1
ATOM 2525 N N . GLU A 1 342 ? 11.417 36.400 8.393 1.00 26.81 342 GLU A N 1
ATOM 2526 C CA . GLU A 1 342 ? 12.355 37.443 8.750 1.00 26.31 342 GLU A CA 1
ATOM 2527 C C . GLU A 1 342 ? 13.763 36.862 8.816 1.00 26.16 342 GLU A C 1
ATOM 2528 O O . GLU A 1 342 ? 13.944 35.661 9.013 1.00 25.83 342 GLU A O 1
ATOM 2534 N N . ILE A 1 343 ? 14.748 37.727 8.645 1.00 25.88 343 ILE A N 1
ATOM 2535 C CA . ILE A 1 343 ? 16.152 37.342 8.752 1.00 26.45 343 ILE A CA 1
ATOM 2536 C C . ILE A 1 343 ? 16.826 38.208 9.807 1.00 26.10 343 ILE A C 1
ATOM 2537 O O . ILE A 1 343 ? 16.497 39.390 9.953 1.00 26.53 343 ILE A O 1
ATOM 2542 N N . GLN A 1 344 ? 17.746 37.612 10.561 1.00 25.80 344 GLN A N 1
ATOM 2543 C CA . GLN A 1 344 ? 18.398 38.309 11.662 1.00 25.20 344 GLN A CA 1
ATOM 2544 C C . GLN A 1 344 ? 19.891 38.018 11.695 1.00 25.50 344 GLN A C 1
ATOM 2545 O O . GLN A 1 344 ? 20.340 36.936 11.305 1.00 25.46 344 GLN A O 1
ATOM 2551 N N . MET A 1 345 ? 20.645 39.001 12.159 1.00 25.51 345 MET A N 1
ATOM 2552 C CA . MET A 1 345 ? 22.041 38.811 12.505 1.00 26.00 345 MET A CA 1
ATOM 2553 C C . MET A 1 345 ? 22.232 39.101 13.987 1.00 25.32 345 MET A C 1
ATOM 2554 O O . MET A 1 345 ? 21.768 40.133 14.489 1.00 25.76 345 MET A O 1
ATOM 2559 N N . TRP A 1 346 ? 22.911 38.190 14.679 1.00 24.33 346 TRP A N 1
ATOM 2560 C CA . TRP A 1 346 ? 23.265 38.384 16.078 1.00 23.84 346 TRP A CA 1
ATOM 2561 C C . TRP A 1 346 ? 24.776 38.289 16.226 1.00 24.50 346 TRP A C 1
ATOM 2562 O O . TRP A 1 346 ? 25.453 37.625 15.431 1.00 24.34 346 TRP A O 1
ATOM 2573 N N . SER A 1 347 ? 25.297 38.960 17.247 1.00 25.04 347 SER A N 1
ATOM 2574 C CA . SER A 1 347 ? 26.730 38.986 17.528 1.00 25.40 347 SER A CA 1
ATOM 2575 C C . SER A 1 347 ? 26.920 39.226 19.014 1.00 25.59 347 SER A C 1
ATOM 2576 O O . SER A 1 347 ? 26.140 39.960 19.631 1.00 25.90 347 SER A O 1
ATOM 2579 N N . GLY A 1 348 ? 27.948 38.608 19.587 1.00 25.72 348 GLY A N 1
ATOM 2580 C CA . GLY A 1 348 ? 28.229 38.749 21.012 1.00 26.04 348 GLY A CA 1
ATOM 2581 C C . GLY A 1 348 ? 29.659 38.407 21.388 1.00 26.61 348 GLY A C 1
ATOM 2582 O O . GLY A 1 348 ? 30.281 37.540 20.762 1.00 26.38 348 GLY A O 1
ATOM 2583 N N . PRO A 1 349 ? 30.188 39.081 22.426 1.00 26.86 349 PRO A N 1
ATOM 2584 C CA . PRO A 1 349 ? 31.552 38.834 22.881 1.00 26.89 349 PRO A CA 1
ATOM 2585 C C . PRO A 1 349 ? 31.675 37.531 23.655 1.00 27.25 349 PRO A C 1
ATOM 2586 O O . PRO A 1 349 ? 30.698 37.062 24.250 1.00 26.95 349 PRO A O 1
ATOM 2590 N N . LEU A 1 350 ? 32.878 36.961 23.630 1.00 27.25 350 LEU A N 1
ATOM 2591 C CA . LEU A 1 350 ? 33.191 35.753 24.375 1.00 27.45 350 LEU A CA 1
ATOM 2592 C C . LEU A 1 350 ? 34.389 36.034 25.253 1.00 27.63 350 LEU A C 1
ATOM 2593 O O . LEU A 1 350 ? 35.259 36.824 24.880 1.00 27.25 350 LEU A O 1
ATOM 2598 N N . ASP A 1 351 ? 34.435 35.380 26.412 1.00 27.94 351 ASP A N 1
ATOM 2599 C CA . ASP A 1 351 ? 35.404 35.724 27.443 1.00 28.88 351 ASP A CA 1
ATOM 2600 C C . ASP A 1 351 ? 36.875 35.676 26.999 1.00 29.37 351 ASP A C 1
ATOM 2601 O O . ASP A 1 351 ? 37.677 36.497 27.452 1.00 29.56 351 ASP A O 1
ATOM 2606 N N . ASN A 1 352 ? 37.220 34.734 26.121 1.00 29.85 352 ASN A N 1
ATOM 2607 C CA . ASN A 1 352 ? 38.612 34.602 25.631 1.00 30.39 352 ASN A CA 1
ATOM 2608 C C . ASN A 1 352 ? 39.000 35.605 24.533 1.00 30.43 352 ASN A C 1
ATOM 2609 O O . ASN A 1 352 ? 40.133 35.583 24.025 1.00 30.52 352 ASN A O 1
ATOM 2614 N N . GLY A 1 353 ? 38.055 36.467 24.159 1.00 30.18 353 GLY A N 1
ATOM 2615 C CA . GLY A 1 353 ? 38.284 37.486 23.142 1.00 29.68 353 GLY A CA 1
ATOM 2616 C C . GLY A 1 353 ? 37.672 37.170 21.789 1.00 29.42 353 GLY A C 1
ATOM 2617 O O . GLY A 1 353 ? 37.674 38.015 20.895 1.00 29.41 353 GLY A O 1
ATOM 2618 N N . ASP A 1 354 ? 37.151 35.954 21.635 1.00 28.91 354 ASP A N 1
ATOM 2619 C CA . ASP A 1 354 ? 36.470 35.555 20.410 1.00 28.82 354 ASP A CA 1
ATOM 2620 C C . ASP A 1 354 ? 35.091 36.239 20.310 1.00 28.75 354 ASP A C 1
ATOM 2621 O O . ASP A 1 354 ? 34.666 36.917 21.238 1.00 28.64 354 ASP A O 1
ATOM 2626 N N . GLN A 1 355 ? 34.426 36.079 19.169 1.00 28.75 355 GLN A N 1
ATOM 2627 C CA . GLN A 1 355 ? 33.083 36.623 18.934 1.00 28.83 355 GLN A CA 1
ATOM 2628 C C . GLN A 1 355 ? 32.184 35.513 18.404 1.00 28.86 355 GLN A C 1
ATOM 2629 O O . GLN A 1 355 ? 32.623 34.722 17.572 1.00 29.06 355 GLN A O 1
ATOM 2635 N N . VAL A 1 356 ? 30.939 35.441 18.885 1.00 29.16 356 VAL A N 1
ATOM 2636 C CA . VAL A 1 356 ? 29.943 34.525 18.306 1.00 29.23 356 VAL A CA 1
ATOM 2637 C C . VAL A 1 356 ? 29.078 35.312 17.355 1.00 29.10 356 VAL A C 1
ATOM 2638 O O . VAL A 1 356 ? 28.590 36.392 17.701 1.00 29.01 356 VAL A O 1
ATOM 2642 N N . VAL A 1 357 ? 28.868 34.754 16.168 1.00 28.83 357 VAL A N 1
ATOM 2643 C CA . VAL A 1 357 ? 28.048 35.390 15.146 1.00 28.35 357 VAL A CA 1
ATOM 2644 C C . VAL A 1 357 ? 26.965 34.415 14.705 1.00 27.82 357 VAL A C 1
ATOM 2645 O O . VAL A 1 357 ? 27.234 33.226 14.508 1.00 27.76 357 VAL A O 1
ATOM 2649 N N . ALA A 1 358 ? 25.737 34.911 14.587 1.00 26.86 358 ALA A N 1
ATOM 2650 C CA . ALA A 1 358 ? 24.631 34.102 14.076 1.00 26.45 358 ALA A CA 1
ATOM 2651 C C . ALA A 1 358 ? 24.007 34.788 12.875 1.00 26.50 358 ALA A C 1
ATOM 2652 O O . ALA A 1 358 ? 23.621 35.956 12.948 1.00 26.55 358 ALA A O 1
ATOM 2654 N N . LEU A 1 359 ? 23.943 34.074 11.760 1.00 26.25 359 LEU A N 1
ATOM 2655 C CA . LEU A 1 359 ? 23.141 34.519 10.629 1.00 26.37 359 LEU A CA 1
ATOM 2656 C C . LEU A 1 359 ? 21.888 33.649 10.562 1.00 26.40 359 LEU A C 1
ATOM 2657 O O . LEU A 1 359 ? 21.950 32.451 10.275 1.00 26.39 359 LEU A O 1
ATOM 2662 N N . LEU A 1 360 ? 20.751 34.262 10.868 1.00 26.31 360 LEU A N 1
ATOM 2663 C CA . LEU A 1 360 ? 19.526 33.516 11.090 1.00 26.11 360 LEU A CA 1
ATOM 2664 C C . LEU A 1 360 ? 18.532 33.762 9.960 1.00 26.25 360 LEU A C 1
ATOM 2665 O O . LEU A 1 360 ? 18.113 34.897 9.715 1.00 26.26 360 LEU A O 1
ATOM 2670 N N . ASN A 1 361 ? 18.178 32.687 9.265 1.00 26.33 361 ASN A N 1
ATOM 2671 C CA . ASN A 1 361 ? 17.256 32.754 8.140 1.00 26.51 361 ASN A CA 1
ATOM 2672 C C . ASN A 1 361 ? 15.871 32.242 8.531 1.00 26.69 361 ASN A C 1
ATOM 2673 O O . ASN A 1 361 ? 15.572 31.054 8.400 1.00 26.94 361 ASN A O 1
ATOM 2678 N N . GLY A 1 362 ? 15.024 33.148 8.997 1.00 26.80 362 GLY A N 1
ATOM 2679 C CA . GLY A 1 362 ? 13.650 32.793 9.346 1.00 27.34 362 GLY A CA 1
ATOM 2680 C C . GLY A 1 362 ? 12.697 32.797 8.163 1.00 27.42 362 GLY A C 1
ATOM 2681 O O . GLY A 1 362 ? 11.494 32.618 8.341 1.00 27.44 362 GLY A O 1
ATOM 2682 N N . GLY A 1 363 ? 13.232 33.008 6.960 1.00 27.98 363 GLY A N 1
ATOM 2683 C CA . GLY A 1 363 ? 12.439 32.977 5.727 1.00 28.15 363 GLY A CA 1
ATOM 2684 C C . GLY A 1 363 ? 12.152 31.558 5.255 1.00 28.89 363 GLY A C 1
ATOM 2685 O O . GLY A 1 363 ? 12.741 30.599 5.751 1.00 28.97 363 GLY A O 1
ATOM 2686 N N . SER A 1 364 ? 11.242 31.431 4.290 1.00 29.74 364 SER A N 1
ATOM 2687 C CA . SER A 1 364 ? 10.730 30.123 3.849 1.00 30.29 364 SER A CA 1
ATOM 2688 C C . SER A 1 364 ? 11.622 29.394 2.826 1.00 30.69 364 SER A C 1
ATOM 2689 O O . SER A 1 364 ? 11.421 28.208 2.537 1.00 30.42 364 SER A O 1
ATOM 2692 N N . VAL A 1 365 ? 12.605 30.103 2.284 1.00 31.52 365 VAL A N 1
ATOM 2693 C CA . VAL A 1 365 ? 13.493 29.533 1.275 1.00 32.48 365 VAL A CA 1
ATOM 2694 C C . VAL A 1 365 ? 14.941 29.724 1.699 1.00 32.72 365 VAL A C 1
ATOM 2695 O O . VAL A 1 365 ? 15.259 30.633 2.472 1.00 32.65 365 VAL A O 1
ATOM 2699 N N . SER A 1 366 ? 15.806 28.850 1.193 1.00 33.28 366 SER A N 1
ATOM 2700 C CA . SER A 1 366 ? 17.247 28.988 1.339 1.00 33.76 366 SER A CA 1
ATOM 2701 C C . SER A 1 366 ? 17.655 30.316 0.722 1.00 33.92 366 SER A C 1
ATOM 2702 O O . SER A 1 366 ? 17.174 30.672 -0.352 1.00 34.16 366 SER A O 1
ATOM 2705 N N . ARG A 1 367 ? 18.518 31.061 1.402 1.00 34.19 367 ARG A N 1
ATOM 2706 C CA . ARG A 1 367 ? 18.966 32.346 0.877 1.00 34.70 367 ARG A CA 1
ATOM 2707 C C . ARG A 1 367 ? 20.437 32.606 1.197 1.00 34.75 367 ARG A C 1
ATOM 2708 O O . ARG A 1 367 ? 20.960 32.088 2.187 1.00 34.66 367 ARG A O 1
ATOM 2716 N N . PRO A 1 368 ? 21.114 33.395 0.346 1.00 35.12 368 PRO A N 1
ATOM 2717 C CA . PRO A 1 368 ? 22.445 33.859 0.718 1.00 35.20 368 PRO A CA 1
ATOM 2718 C C . PRO A 1 368 ? 22.340 34.922 1.816 1.00 35.16 368 PRO A C 1
ATOM 2719 O O . PRO A 1 368 ? 21.434 35.755 1.791 1.00 34.97 368 PRO A O 1
ATOM 2723 N N . MET A 1 369 ? 23.249 34.861 2.781 1.00 35.53 369 MET A N 1
ATOM 2724 C CA . MET A 1 369 ? 23.299 35.826 3.875 1.00 35.87 369 MET A CA 1
ATOM 2725 C C . MET A 1 369 ? 24.733 36.322 4.037 1.00 36.38 369 MET A C 1
ATOM 2726 O O . MET A 1 369 ? 25.692 35.571 3.839 1.00 36.58 369 MET A O 1
ATOM 2731 N N . ASN A 1 370 ? 24.864 37.592 4.360 1.00 36.78 370 ASN A N 1
ATOM 2732 C CA . ASN A 1 370 ? 26.122 38.293 4.385 1.00 37.51 370 ASN A CA 1
ATOM 2733 C C . ASN A 1 370 ? 26.311 39.277 5.538 1.00 36.68 370 ASN A C 1
ATOM 2734 O O . ASN A 1 370 ? 25.376 39.894 5.945 1.00 36.60 370 ASN A O 1
ATOM 2739 N N . THR A 1 371 ? 27.534 39.448 6.013 1.00 36.06 371 THR A N 1
ATOM 2740 C CA . THR A 1 371 ? 27.869 40.510 6.948 1.00 35.62 371 THR A CA 1
ATOM 2741 C C . THR A 1 371 ? 29.335 40.931 6.779 1.00 35.41 371 THR A C 1
ATOM 2742 O O . THR A 1 371 ? 30.051 40.387 5.933 1.00 35.42 371 THR A O 1
ATOM 2746 N N . THR A 1 372 ? 29.755 41.918 7.568 1.00 35.02 372 THR A N 1
ATOM 2747 C CA . THR A 1 372 ? 31.114 42.458 7.537 1.00 34.60 372 THR A CA 1
ATOM 2748 C C . THR A 1 372 ? 31.615 42.560 8.969 1.00 34.34 372 THR A C 1
ATOM 2749 O O . THR A 1 372 ? 30.830 42.423 9.907 1.00 33.71 372 THR A O 1
ATOM 2753 N N . LEU A 1 373 ? 32.911 42.824 9.140 1.00 34.24 373 LEU A N 1
ATOM 2754 C CA . LEU A 1 373 ? 33.487 43.066 10.468 1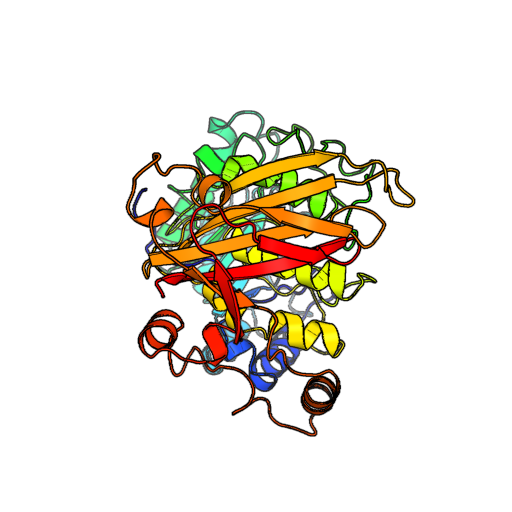.00 34.26 373 LEU A CA 1
ATOM 2755 C C . LEU A 1 373 ? 32.855 44.261 11.181 1.00 34.84 373 LEU A C 1
ATOM 2756 O O . LEU A 1 373 ? 32.734 44.258 12.413 1.00 34.83 373 LEU A O 1
ATOM 2761 N N . GLU A 1 374 ? 32.465 45.277 10.410 1.00 35.09 374 GLU A N 1
ATOM 2762 C CA . GLU A 1 374 ? 31.831 46.483 10.963 1.00 35.77 374 GLU A CA 1
ATOM 2763 C C . GLU A 1 374 ? 30.507 46.151 11.652 1.00 35.27 374 GLU A C 1
ATOM 2764 O O . GLU A 1 374 ? 30.237 46.664 12.735 1.00 35.62 374 GLU A O 1
ATOM 2770 N N . GLU A 1 375 ? 29.711 45.279 11.029 1.00 34.84 375 GLU A N 1
ATOM 2771 C CA . GLU A 1 375 ? 28.435 44.815 11.593 1.00 34.32 375 GLU A CA 1
ATOM 2772 C C . GLU A 1 375 ? 28.631 43.848 12.753 1.00 33.72 375 GLU A C 1
ATOM 2773 O O . GLU A 1 375 ? 27.950 43.962 13.776 1.00 33.76 375 GLU A O 1
ATOM 2779 N N . ILE A 1 376 ? 29.539 42.887 12.578 1.00 32.95 376 ILE A N 1
ATOM 2780 C CA . ILE A 1 376 ? 29.874 41.918 13.626 1.00 32.56 376 ILE A CA 1
ATOM 2781 C C . ILE A 1 376 ? 30.358 42.624 14.895 1.00 32.39 376 ILE A C 1
ATOM 2782 O O . ILE A 1 376 ? 29.861 42.354 15.993 1.00 32.22 376 ILE A O 1
ATOM 2787 N N . PHE A 1 377 ? 31.313 43.536 14.735 1.00 31.82 377 PHE A N 1
ATOM 2788 C CA . PHE A 1 377 ? 31.854 44.277 15.858 1.00 31.50 377 PHE A CA 1
ATOM 2789 C C . PHE A 1 377 ? 31.170 45.637 15.945 1.00 31.54 377 PHE A C 1
ATOM 2790 O O . PHE A 1 377 ? 31.783 46.707 15.782 1.00 30.43 377 PHE A O 1
ATOM 2798 N N . PHE A 1 378 ? 29.872 45.535 16.242 1.00 31.57 378 PHE A N 1
ATOM 2799 C CA . PHE A 1 378 ? 28.890 46.613 16.192 1.00 31.59 378 PHE A CA 1
ATOM 2800 C C . PHE A 1 378 ? 29.170 47.824 17.089 1.00 31.47 378 PHE A C 1
ATOM 2801 O O . PHE A 1 378 ? 28.711 48.924 16.776 1.00 31.88 378 PHE A O 1
ATOM 2809 N N . ASP A 1 379 ? 29.877 47.632 18.205 1.00 31.34 379 ASP A N 1
ATOM 2810 C CA . ASP A 1 379 ? 30.241 48.758 19.078 1.00 31.43 379 ASP A CA 1
ATOM 2811 C C . ASP A 1 379 ? 31.712 49.188 18.945 1.00 31.97 379 ASP A C 1
ATOM 2812 O O . ASP A 1 379 ? 32.226 49.921 19.795 1.00 31.66 379 ASP A O 1
ATOM 2817 N N . SER A 1 380 ? 32.372 48.738 17.877 1.00 32.18 380 SER A N 1
ATOM 2818 C CA . SER A 1 380 ? 33.760 49.121 17.591 1.00 32.76 380 SER A CA 1
ATOM 2819 C C . SER A 1 380 ? 33.834 50.298 16.625 1.00 33.29 380 SER A C 1
ATOM 2820 O O . SER A 1 380 ? 33.101 50.343 15.628 1.00 33.30 380 SER A O 1
ATOM 2823 N N . ASN A 1 381 ? 34.722 51.245 16.928 1.00 34.01 381 ASN A N 1
ATOM 2824 C CA . ASN A 1 381 ? 34.933 52.420 16.085 1.00 34.92 381 ASN A CA 1
ATOM 2825 C C . ASN A 1 381 ? 35.764 52.073 14.859 1.00 35.32 381 ASN A C 1
ATOM 2826 O O . ASN A 1 381 ? 36.552 51.129 14.889 1.00 35.47 381 ASN A O 1
ATOM 2831 N N . LEU A 1 382 ? 35.580 52.836 13.784 1.00 36.10 382 LEU A N 1
ATOM 2832 C CA . LEU A 1 382 ? 36.447 52.729 12.612 1.00 36.67 382 LEU A CA 1
ATOM 2833 C C . LEU A 1 382 ? 37.899 52.907 13.044 1.00 36.92 382 LEU A C 1
ATOM 2834 O O . LEU A 1 382 ? 38.213 53.776 13.860 1.00 37.19 382 LEU A O 1
ATOM 2839 N N . GLY A 1 383 ? 38.774 52.043 12.535 1.00 37.36 383 GLY A N 1
ATOM 2840 C CA . GLY A 1 383 ? 40.192 52.100 12.872 1.00 37.47 383 GLY A CA 1
ATOM 2841 C C . GLY A 1 383 ? 40.569 51.404 14.164 1.00 37.86 383 GLY A C 1
ATOM 2842 O O . GLY A 1 383 ? 41.740 51.405 14.544 1.00 37.88 383 GLY A O 1
ATOM 2843 N N . SER A 1 384 ? 39.585 50.819 14.850 1.00 37.59 384 SER A N 1
ATOM 2844 C CA . SER A 1 384 ? 39.848 50.052 16.064 1.00 37.70 384 SER A CA 1
ATOM 2845 C C . SER A 1 384 ? 40.575 48.770 15.684 1.00 37.85 384 SER A C 1
ATOM 2846 O O . SER A 1 384 ? 40.529 48.356 14.530 1.00 37.89 384 SER A O 1
ATOM 2849 N N . LYS A 1 385 ? 41.238 48.140 16.645 1.00 38.35 385 LYS A N 1
ATOM 2850 C CA . LYS A 1 385 ? 42.007 46.936 16.330 1.00 38.98 385 LYS A CA 1
ATOM 2851 C C . LYS A 1 385 ? 41.154 45.733 15.926 1.00 38.55 385 LYS A C 1
ATOM 2852 O O . LYS A 1 385 ? 41.618 44.876 15.185 1.00 38.78 385 LYS A O 1
ATOM 2858 N N . LYS A 1 386 ? 39.903 45.687 16.381 1.00 38.17 386 LYS A N 1
ATOM 2859 C CA . LYS A 1 386 ? 38.970 44.642 15.943 1.00 37.63 386 LYS A CA 1
ATOM 2860 C C . LYS A 1 386 ? 38.561 44.792 14.472 1.00 37.22 386 LYS A C 1
ATOM 2861 O O . LYS A 1 386 ? 38.400 43.794 13.767 1.00 37.13 386 LYS A O 1
ATOM 2867 N N . LEU A 1 387 ? 38.403 46.033 14.012 1.00 36.84 387 LEU A N 1
ATOM 2868 C CA . LEU A 1 387 ? 37.962 46.294 12.636 1.00 36.88 387 LEU A CA 1
ATOM 2869 C C . LEU A 1 387 ? 39.121 46.274 11.639 1.00 37.07 387 LEU A C 1
ATOM 2870 O O . LEU A 1 387 ? 38.913 46.131 10.434 1.00 37.28 387 LEU A O 1
ATOM 2875 N N . THR A 1 388 ? 40.333 46.409 12.170 1.00 37.41 388 THR A N 1
ATOM 2876 C CA . THR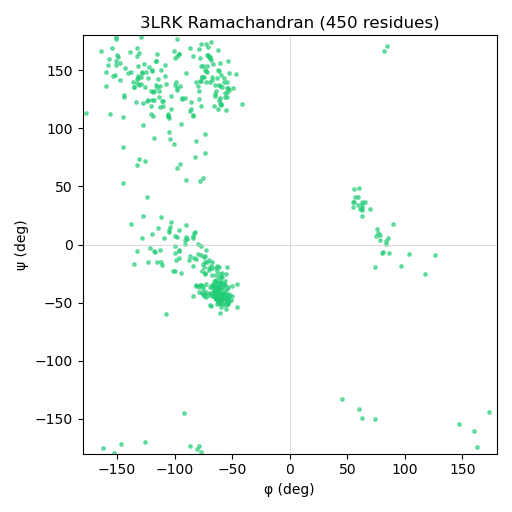 A 1 388 ? 41.568 46.477 11.390 1.00 37.81 388 THR A CA 1
ATOM 2877 C C . THR A 1 388 ? 42.249 45.103 11.288 1.00 37.68 388 THR A C 1
ATOM 2878 O O . THR A 1 388 ? 43.163 44.916 10.479 1.00 38.06 388 THR A O 1
ATOM 2882 N N . SER A 1 389 ? 41.787 44.147 12.093 1.00 37.25 389 SER A N 1
ATOM 2883 C CA . SER A 1 389 ? 42.374 42.805 12.147 1.00 36.93 389 SER A CA 1
ATOM 2884 C C . SER A 1 389 ? 41.650 41.797 11.273 1.00 36.58 389 SER A C 1
ATOM 2885 O O . SER A 1 389 ? 40.511 42.022 10.853 1.00 36.55 389 SER A O 1
ATOM 2888 N N . THR A 1 390 ? 42.323 40.675 11.016 1.00 35.82 390 THR A N 1
ATOM 2889 C CA . THR A 1 390 ? 41.739 39.556 10.280 1.00 35.23 390 THR A CA 1
ATOM 2890 C C . THR A 1 390 ? 41.273 38.492 11.279 1.00 34.57 390 THR A C 1
ATOM 2891 O O . THR A 1 390 ? 41.966 38.202 12.260 1.00 34.31 390 THR A O 1
ATOM 2895 N N . TRP A 1 391 ? 40.085 37.938 11.035 1.00 34.08 391 TRP A N 1
ATOM 2896 C CA . TRP A 1 391 ? 39.475 36.970 11.949 1.00 33.44 391 TRP A CA 1
ATOM 2897 C C . TRP A 1 391 ? 39.233 35.645 11.259 1.00 33.20 391 TRP A C 1
ATOM 2898 O O . TRP A 1 391 ? 38.694 35.613 10.155 1.00 33.34 391 TRP A O 1
ATOM 2909 N N . ASP A 1 392 ? 39.631 34.559 11.917 1.00 32.77 392 ASP A N 1
ATOM 2910 C CA . ASP A 1 392 ? 39.346 33.213 11.435 1.00 32.97 392 ASP A CA 1
ATOM 2911 C C . ASP A 1 392 ? 37.909 32.833 11.768 1.00 32.73 392 ASP A C 1
ATOM 2912 O O . ASP A 1 392 ? 37.457 33.029 12.898 1.00 32.42 392 ASP A O 1
ATOM 2917 N N . ILE A 1 393 ? 37.204 32.309 10.771 1.00 32.48 393 ILE A N 1
ATOM 2918 C CA . ILE A 1 393 ? 35.819 31.882 10.927 1.00 32.43 393 ILE A CA 1
ATOM 2919 C C . ILE A 1 393 ? 35.791 30.396 11.259 1.00 32.32 393 ILE A C 1
ATOM 2920 O O . ILE A 1 393 ? 36.375 29.582 10.538 1.00 32.20 393 ILE A O 1
ATOM 2925 N N . TYR A 1 394 ? 35.122 30.052 12.357 1.00 31.90 394 TYR A N 1
ATOM 2926 C CA . TYR A 1 394 ? 34.889 28.663 12.712 1.00 31.78 394 TYR A CA 1
ATOM 2927 C C . TYR A 1 394 ? 33.397 28.341 12.629 1.00 31.73 394 TYR A C 1
ATOM 2928 O O . TYR A 1 394 ? 32.568 29.086 13.160 1.00 31.59 394 TYR A O 1
ATOM 2937 N N . ASP A 1 395 ? 33.072 27.233 11.965 1.00 31.50 395 ASP A N 1
ATOM 2938 C CA . ASP A 1 395 ? 31.699 26.725 11.880 1.00 31.39 395 ASP A CA 1
ATOM 2939 C C . ASP A 1 395 ? 31.427 25.900 13.130 1.00 31.40 395 ASP A C 1
ATOM 2940 O O . ASP A 1 395 ? 31.983 24.809 13.298 1.00 31.16 395 ASP A O 1
ATOM 2945 N N . LEU A 1 396 ? 30.560 26.422 14.000 1.00 30.86 396 LEU A N 1
ATOM 2946 C CA . LEU A 1 396 ? 30.241 25.754 15.265 1.00 30.82 396 LEU A CA 1
ATOM 2947 C C . LEU A 1 396 ? 29.420 24.471 15.083 1.00 30.59 396 LEU A C 1
ATOM 2948 O O . LEU A 1 396 ? 29.289 23.681 16.022 1.00 30.61 396 LEU A O 1
ATOM 2953 N N . TRP A 1 397 ? 28.874 24.261 13.883 1.00 30.49 397 TRP A N 1
ATOM 2954 C CA . TRP A 1 397 ? 28.112 23.036 13.601 1.00 31.01 397 TRP A CA 1
ATOM 2955 C C . TRP A 1 397 ? 28.918 21.925 12.910 1.00 31.57 397 TRP A C 1
ATOM 2956 O O . TRP A 1 397 ? 28.431 20.806 12.738 1.00 31.60 397 TRP A O 1
ATOM 2967 N N . ALA A 1 398 ? 30.160 22.239 12.553 1.00 32.45 398 ALA A N 1
ATOM 2968 C CA . ALA A 1 398 ? 31.090 21.242 12.025 1.00 33.50 398 ALA A CA 1
ATOM 2969 C C . ALA A 1 398 ? 31.369 20.163 13.068 1.00 34.08 398 ALA A C 1
ATOM 2970 O O . ALA A 1 398 ? 31.323 20.420 14.278 1.00 34.40 398 ALA A O 1
ATOM 2972 N N . ASN A 1 399 ? 31.648 18.953 12.590 1.00 34.91 399 ASN A N 1
ATOM 2973 C CA . ASN A 1 399 ? 32.005 17.823 13.451 1.00 35.57 399 ASN A CA 1
ATOM 2974 C C . ASN A 1 399 ? 30.897 17.415 14.421 1.00 35.71 399 ASN A C 1
ATOM 2975 O O . ASN A 1 399 ? 31.173 16.946 15.524 1.00 35.69 399 ASN A O 1
ATOM 2980 N N . ARG A 1 400 ? 29.644 17.602 14.016 1.00 35.88 400 ARG A N 1
ATOM 2981 C CA . ARG A 1 400 ? 28.532 17.143 14.835 1.00 36.15 400 ARG A CA 1
ATOM 2982 C C . ARG A 1 400 ? 28.450 15.617 14.725 1.00 36.23 400 ARG A C 1
ATOM 2983 O O . ARG A 1 400 ? 28.849 15.037 13.709 1.00 36.13 400 ARG A O 1
ATOM 2991 N N . VAL A 1 401 ? 27.966 14.968 15.778 1.00 36.39 401 VAL A N 1
ATOM 2992 C CA . VAL A 1 401 ? 27.830 13.511 15.773 1.00 36.76 401 VAL A CA 1
ATOM 2993 C C . VAL A 1 401 ? 26.876 13.121 14.647 1.00 37.01 401 VAL A C 1
ATOM 2994 O O . VAL A 1 401 ? 25.732 13.584 14.612 1.00 36.54 401 VAL A O 1
ATOM 2998 N N . ASP A 1 402 ? 27.350 12.292 13.714 1.00 37.50 402 ASP A N 1
ATOM 2999 C CA . ASP A 1 402 ? 26.529 11.943 12.553 1.00 38.10 402 ASP A CA 1
ATOM 3000 C C . ASP A 1 402 ? 25.340 11.057 12.935 1.00 38.32 402 ASP A C 1
ATOM 3001 O O . ASP A 1 402 ? 25.327 10.453 14.018 1.00 38.34 402 ASP A O 1
ATOM 3006 N N . ASN A 1 403 ? 24.337 11.006 12.063 1.00 38.68 403 ASN A N 1
ATOM 3007 C CA . ASN A 1 403 ? 23.111 10.259 12.347 1.00 39.31 403 ASN A CA 1
ATOM 3008 C C . ASN A 1 403 ? 23.358 8.786 12.671 1.00 39.18 403 ASN A C 1
ATOM 3009 O O . ASN A 1 403 ? 22.634 8.199 13.478 1.00 38.90 403 ASN A O 1
ATOM 3014 N N . SER A 1 404 ? 24.397 8.207 12.067 1.00 39.16 404 SER A N 1
ATOM 3015 C CA . SER A 1 404 ? 24.747 6.804 12.312 1.00 39.28 404 SER A CA 1
ATOM 3016 C C . SER A 1 404 ? 25.288 6.552 13.717 1.00 38.82 404 SER A C 1
ATOM 3017 O O . SER A 1 404 ? 24.805 5.661 14.413 1.00 38.78 404 SER A O 1
ATOM 3020 N N . THR A 1 405 ? 26.289 7.332 14.120 1.00 38.44 405 THR A N 1
ATOM 3021 C CA . THR A 1 405 ? 26.877 7.214 15.453 1.00 38.14 405 THR A CA 1
ATOM 3022 C C . THR A 1 405 ? 25.824 7.504 16.530 1.00 37.70 405 THR A C 1
ATOM 3023 O O . THR A 1 405 ? 25.705 6.760 17.502 1.00 37.47 405 THR A O 1
ATOM 3027 N N . ALA A 1 406 ? 25.063 8.580 16.332 1.00 37.23 406 ALA A N 1
ATOM 3028 C CA . ALA A 1 406 ? 23.943 8.935 17.203 1.00 36.86 406 ALA A CA 1
ATOM 3029 C C . ALA A 1 406 ? 22.934 7.790 17.351 1.00 36.51 406 ALA A C 1
ATOM 3030 O O . ALA A 1 406 ? 22.536 7.448 18.467 1.00 35.98 406 ALA A O 1
ATOM 3032 N N . SER A 1 407 ? 22.539 7.194 16.227 1.00 36.43 407 SER A N 1
ATOM 3033 C CA . SER A 1 407 ? 21.615 6.053 16.234 1.00 36.64 407 SER A CA 1
ATOM 3034 C C . SER A 1 407 ? 22.202 4.862 16.986 1.00 36.22 407 SER A C 1
ATOM 3035 O O . SER A 1 407 ? 21.498 4.204 17.751 1.00 36.37 407 SER A O 1
ATOM 3038 N N . ALA A 1 408 ? 23.491 4.600 16.767 1.00 35.91 408 ALA A N 1
ATOM 3039 C CA . ALA A 1 408 ? 24.205 3.534 17.473 1.00 35.69 408 ALA A CA 1
ATOM 3040 C C . ALA A 1 408 ? 24.211 3.753 18.983 1.00 35.45 408 ALA A C 1
ATOM 3041 O O . ALA A 1 408 ? 23.915 2.828 19.745 1.00 35.52 408 ALA A O 1
ATOM 3043 N N . ILE A 1 409 ? 24.548 4.972 19.411 1.00 35.17 409 ILE A N 1
ATOM 3044 C CA . ILE A 1 409 ? 24.585 5.299 20.844 1.00 34.74 409 ILE A CA 1
ATOM 3045 C C . ILE A 1 409 ? 23.195 5.150 21.473 1.00 34.53 409 ILE A C 1
ATOM 3046 O O . ILE A 1 409 ? 23.053 4.519 22.521 1.00 34.34 409 ILE A O 1
ATOM 3051 N N . LEU A 1 410 ? 22.179 5.717 20.821 1.00 34.28 410 LEU A N 1
ATOM 3052 C CA . LEU A 1 410 ? 20.801 5.635 21.321 1.00 34.60 410 LEU A CA 1
ATOM 3053 C C . LEU A 1 410 ? 20.263 4.207 21.401 1.00 35.43 410 LEU A C 1
ATOM 3054 O O . LEU A 1 410 ? 19.457 3.898 22.280 1.00 35.08 410 LEU A O 1
ATOM 3059 N N . GLY A 1 411 ? 20.704 3.354 20.476 1.00 37.04 411 GLY A N 1
ATOM 3060 C CA . GLY A 1 411 ? 20.290 1.944 20.442 1.00 38.91 411 GLY A CA 1
ATOM 3061 C C . GLY A 1 411 ? 21.107 1.042 21.352 1.00 40.47 411 GLY A C 1
ATOM 3062 O O . GLY A 1 411 ? 20.948 -0.187 21.325 1.00 40.59 411 GLY A O 1
ATOM 3063 N N . ARG A 1 412 ? 21.976 1.662 22.155 1.00 41.87 412 ARG A N 1
ATOM 3064 C CA . ARG A 1 412 ? 22.859 0.983 23.116 1.00 43.55 412 ARG A CA 1
ATOM 3065 C C . ARG A 1 412 ? 23.838 -0.004 22.463 1.00 44.37 412 ARG A C 1
ATOM 3066 O O . ARG A 1 412 ? 24.225 -1.006 23.065 1.00 44.75 412 ARG A O 1
ATOM 3074 N N . ASN A 1 413 ? 24.240 0.294 21.232 1.00 45.36 413 ASN A N 1
ATOM 3075 C CA . ASN A 1 413 ? 25.239 -0.504 20.535 1.00 46.28 413 ASN A CA 1
ATOM 3076 C C . ASN A 1 413 ? 26.631 0.131 20.600 1.00 46.44 413 ASN A C 1
ATOM 3077 O O . ASN A 1 413 ? 27.646 -0.560 20.454 1.00 46.19 413 ASN A O 1
ATOM 3082 N N . LYS A 1 414 ? 26.656 1.446 20.827 1.00 46.51 414 LYS A N 1
ATOM 3083 C CA . LYS A 1 414 ? 27.888 2.212 21.028 1.00 46.45 414 LYS A CA 1
ATOM 3084 C C . LYS A 1 414 ? 27.807 3.039 22.309 1.00 46.12 414 LYS A C 1
ATOM 3085 O O . LYS A 1 414 ? 26.725 3.478 22.699 1.00 46.01 414 LYS A O 1
ATOM 3091 N N . THR A 1 415 ? 28.952 3.242 22.959 1.00 45.71 415 THR A N 1
ATOM 3092 C CA . THR A 1 415 ? 29.028 4.089 24.152 1.00 45.35 415 THR A CA 1
ATOM 3093 C C . THR A 1 415 ? 29.324 5.532 23.754 1.00 44.77 415 THR A C 1
ATOM 3094 O O . THR A 1 415 ? 30.027 5.781 22.769 1.00 44.50 415 THR A O 1
ATOM 3098 N N . ALA A 1 416 ? 28.785 6.474 24.526 1.00 44.26 416 ALA A N 1
ATOM 3099 C CA . ALA A 1 416 ? 29.036 7.900 24.301 1.00 43.88 416 ALA A CA 1
ATOM 3100 C C . ALA A 1 416 ? 30.424 8.319 24.784 1.00 43.48 416 ALA A C 1
ATOM 3101 O O . ALA A 1 416 ? 30.967 9.324 24.317 1.00 43.52 416 ALA A O 1
ATOM 3103 N N . THR A 1 417 ? 30.986 7.547 25.715 1.00 43.13 417 THR A N 1
ATOM 3104 C CA . THR A 1 417 ? 32.330 7.798 26.251 1.00 42.88 417 THR A CA 1
ATOM 3105 C C . THR A 1 417 ? 33.361 7.840 25.119 1.00 42.63 417 THR A C 1
ATOM 3106 O O . THR A 1 417 ? 33.390 6.951 24.264 1.00 42.81 417 THR A O 1
ATOM 3110 N N . GLY A 1 418 ? 34.186 8.886 25.108 1.00 41.98 418 GLY A N 1
ATOM 3111 C CA . GLY A 1 418 ? 35.181 9.081 24.052 1.00 41.21 418 GLY A CA 1
ATOM 3112 C C . GLY A 1 418 ? 34.640 9.691 22.766 1.00 40.65 418 GLY A C 1
ATOM 3113 O O . GLY A 1 418 ? 35.414 10.008 21.853 1.00 40.70 418 GLY A O 1
ATOM 3114 N N . ILE A 1 419 ? 33.316 9.850 22.688 1.00 39.71 419 ILE A N 1
ATOM 3115 C CA . ILE A 1 419 ? 32.663 10.471 21.531 1.00 38.95 419 ILE A CA 1
ATOM 3116 C C . ILE A 1 419 ? 32.147 11.870 21.901 1.00 38.30 419 ILE A C 1
ATOM 3117 O O . ILE A 1 419 ? 32.570 12.865 21.303 1.00 38.50 419 ILE A O 1
ATOM 3122 N N . LEU A 1 420 ? 31.253 11.943 22.891 1.00 37.11 420 LEU A N 1
ATOM 3123 C CA . LEU A 1 420 ? 30.829 13.236 23.445 1.00 36.10 420 LEU A CA 1
ATOM 3124 C C . LEU A 1 420 ? 31.917 13.835 24.328 1.00 35.22 420 LEU A C 1
ATOM 3125 O O . LEU A 1 420 ? 32.636 13.110 25.020 1.00 34.70 420 LEU A O 1
ATOM 3130 N N . TYR A 1 421 ? 32.035 15.162 24.290 1.00 34.21 421 TYR A N 1
ATOM 3131 C CA . TYR A 1 421 ? 32.912 15.901 25.189 1.00 33.61 421 TYR A CA 1
ATOM 3132 C C . TYR A 1 421 ? 32.486 15.701 26.645 1.00 33.39 421 TYR A C 1
ATOM 3133 O O . TYR A 1 421 ? 31.291 15.732 26.952 1.00 33.28 421 TYR A O 1
ATOM 3142 N N . ASN A 1 422 ? 33.466 15.489 27.522 1.00 33.11 422 ASN A N 1
ATOM 3143 C CA . ASN A 1 422 ? 33.226 15.289 28.955 1.00 33.05 422 ASN A CA 1
ATOM 3144 C C . ASN A 1 422 ? 33.617 16.553 29.726 1.00 32.72 422 ASN A C 1
ATOM 3145 O O . ASN A 1 422 ? 34.792 16.780 30.027 1.00 32.45 422 ASN A O 1
ATOM 3150 N N . ALA A 1 423 ? 32.616 17.384 30.020 1.00 32.64 423 ALA A N 1
ATOM 3151 C CA . ALA A 1 423 ? 32.824 18.651 30.723 1.00 32.56 423 ALA A CA 1
ATOM 3152 C C . ALA A 1 423 ? 33.120 18.448 32.211 1.00 32.64 423 ALA A C 1
ATOM 3153 O O . ALA A 1 423 ? 33.737 19.305 32.850 1.00 32.24 423 ALA A O 1
ATOM 3155 N N . THR A 1 424 ? 32.672 17.321 32.761 1.00 32.92 424 THR A N 1
ATOM 3156 C CA . THR A 1 424 ? 32.979 16.975 34.152 1.00 33.72 424 THR A CA 1
ATOM 3157 C C . THR A 1 424 ? 34.480 16.721 34.301 1.00 34.53 424 THR A C 1
ATOM 3158 O O . THR A 1 424 ? 35.091 17.110 35.296 1.00 34.89 424 THR A O 1
ATOM 3162 N N . GLU A 1 425 ? 35.062 16.079 33.293 1.00 35.65 425 GLU A N 1
ATOM 3163 C CA . GLU A 1 425 ? 36.484 15.740 33.281 1.00 36.66 425 GLU A CA 1
ATOM 3164 C C . GLU A 1 425 ? 37.318 16.995 33.027 1.00 36.66 425 GLU A C 1
ATOM 3165 O O . GLU A 1 425 ? 38.342 17.221 33.681 1.00 36.72 425 GLU A O 1
ATOM 3171 N N . GLN A 1 426 ? 36.856 17.813 32.084 1.00 36.57 426 GLN A N 1
ATOM 3172 C CA . GLN A 1 426 ? 37.533 19.050 31.705 1.00 36.68 426 GLN A CA 1
ATOM 3173 C C . GLN A 1 426 ? 36.493 20.112 31.358 1.00 36.55 426 GLN A C 1
ATOM 3174 O O . GLN A 1 426 ? 35.816 20.018 30.323 1.00 36.21 426 GLN A O 1
ATOM 3180 N N . SER A 1 427 ? 36.382 21.118 32.225 1.00 36.44 427 SER A N 1
ATOM 3181 C CA . SER A 1 427 ? 35.406 22.202 32.071 1.00 36.58 427 SER A CA 1
ATOM 3182 C C . SER A 1 427 ? 35.491 22.879 30.702 1.00 36.66 427 SER A C 1
ATOM 3183 O O . SER A 1 427 ? 36.519 22.807 30.012 1.00 36.66 427 SER A O 1
ATOM 3186 N N . TYR A 1 428 ? 34.404 23.533 30.307 1.00 36.75 428 TYR A N 1
ATOM 3187 C CA . TYR A 1 428 ? 34.388 24.277 29.053 1.00 36.78 428 TYR A CA 1
ATOM 3188 C C . TYR A 1 428 ? 35.481 25.348 29.007 1.00 37.34 428 TYR A C 1
ATOM 3189 O O . TYR A 1 428 ? 36.151 25.500 27.985 1.00 37.16 428 TYR A O 1
ATOM 3198 N N . LYS A 1 429 ? 35.680 26.052 30.122 1.00 38.50 429 LYS A N 1
ATOM 3199 C CA . LYS A 1 429 ? 36.729 27.076 30.236 1.00 39.78 429 LYS A CA 1
ATOM 3200 C C . LYS A 1 429 ? 38.103 26.499 29.902 1.00 40.37 429 LYS A C 1
ATOM 3201 O O . LYS A 1 429 ? 38.804 27.003 29.013 1.00 40.45 429 LYS A O 1
ATOM 3207 N N . ASP A 1 430 ? 38.467 25.430 30.608 1.00 40.97 430 ASP A N 1
ATOM 3208 C CA . ASP A 1 430 ? 39.761 24.773 30.424 1.00 41.55 430 ASP A CA 1
ATOM 3209 C C . ASP A 1 430 ? 39.947 24.240 29.003 1.00 41.70 430 ASP A C 1
ATOM 3210 O O . ASP A 1 430 ? 41.005 24.441 28.402 1.00 41.36 430 ASP A O 1
ATOM 3215 N N . GLY A 1 431 ? 38.913 23.583 28.470 1.00 41.80 431 GLY A N 1
ATOM 3216 C CA . GLY A 1 431 ? 38.919 23.085 27.095 1.00 41.99 431 GLY A CA 1
ATOM 3217 C C . GLY A 1 431 ? 39.231 24.155 26.058 1.00 42.48 431 GLY A C 1
ATOM 3218 O O . GLY A 1 431 ? 40.048 23.933 25.158 1.00 42.54 431 GLY A O 1
ATOM 3219 N N . LEU A 1 432 ? 38.584 25.315 26.188 1.00 42.68 432 LEU A N 1
ATOM 3220 C CA . LEU A 1 432 ? 38.788 26.443 25.268 1.00 43.12 432 LEU A CA 1
ATOM 3221 C C . LEU A 1 432 ? 40.227 26.975 25.309 1.00 43.71 432 LEU A C 1
ATOM 3222 O O . LEU A 1 432 ? 40.788 27.337 24.272 1.00 43.55 432 LEU A O 1
ATOM 3227 N N . SER A 1 433 ? 40.808 27.004 26.509 1.00 44.66 433 SER A N 1
ATOM 3228 C CA . SER A 1 433 ? 42.205 27.413 26.721 1.00 45.60 433 SER A CA 1
ATOM 3229 C C . SER A 1 433 ? 43.185 26.480 26.016 1.00 46.02 433 SER A C 1
ATOM 3230 O O . SER A 1 433 ? 44.173 26.931 25.433 1.00 46.19 433 SER A O 1
ATOM 3233 N N . LYS A 1 434 ? 42.902 25.180 26.067 1.00 46.45 434 LYS A N 1
ATOM 3234 C CA . LYS A 1 434 ? 43.789 24.176 25.489 1.00 47.00 434 LYS A CA 1
ATOM 3235 C C . LYS A 1 434 ? 43.563 23.993 23.987 1.00 47.23 434 LYS A C 1
ATOM 3236 O O . LYS A 1 434 ? 44.099 23.056 23.389 1.00 47.30 434 LYS A O 1
ATOM 3242 N N . ASN A 1 435 ? 42.774 24.893 23.391 1.00 47.44 435 ASN A N 1
ATOM 3243 C CA . ASN A 1 435 ? 42.471 24.873 21.956 1.00 47.65 435 ASN A CA 1
ATOM 3244 C C . ASN A 1 435 ? 41.788 23.568 21.513 1.00 47.42 435 ASN A C 1
ATOM 3245 O O . ASN A 1 435 ? 42.002 23.088 20.393 1.00 47.66 435 ASN A O 1
ATOM 3250 N N . ASP A 1 436 ? 40.961 23.002 22.394 1.00 46.89 436 ASP A N 1
ATOM 3251 C CA . ASP A 1 436 ? 40.272 21.740 22.108 1.00 46.32 436 ASP A CA 1
ATOM 3252 C C . ASP A 1 436 ? 39.381 21.860 20.872 1.00 46.13 436 ASP A C 1
ATOM 3253 O O . ASP A 1 436 ? 38.457 22.679 20.831 1.00 46.02 436 ASP A O 1
ATOM 3258 N N . THR A 1 437 ? 39.680 21.033 19.872 1.00 45.57 437 THR A N 1
ATOM 3259 C CA . THR A 1 437 ? 38.996 21.046 18.576 1.00 45.18 437 THR A CA 1
ATOM 3260 C C . THR A 1 437 ? 37.479 20.844 18.704 1.00 44.52 437 THR A C 1
ATOM 3261 O O . THR A 1 437 ? 36.693 21.422 17.941 1.00 44.51 437 THR A O 1
ATOM 3265 N N . ARG A 1 438 ? 37.078 20.041 19.684 1.00 43.75 438 ARG A N 1
ATOM 3266 C CA . ARG A 1 438 ? 35.670 19.715 19.886 1.00 43.04 438 ARG A CA 1
ATOM 3267 C C . ARG A 1 438 ? 34.822 20.910 20.342 1.00 42.11 438 ARG A C 1
ATOM 3268 O O . ARG A 1 438 ? 33.600 20.896 20.181 1.00 41.94 438 ARG A O 1
ATOM 3276 N N . LEU A 1 439 ? 35.471 21.941 20.884 1.00 41.03 439 LEU A N 1
ATOM 3277 C CA . LEU A 1 439 ? 34.757 23.117 21.397 1.00 40.34 439 LEU A CA 1
ATOM 3278 C C . LEU A 1 439 ? 34.743 24.324 20.447 1.00 40.16 439 LEU A C 1
ATOM 3279 O O . LEU A 1 439 ? 34.065 25.316 20.716 1.00 40.17 439 LEU A O 1
ATOM 3284 N N . PHE A 1 440 ? 35.483 24.248 19.344 1.00 39.92 440 PHE A N 1
ATOM 3285 C CA . PHE A 1 440 ? 35.585 25.380 18.419 1.00 39.84 440 PHE A CA 1
ATOM 3286 C C . PHE A 1 440 ? 34.928 25.143 17.063 1.00 39.95 440 PHE A C 1
ATOM 3287 O O . PHE A 1 440 ? 34.668 26.092 16.321 1.00 39.94 440 PHE A O 1
ATOM 3295 N N . GLY A 1 441 ? 34.637 23.881 16.762 1.00 40.08 441 GLY A N 1
ATOM 3296 C CA . GLY A 1 441 ? 34.195 23.491 15.431 1.00 40.63 441 GLY A CA 1
ATOM 3297 C C . GLY A 1 441 ? 35.372 23.505 14.471 1.00 40.86 441 GLY A C 1
ATOM 3298 O O . GLY A 1 441 ? 36.516 23.289 14.876 1.00 40.89 441 GLY A O 1
ATOM 3299 N N . GLN A 1 442 ? 35.092 23.786 13.204 1.00 41.07 442 GLN A N 1
ATOM 3300 C CA . GLN A 1 442 ? 36.106 23.739 12.157 1.00 41.38 442 GLN A CA 1
ATOM 3301 C C . GLN A 1 442 ? 36.314 25.107 11.513 1.00 40.93 442 GLN A C 1
ATOM 3302 O O . GLN A 1 442 ? 35.352 25.777 11.135 1.00 40.61 442 GLN A O 1
ATOM 3308 N N . LYS A 1 443 ? 37.579 25.504 11.385 1.00 40.76 443 LYS A N 1
ATOM 3309 C CA . LYS A 1 443 ? 37.949 26.700 10.635 1.00 40.65 443 LYS A CA 1
ATOM 3310 C C . LYS A 1 443 ? 37.605 26.500 9.159 1.00 40.68 443 LYS A C 1
ATOM 3311 O O . LYS A 1 443 ? 37.992 25.500 8.552 1.00 40.97 443 LYS A O 1
ATOM 3317 N N . ILE A 1 444 ? 36.865 27.452 8.597 1.00 40.53 444 ILE A N 1
ATOM 3318 C CA . ILE A 1 444 ? 36.352 27.353 7.230 1.00 40.48 444 ILE A CA 1
ATOM 3319 C C . ILE A 1 444 ? 36.835 28.508 6.357 1.00 40.58 444 ILE A C 1
ATOM 3320 O O . ILE A 1 444 ? 36.539 28.564 5.164 1.00 40.94 444 ILE A O 1
ATOM 3325 N N . GLY A 1 445 ? 37.571 29.430 6.963 1.00 40.79 445 GLY A N 1
ATOM 3326 C CA . GLY A 1 445 ? 38.042 30.614 6.263 1.00 40.81 445 GLY A CA 1
ATOM 3327 C C . GLY A 1 445 ? 38.419 31.734 7.206 1.00 40.88 445 GLY A C 1
ATOM 3328 O O . GLY A 1 445 ? 38.666 31.517 8.399 1.00 40.59 445 GLY A O 1
ATOM 3329 N N . SER A 1 446 ? 38.466 32.942 6.661 1.00 40.91 446 SER A N 1
ATOM 3330 C CA . SER A 1 446 ? 38.860 34.108 7.427 1.00 41.07 446 SER A CA 1
ATOM 3331 C C . SER A 1 446 ? 38.172 35.344 6.874 1.00 41.07 446 SER A C 1
ATOM 3332 O O . SER A 1 446 ? 37.807 35.381 5.697 1.00 40.99 446 SER A O 1
ATOM 3335 N N . LEU A 1 447 ? 37.992 36.345 7.732 1.00 41.23 447 LEU A N 1
ATOM 3336 C CA . LEU A 1 447 ? 37.356 37.598 7.346 1.00 41.57 447 LEU A CA 1
ATOM 3337 C C . LEU A 1 447 ? 38.321 38.751 7.580 1.00 41.56 447 LEU A C 1
ATOM 3338 O O . LEU A 1 447 ? 38.742 38.995 8.710 1.00 41.34 447 LEU A O 1
ATOM 3343 N N . SER A 1 448 ? 38.660 39.446 6.497 1.00 42.04 448 SER A N 1
ATOM 3344 C CA . SER A 1 448 ? 39.578 40.582 6.530 1.00 42.39 448 SER A CA 1
ATOM 3345 C C . SER A 1 448 ? 38.794 41.893 6.522 1.00 42.51 448 SER A C 1
ATOM 3346 O O . SER A 1 448 ? 37.626 41.911 6.126 1.00 42.52 448 SER A O 1
ATOM 3349 N N . PRO A 1 449 ? 39.429 43.000 6.950 1.00 42.74 449 PRO A N 1
ATOM 3350 C CA . PRO A 1 449 ? 38.781 44.297 6.782 1.00 43.19 449 PRO A CA 1
ATOM 3351 C C . PRO A 1 449 ? 38.351 44.521 5.330 1.00 43.90 449 PRO A C 1
ATOM 3352 O O . PRO A 1 449 ? 39.005 44.025 4.403 1.00 43.97 449 PRO A O 1
ATOM 3356 N N . ASN A 1 450 ? 37.246 45.244 5.152 1.00 44.57 450 ASN A N 1
ATOM 3357 C CA . ASN A 1 450 ? 36.704 45.605 3.830 1.00 45.28 450 ASN A CA 1
ATOM 3358 C C . ASN A 1 450 ? 36.020 44.454 3.073 1.00 45.34 450 ASN A C 1
ATOM 3359 O O . ASN A 1 450 ? 35.232 44.697 2.152 1.00 45.55 450 ASN A O 1
ATOM 3364 N N . ALA A 1 451 ? 36.322 43.213 3.464 1.00 45.19 451 ALA A N 1
ATOM 3365 C CA . ALA A 1 451 ? 35.740 42.023 2.839 1.00 44.87 451 ALA A CA 1
ATOM 3366 C C . ALA A 1 451 ? 34.362 41.679 3.426 1.00 44.88 451 ALA A C 1
ATOM 3367 O O . ALA A 1 451 ? 34.005 42.152 4.509 1.00 44.83 451 ALA A O 1
ATOM 3369 N N . ILE A 1 452 ? 33.586 40.866 2.710 1.00 44.63 452 ILE A N 1
ATOM 3370 C CA . ILE A 1 452 ? 32.301 40.407 3.247 1.00 44.64 452 ILE A CA 1
ATOM 3371 C C . ILE A 1 452 ? 32.278 38.894 3.491 1.00 44.35 452 ILE A C 1
ATOM 3372 O O . ILE A 1 452 ? 32.870 38.121 2.733 1.00 44.56 452 ILE A O 1
ATOM 3377 N N . LEU A 1 453 ? 31.628 38.494 4.582 1.00 43.73 453 LEU A N 1
ATOM 3378 C CA . LEU A 1 453 ? 31.355 37.089 4.864 1.00 43.06 453 LEU A CA 1
ATOM 3379 C C . LEU A 1 453 ? 30.052 36.705 4.162 1.00 42.78 453 LEU A C 1
ATOM 3380 O O . LEU A 1 453 ? 28.999 37.266 4.451 1.00 42.69 453 LEU A O 1
ATOM 3385 N N . ASN A 1 454 ? 30.146 35.775 3.212 1.00 42.26 454 ASN A N 1
ATOM 3386 C CA . ASN A 1 454 ? 28.990 35.287 2.462 1.00 41.55 454 ASN A CA 1
ATOM 3387 C C . ASN A 1 454 ? 28.741 33.810 2.752 1.00 40.79 454 ASN A C 1
ATOM 3388 O O . ASN A 1 454 ? 29.689 33.021 2.804 1.00 40.97 454 ASN A O 1
ATOM 3393 N N . THR A 1 455 ? 27.477 33.446 2.967 1.00 39.55 455 THR A N 1
ATOM 3394 C CA . THR A 1 455 ? 27.085 32.045 3.144 1.00 38.57 455 THR A CA 1
ATOM 3395 C C . THR A 1 455 ? 25.675 31.850 2.631 1.00 37.59 455 THR A C 1
ATOM 3396 O O . THR A 1 455 ? 24.926 32.808 2.489 1.00 37.78 455 THR A O 1
ATOM 3400 N N . THR A 1 456 ? 25.319 30.599 2.375 1.00 36.45 456 THR A N 1
ATOM 3401 C CA . THR A 1 456 ? 23.953 30.222 2.059 1.00 35.39 456 THR A CA 1
ATOM 3402 C C . THR A 1 456 ? 23.359 29.575 3.305 1.00 34.24 456 THR A C 1
ATOM 3403 O O . THR A 1 456 ? 23.964 28.669 3.885 1.00 34.34 456 THR A O 1
ATOM 3407 N N . VAL A 1 457 ? 22.190 30.068 3.718 1.00 32.83 457 VAL A N 1
ATOM 3408 C CA . VAL A 1 457 ? 21.526 29.608 4.947 1.00 31.35 457 VAL A CA 1
ATOM 3409 C C . VAL A 1 457 ? 20.176 28.978 4.599 1.00 30.59 457 VAL A C 1
ATOM 3410 O O . VAL A 1 457 ? 19.344 29.617 3.950 1.00 29.96 457 VAL A O 1
ATOM 3414 N N . PRO A 1 458 ? 19.962 27.716 5.020 1.00 29.90 458 PRO A N 1
ATOM 3415 C CA . PRO A 1 458 ? 18.710 27.019 4.734 1.00 29.56 458 PRO A CA 1
ATOM 3416 C C . PRO A 1 458 ? 17.492 27.723 5.337 1.00 29.08 458 PRO A C 1
ATOM 3417 O O . PRO A 1 458 ? 17.620 28.476 6.313 1.00 28.85 458 PRO A O 1
ATOM 3421 N N . ALA A 1 459 ? 16.323 27.476 4.748 1.00 28.41 459 ALA A N 1
ATOM 3422 C CA . ALA A 1 459 ? 15.053 27.965 5.288 1.00 27.62 459 ALA A CA 1
ATOM 3423 C C . ALA A 1 459 ? 14.893 27.574 6.757 1.00 27.20 459 ALA A C 1
ATOM 3424 O O . ALA A 1 459 ? 15.133 26.414 7.124 1.00 26.95 459 ALA A O 1
ATOM 3426 N N . HIS A 1 460 ? 14.491 28.540 7.589 1.00 26.73 460 HIS A N 1
ATOM 3427 C CA . HIS A 1 460 ? 14.338 28.327 9.041 1.00 26.25 460 HIS A CA 1
ATOM 3428 C C . HIS A 1 460 ? 15.614 27.778 9.685 1.00 26.16 460 HIS A C 1
ATOM 3429 O O . HIS A 1 460 ? 15.559 27.020 10.653 1.00 26.54 460 HIS A O 1
ATOM 3436 N N . GLY A 1 461 ? 16.763 28.169 9.145 1.00 26.29 461 GLY A N 1
ATOM 3437 C CA . GLY A 1 461 ? 18.047 27.664 9.610 1.00 25.85 461 GLY A CA 1
ATOM 3438 C C . GLY A 1 461 ? 19.027 28.748 10.000 1.00 26.12 461 GLY A C 1
ATOM 3439 O O . GLY A 1 461 ? 18.679 29.940 10.057 1.00 25.94 461 GLY A O 1
ATOM 3440 N N . ILE A 1 462 ? 20.272 28.339 10.226 1.00 25.66 462 ILE A N 1
ATOM 3441 C CA . ILE A 1 462 ? 21.263 29.211 10.837 1.00 25.76 462 ILE A CA 1
ATOM 3442 C C . ILE A 1 462 ? 22.687 28.943 10.336 1.00 26.07 462 ILE A C 1
ATOM 3443 O O . ILE A 1 462 ? 23.065 27.798 10.082 1.00 26.05 462 ILE A O 1
ATOM 3448 N N . ALA A 1 463 ? 23.449 30.018 10.166 1.00 26.66 463 ALA A N 1
ATOM 3449 C CA . ALA A 1 463 ? 24.904 29.931 10.134 1.00 27.27 463 ALA A CA 1
ATOM 3450 C C . ALA A 1 463 ? 25.412 30.426 11.483 1.00 27.44 463 ALA A C 1
ATOM 3451 O O . ALA A 1 463 ? 25.225 31.592 11.853 1.00 27.05 463 ALA A O 1
ATOM 3453 N N . PHE A 1 464 ? 26.058 29.536 12.222 1.00 27.68 464 PHE A N 1
ATOM 3454 C CA . PHE A 1 464 ? 26.464 29.833 13.595 1.00 27.82 464 PHE A CA 1
ATOM 3455 C C . PHE A 1 464 ? 27.991 29.743 13.712 1.00 28.44 464 PHE A C 1
ATOM 3456 O O . PHE A 1 464 ? 28.558 28.652 13.624 1.00 28.10 464 PHE A O 1
ATOM 3464 N N . TYR A 1 465 ? 28.641 30.891 13.903 1.00 28.92 465 TYR A N 1
ATOM 3465 C CA . TYR A 1 465 ? 30.110 30.974 13.869 1.00 30.14 465 TYR A CA 1
ATOM 3466 C C . TYR A 1 465 ? 30.777 31.457 15.145 1.00 30.28 465 TYR A C 1
ATOM 3467 O O . TYR A 1 465 ? 30.226 32.280 15.884 1.00 30.28 465 TYR A O 1
ATOM 3476 N N . ARG A 1 466 ? 31.998 30.972 15.363 1.00 30.59 466 ARG A N 1
ATOM 3477 C CA . ARG A 1 466 ? 32.906 31.564 16.328 1.00 30.74 466 ARG A CA 1
ATOM 3478 C C . ARG A 1 466 ? 34.066 32.208 15.563 1.00 31.39 466 ARG A C 1
ATOM 3479 O O . ARG A 1 466 ? 34.724 31.548 14.758 1.00 31.07 466 ARG A O 1
ATOM 3487 N N . LEU A 1 467 ? 34.283 33.503 15.793 1.00 31.99 467 LEU A N 1
ATOM 3488 C CA . LEU A 1 467 ? 35.406 34.228 15.189 1.00 32.96 467 LEU A CA 1
ATOM 3489 C C . LEU A 1 467 ? 36.573 34.325 16.158 1.00 33.68 467 LEU A C 1
ATOM 3490 O O . LEU A 1 467 ? 36.389 34.643 17.332 1.00 33.26 467 LEU A O 1
ATOM 3495 N N . ARG A 1 468 ? 37.778 34.050 15.657 1.00 34.89 468 ARG A N 1
ATOM 3496 C CA . ARG A 1 468 ? 38.991 34.067 16.477 1.00 36.02 468 ARG A CA 1
ATOM 3497 C C . ARG A 1 468 ? 40.046 34.928 15.787 1.00 36.93 468 ARG A C 1
ATOM 3498 O O . ARG A 1 468 ? 40.119 34.937 14.556 1.00 36.73 468 ARG A O 1
ATOM 3506 N N . PRO A 1 469 ? 40.857 35.668 16.568 1.00 38.15 469 PRO A N 1
ATOM 3507 C CA . PRO A 1 469 ? 41.897 36.467 15.918 1.00 39.28 469 PRO A CA 1
ATOM 3508 C C . PRO A 1 469 ? 42.913 35.552 15.244 1.00 40.15 469 PRO A C 1
ATOM 3509 O O . PRO A 1 469 ? 43.389 34.604 15.869 1.00 40.46 469 PRO A O 1
ATOM 3513 N N . SER A 1 470 ? 43.206 35.821 13.973 1.00 41.26 470 SER A N 1
ATOM 3514 C CA . SER A 1 470 ? 44.168 35.036 13.193 1.00 42.31 470 SER A CA 1
ATOM 3515 C C . SER A 1 470 ? 45.548 34.993 13.850 1.00 42.67 470 SER A C 1
ATOM 3516 O O . SER A 1 470 ? 46.225 33.961 13.823 1.00 43.63 470 SER A O 1
#

Secondary structure (DSSP, 8-state):
----SSS--SS--EEEESHHHHTT---HHHHHHHHHHHHHTT-GGGT--EEE--SS-EEEE-TTS-EEE-TTT-TT-HHHHHHHHHHTT-EEEEEEESSSB-TTSSBP-TT-HHHHHHHHHHTT--EEEEE-TT-TT--SSHHHHHHHHHHHHHHHHHH-S--EEEE-STTTTTHHHHSTTT-SEEE-SSPB-S-SS---TTS-S-TT-SS-S---S-B-HHHHHHHHGGGGGG-BTTBEEE--SB-TTSTT--HHHHHHHHHHHHHTT--EEE-S-GGG--HHHHHHHT-HHHHHHHT-TT----EEEEEEE-S---TTS--EEEEEEEE-TTS-EEEEEEE-SSS-EEEEE-HHHHTTTPPTT-HHHHS-EEEEETTTTPPPHHHHHHHHTTSS-STTTS--TTTS-HHHHHHTT-HHHH-EEEEEE-TT--EEEEE-TTEEEEEEEEE-

CATH classification: 3.20.20.70 (+1 more: 2.60.40.1180)

Sequence (452 aa):
VSPSYNGLGLTPQMGWDNWNTFACDVSEQLLLDTADRISDLGLKDMGYKYIILDDCWSSGRDSDGFLVADEQKFPNGMGHVADHLHNNSFLFGMYSSAGEYTCAGYPGSLGREEEDAQFFANNRVDYLKYDNCYNKGQFGTPEISYHRYKAMSDALNKTGRPVFYSLCNWGQDLTFYWGSGIANSWRMSGDVTAEFTRPDSRCPCDGDEYDCKYAGFHCSIMNILNKAAPMGQNAGVGGWNDLDNLEVGVGNLTDDEEKAHFSMWAMVKSPLIIGANVNNLKASSYSIYSQASVIAINQDSNGIPATRVWRYYVSDTDEYGQGEIQMWSGPLDNGDQVVALLNGGSVSRPMNTTLEEIFFDSNLGSKKLTSTWDIYDLWANRVDNSTASAILGRNKTATGILYNATEQSYKDGLSKNDTRLFGQKIGSLSPNAILNTTVPAHGIAFYRLRPS

Solvent-accessible surface area: 17753 Å² total; per-residue (Å²): 203,62,123,19,68,51,45,53,8,102,42,4,6,7,0,0,2,0,92,58,49,52,47,42,114,5,34,21,117,24,0,27,69,1,3,77,16,0,20,108,2,15,0,17,36,0,22,0,54,24,0,2,0,7,4,0,6,3,71,20,60,66,126,123,19,52,6,45,13,26,115,155,45,3,91,87,28,1,4,76,0,0,49,84,1,56,136,50,70,2,67,0,0,0,2,1,0,0,0,78,96,4,55,44,45,60,31,1,0,22,65,104,18,104,54,0,0,72,15,0,14,78,25,93,0,16,2,0,31,0,10,3,23,127,15,133,53,63,94,40,73,65,123,65,0,60,102,6,0,68,41,0,5,68,6,6,110,148,33,67,70,95,7,4,0,3,0,3,0,56,10,28,12,45,0,24,150,26,0,42,54,6,0,0,0,0,9,5,3,0,52,13,29,23,60,6,14,89,77,21,110,117,10,77,5,92,12,88,76,106,56,20,157,158,11,21,94,54,1,2,2,8,23,0,1,12,4,5,17,62,4,14,160,50,19,18,44,2,4,0,4,8,0,13,16,0,7,0,17,24,50,143,12,77,55,39,20,1,39,0,0,0,0,2,0,0,1,9,2,0,1,0,8,0,0,0,27,0,71,117,12,100,18,20,0,0,0,0,0,6,10,9,1,0,0,0,0,0,26,6,32,96,2,92,7,5,61,59,44,33,52,127,151,20,113,46,62,27,152,78,49,62,8,21,22,0,0,1,0,1,48,8,79,72,38,3,8,2,0,0,0,0,0,1,0,42,80,60,55,106,5,82,2,42,6,104,64,0,6,68,130,33,120,146,67,34,181,92,16,88,42,50,8,16,10,37,42,0,22,23,102,56,24,84,93,87,28,0,58,24,5,19,46,170,130,111,101,3,120,82,62,16,7,55,16,80,148,43,51,16,129,60,0,15,90,140,94,21,88,127,0,3,6,92,111,95,30,63,3,45,38,160,46,102,12,112,44,93,1,52,34,24,0,13,10,2,6,0,0,44,82,93

B-factor: mean 28.35, std 9.35, range [13.2, 97.61]

Foldseek 3Di:
DDAFQQNPLLFFAAAAEAPLPQNLNAALVLQLVLLVLCVQLLVCLLRHAESAYEPNQFDAADPVRATHGDCVRYVPALLVSQVSSVVSVHAYEYEAELACARPVGHGHCNVNQLRHLLSCVVSVHAEYEYAHPHNPPQADALVSVLVSLQSNLVSNVVNVHHHQYEYHYALGNNCLQRARNRHQEYEQAAEEDQAAQADDPQQPAALCCSHDHRRGHNQHLSRLLSSCQVSLVSDWRNYAHASHEQCQQPDDQDLQLSLLSLLLCLQSLHYHYHHHRSLNGALSSSLSSQQSQSNLSSRFRRHGHKHWLDKDADPQADPRRGWMWTWIKDAGPVGKMKIKTFGQGAFKDKDKDAQCSNVVPDDPPDPSLQFKKWKAFSCAPGDDNVNSVCSSVVNDTCVVPGDRCNVPNSVRCVVVVPCSNAHGGDGMHHHPDMDMDIAGHSHMRIIMIHGD

Organism: Saccharomyces cerevisiae (NCBI:txid4932)

InterPro domains:
  IPR000111 Glycoside hydrolase family 27/36, conserved site [PS00512] (65-80)
  IPR002241 Glycoside hydrolase, family 27 [PF16499] (29-318)
  IPR002241 Glycoside hydrolase, family 27 [PR00740] (24-43)
  IPR002241 Glycoside hydrolase, family 27 [PR00740] (60-75)
  IPR002241 Glycoside hydrolase, family 27 [PR00740] (100-121)
  IPR002241 Glycoside hydrolase, family 27 [PR00740] (134-151)
  IPR002241 Glycoside hydrolase, family 27 [PR00740] (166-184)
  IPR002241 Glycoside hydrolase, family 27 [PR00740] (253-272)
  IPR002241 Glycoside hydrolase, family 27 [PR00740] (274-295)
  IPR002241 Glycoside hydrolase, family 27 [PTHR11452] (16-469)
  IPR002241 Glycoside hydrolase, family 27 [cd14792] (30-318)
  IPR006215 Glycoside hydrolase, melibiase [PR00748] (150-165)
  IPR006215 Glycoside hydrolase, melibiase [PR00748] (213-232)
  IPR006215 Glycoside hydrolase, melibiase [PR00748] (326-342)
  IPR006215 Glycoside hydrolase, melibiase [PR00748] (351-367)
  IPR006215 Glycoside hydrolase, melibiase [PR00748] (374-397)
  IPR006215 Glycoside hydrolase, melibiase [PR00748] (400-422)
  IPR006215 Glycoside hydrolase, melibiase [PR00748] (428-444)
  IPR006215 Glycoside hydrolase, melibiase [PR00748] (449-469)
  IPR013780 Glycosyl hydrolase, all-beta [G3DSA:2.60.40.1180] (324-471)